Protein 8QJG (pdb70)

Sequence (389 aa):
ADGNGSALYGNNCQACHGSITNSDIQTRTVSAIQSAISGNRGGMGFLSTLTSAEIQAIATSLASAVADGNGSALYGNNCQACHGSITNSDIQTRTVSAIQSAISGNRGGMGFLSTLTSAEIQAIATSLASAVDGNGSALYGNNCQACHGSITNSDIQTRTVSAIQSAISGNRGGMGFLSTLTSAEIQAIATSLASAADGNGSALYGNNCQACHGSITNSDIQTRTVSAIQSAISGNRGGMGFLSTLTSAEIQAIATSLASAADGNGSALYGNNCQACHGSITNSDIQTRTVSAIQQSSAISGNRGGMGFLSTLTSAEIQAIATSLASAGNGSALYGNNCQACHGSITNSDIQTRTVSAIQQSAISGNRGGMGFLSTLTSAEIQAIATSLASA

Organism: Geobacter sulfurreducens (strain ATCC 51573 / DSM 12127 / PCA) (NCBI:txid243231)

Structure (mmCIF, N/CA/C/O backbone):
data_8QJG
#
_entry.id   8QJG
#
_cell.length_a   95.104
_cell.length_b   74.101
_cell.length_c   56.019
_cell.angle_alpha   90.00
_cell.angle_beta   103.92
_cell.angle_gamma   90.00
#
_symmetry.space_group_name_H-M   'C 1 2 1'
#
loop_
_entity.id
_entity.type
_entity.pdbx_description
1 polymer 'Lipoprotein cytochrome c'
2 non-polymer 'SULFATE ION'
3 non-polymer 'HEME C'
4 non-polymer 1,2-ETHANEDIOL
5 water water
#
loop_
_atom_site.group_PDB
_atom_site.id
_atom_site.type_symbol
_atom_site.label_atom_id
_atom_site.label_alt_id
_atom_site.label_comp_id
_atom_site.label_asym_id
_atom_site.label_entity_id
_atom_site.label_seq_id
_atom_site.pdbx_PDB_ins_code
_atom_site.Cartn_x
_atom_site.Cartn_y
_atom_site.Cartn_z
_atom_site.occupancy
_atom_site.B_iso_or_equiv
_atom_site.auth_seq_id
_atom_site.auth_comp_id
_atom_site.auth_asym_id
_atom_site.auth_atom_id
_atom_site.pdbx_PDB_model_num
ATOM 1 N N . ALA A 1 22 ? 40.956 -0.837 17.650 1.00 23.17 1 ALA A N 1
ATOM 2 C CA . ALA A 1 22 ? 42.370 -0.870 17.148 1.00 19.81 1 ALA A CA 1
ATOM 3 C C . ALA A 1 22 ? 42.654 0.373 16.287 1.00 21.03 1 ALA A C 1
ATOM 4 O O . ALA A 1 22 ? 41.969 0.640 15.288 1.00 17.01 1 ALA A O 1
ATOM 6 N N . ASP A 1 23 ? 43.661 1.146 16.691 1.00 15.46 2 ASP A N 1
ATOM 7 C CA . ASP A 1 23 ? 44.070 2.299 15.894 1.00 18.61 2 ASP A CA 1
ATOM 8 C C . ASP A 1 23 ? 44.485 1.839 14.500 1.00 11.56 2 ASP A C 1
ATOM 9 O O . ASP A 1 23 ? 45.219 0.859 14.354 1.00 10.45 2 ASP A O 1
ATOM 14 N N . GLY A 1 24 ? 43.982 2.524 13.475 1.00 10.99 3 GLY A N 1
ATOM 15 C CA . GLY A 1 24 ? 44.392 2.278 12.112 1.00 16.78 3 GLY A CA 1
ATOM 16 C C . GLY A 1 24 ? 43.646 1.170 11.398 1.00 7.48 3 GLY A C 1
ATOM 17 O O . GLY A 1 24 ? 44.027 0.824 10.277 1.00 6.13 3 GLY A O 1
ATOM 18 N N . ASN A 1 25 ? 42.595 0.622 12.017 1.00 5.97 4 ASN A N 1
ATOM 19 C CA . ASN A 1 25 ? 41.912 -0.553 11.508 1.00 9.99 4 ASN A CA 1
ATOM 20 C C . ASN A 1 25 ? 41.230 -0.252 10.183 1.00 10.18 4 ASN A C 1
ATOM 21 O O . ASN A 1 25 ? 41.436 -0.967 9.194 1.00 7.68 4 ASN A O 1
ATOM 26 N N . GLY A 1 26 ? 40.456 0.837 10.150 1.00 6.89 5 GLY A N 1
ATOM 27 C CA . GLY A 1 26 ? 39.725 1.192 8.942 1.00 13.23 5 GLY A CA 1
ATOM 28 C C . GLY A 1 26 ? 40.646 1.452 7.770 1.00 11.76 5 GLY A C 1
ATOM 29 O O . GLY A 1 26 ? 40.429 0.943 6.676 1.00 5.65 5 GLY A O 1
ATOM 30 N N . SER A 1 27 ? 41.700 2.246 7.991 1.00 9.50 6 SER A N 1
ATOM 31 C CA . SER A 1 27 ? 42.636 2.539 6.912 1.00 13.74 6 SER A CA 1
ATOM 32 C C . SER A 1 27 ? 43.366 1.290 6.432 1.00 12.85 6 SER A C 1
ATOM 33 O O . SER A 1 27 ? 43.624 1.151 5.232 1.00 12.31 6 SER A O 1
ATOM 36 N N . ALA A 1 28 ? 43.755 0.391 7.354 1.00 10.10 7 ALA A N 1
ATOM 37 C CA . ALA A 1 28 ? 44.439 -0.840 6.950 1.00 10.23 7 ALA A CA 1
ATOM 38 C C . ALA A 1 28 ? 43.519 -1.749 6.136 1.00 10.20 7 ALA A C 1
ATOM 39 O O . ALA A 1 28 ? 43.935 -2.337 5.122 1.00 8.34 7 ALA A O 1
ATOM 41 N N . LEU A 1 29 ? 42.268 -1.885 6.587 1.00 5.83 8 LEU A N 1
ATOM 42 C CA . LEU A 1 29 ? 41.274 -2.657 5.876 1.00 8.12 8 LEU A CA 1
ATOM 43 C C . LEU A 1 29 ? 41.070 -2.105 4.474 1.00 9.67 8 LEU A C 1
ATOM 44 O O . LEU A 1 29 ? 41.056 -2.855 3.488 1.00 10.29 8 LEU A O 1
ATOM 49 N N . TYR A 1 30 ? 40.949 -0.780 4.372 1.00 10.60 9 TYR A N 1
ATOM 50 C CA . TYR A 1 30 ? 40.773 -0.151 3.075 1.00 10.12 9 TYR A CA 1
ATOM 51 C C . TYR A 1 30 ? 41.987 -0.393 2.187 1.00 7.31 9 TYR A C 1
ATOM 52 O O . TYR A 1 30 ? 41.847 -0.686 0.994 1.00 7.37 9 TYR A O 1
ATOM 61 N N . GLY A 1 31 ? 43.184 -0.259 2.744 1.00 5.98 10 GLY A N 1
ATOM 62 C CA . GLY A 1 31 ? 44.384 -0.498 1.956 1.00 9.40 10 GLY A CA 1
ATOM 63 C C . GLY A 1 31 ? 44.496 -1.924 1.450 1.00 11.78 10 GLY A C 1
ATOM 64 O O . GLY A 1 31 ? 44.966 -2.153 0.331 1.00 17.42 10 GLY A O 1
ATOM 65 N N . ASN A 1 32 ? 44.022 -2.895 2.231 1.00 8.19 11 ASN A N 1
ATOM 66 C CA . ASN A 1 32 ? 44.122 -4.284 1.813 1.00 11.79 11 ASN A CA 1
ATOM 67 C C . ASN A 1 32 ? 42.999 -4.713 0.865 1.00 12.85 11 ASN A C 1
ATOM 68 O O . ASN A 1 32 ? 43.179 -5.674 0.108 1.00 16.31 11 ASN A O 1
ATOM 73 N N . ASN A 1 33 ? 41.829 -4.058 0.920 1.00 11.83 12 ASN A N 1
ATOM 74 C CA . ASN A 1 33 ? 40.635 -4.539 0.229 1.00 8.31 12 ASN A CA 1
ATOM 75 C C . ASN A 1 33 ? 40.058 -3.586 -0.817 1.00 7.98 12 ASN A C 1
ATOM 76 O O . ASN A 1 33 ? 39.275 -4.046 -1.656 1.00 10.61 12 ASN A O 1
ATOM 81 N N . CYS A 1 34 ? 40.443 -2.307 -0.820 1.00 14.00 13 CYS A N 1
ATOM 82 C CA . CYS A 1 34 ? 39.760 -1.338 -1.673 1.00 14.31 13 CYS A CA 1
ATOM 83 C C . CYS A 1 34 ? 40.693 -0.547 -2.591 1.00 10.27 13 CYS A C 1
ATOM 84 O O . CYS A 1 34 ? 40.325 -0.159 -3.710 1.00 8.99 13 CYS A O 1
ATOM 87 N N . GLN A 1 35 ? 41.890 -0.274 -2.091 1.00 8.74 14 GLN A N 1
ATOM 88 C CA . GLN A 1 35 ? 42.739 0.772 -2.657 1.00 11.57 14 GLN A CA 1
ATOM 89 C C . GLN A 1 35 ? 43.197 0.432 -4.065 1.00 12.39 14 GLN A C 1
ATOM 90 O O . GLN A 1 35 ? 43.369 1.344 -4.885 1.00 10.91 14 GLN A O 1
ATOM 96 N N . ALA A 1 36 ? 43.370 -0.858 -4.354 1.00 16.49 15 ALA A N 1
ATOM 97 C CA . ALA A 1 36 ? 43.851 -1.279 -5.665 1.00 12.03 15 ALA A CA 1
ATOM 98 C C . ALA A 1 36 ? 42.968 -0.744 -6.781 1.00 11.24 15 ALA A C 1
ATOM 99 O O . ALA A 1 36 ? 43.482 -0.404 -7.849 1.00 8.34 15 ALA A O 1
ATOM 101 N N . CYS A 1 37 ? 41.652 -0.606 -6.528 1.00 8.11 16 CYS A N 1
ATOM 102 C CA . CYS A 1 37 ? 40.693 -0.145 -7.526 1.00 9.00 16 CYS A CA 1
ATOM 103 C C . CYS A 1 37 ? 40.171 1.270 -7.322 1.00 14.00 16 CYS A C 1
ATOM 104 O O . CYS A 1 37 ? 39.676 1.854 -8.290 1.00 10.08 16 CYS A O 1
ATOM 107 N N . HIS A 1 38 ? 40.217 1.809 -6.099 1.00 7.12 17 HIS A N 1
ATOM 108 C CA . HIS A 1 38 ? 39.599 3.092 -5.762 1.00 5.71 17 HIS A CA 1
ATOM 109 C C . HIS A 1 38 ? 40.597 4.184 -5.415 1.00 15.95 17 HIS A C 1
ATOM 110 O O . HIS A 1 38 ? 40.180 5.330 -5.203 1.00 11.02 17 HIS A O 1
ATOM 117 N N . GLY A 1 39 ? 41.897 3.876 -5.357 1.00 13.47 18 GLY A N 1
ATOM 118 C CA . GLY A 1 39 ? 42.892 4.820 -4.876 1.00 13.02 18 GLY A CA 1
ATOM 119 C C . GLY A 1 39 ? 43.153 4.739 -3.371 1.00 11.74 18 GLY A C 1
ATOM 120 O O . GLY A 1 39 ? 42.401 4.142 -2.598 1.00 9.27 18 GLY A O 1
ATOM 121 N N . SER A 1 40 ? 44.251 5.374 -2.947 1.00 15.50 19 SER A N 1
ATOM 122 C CA . SER A 1 40 ? 44.550 5.488 -1.516 1.00 14.50 19 SER A CA 1
ATOM 123 C C . SER A 1 40 ? 43.393 6.189 -0.811 1.00 18.21 19 SER A C 1
ATOM 124 O O . SER A 1 40 ? 42.590 6.907 -1.427 1.00 13.02 19 SER A O 1
ATOM 127 N N . ILE A 1 41 ? 43.305 5.977 0.503 1.00 16.58 20 ILE A N 1
ATOM 128 C CA . ILE A 1 41 ? 42.112 6.423 1.202 1.00 13.20 20 ILE A CA 1
ATOM 129 C C . ILE A 1 41 ? 42.017 7.944 1.205 1.00 11.32 20 ILE A C 1
ATOM 130 O O . ILE A 1 41 ? 40.912 8.490 1.244 1.00 15.01 20 ILE A O 1
ATOM 135 N N . THR A 1 42 ? 43.148 8.655 1.175 1.00 13.63 21 THR A N 1
ATOM 136 C CA . THR A 1 42 ? 43.061 10.115 1.204 1.00 16.44 21 THR A CA 1
ATOM 137 C C . THR A 1 42 ? 42.752 10.680 -0.177 1.00 17.02 21 THR A C 1
ATOM 138 O O . THR A 1 42 ? 42.345 11.840 -0.285 1.00 19.93 21 THR A O 1
ATOM 142 N N . ASN A 1 43 ? 42.922 9.867 -1.222 1.00 13.75 22 ASN A N 1
ATOM 143 C CA . ASN A 1 43 ? 42.615 10.214 -2.598 1.00 10.33 22 ASN A CA 1
ATOM 144 C C . ASN A 1 43 ? 41.644 9.195 -3.208 1.00 7.14 22 ASN A C 1
ATOM 145 O O . ASN A 1 43 ? 41.799 8.772 -4.358 1.00 15.76 22 ASN A O 1
ATOM 150 N N . SER A 1 44 ? 40.622 8.794 -2.448 1.00 14.18 23 SER A N 1
ATOM 151 C CA . SER A 1 44 ? 39.696 7.767 -2.914 1.00 13.15 23 SER A CA 1
ATOM 152 C C . SER A 1 44 ? 38.636 8.360 -3.838 1.00 10.93 23 SER A C 1
ATOM 153 O O . SER A 1 44 ? 38.175 9.491 -3.649 1.00 13.06 23 SER A O 1
ATOM 156 N N . ASP A 1 45 ? 38.220 7.569 -4.828 1.00 8.60 24 ASP A N 1
ATOM 157 C CA . ASP A 1 45 ? 37.185 8.025 -5.741 1.00 7.94 24 ASP A CA 1
ATOM 158 C C . ASP A 1 45 ? 35.783 7.588 -5.321 1.00 10.50 24 ASP A C 1
ATOM 159 O O . ASP A 1 45 ? 34.831 7.806 -6.073 1.00 8.81 24 ASP A O 1
ATOM 164 N N . ILE A 1 46 ? 35.634 7.020 -4.129 1.00 8.28 25 ILE A N 1
ATOM 165 C CA . ILE A 1 46 ? 34.325 6.567 -3.663 1.00 7.94 25 ILE A CA 1
ATOM 166 C C . ILE A 1 46 ? 33.455 7.758 -3.291 1.00 9.37 25 ILE A C 1
ATOM 167 O O . ILE A 1 46 ? 33.888 8.671 -2.570 1.00 11.22 25 ILE A O 1
ATOM 172 N N . GLN A 1 47 ? 32.197 7.718 -3.735 1.00 8.96 26 GLN A N 1
ATOM 173 C CA . GLN A 1 47 ? 31.268 8.797 -3.434 1.00 12.70 26 GLN A CA 1
ATOM 174 C C . GLN A 1 47 ? 30.546 8.590 -2.105 1.00 12.52 26 GLN A C 1
ATOM 175 O O . GLN A 1 47 ? 30.544 9.473 -1.242 1.00 11.20 26 GLN A O 1
ATOM 181 N N . THR A 1 48 ? 29.848 7.489 -1.962 1.00 6.53 27 THR A N 1
ATOM 182 C CA . THR A 1 48 ? 28.926 7.326 -0.840 1.00 4.90 27 THR A CA 1
ATOM 183 C C . THR A 1 48 ? 29.624 6.433 0.178 1.00 8.77 27 THR A C 1
ATOM 184 O O . THR A 1 48 ? 29.705 5.206 0.021 1.00 9.92 27 THR A O 1
ATOM 188 N N . ARG A 1 49 ? 30.108 7.077 1.230 1.00 10.32 28 ARG A N 1
ATOM 189 C CA . ARG A 1 49 ? 31.012 6.464 2.194 1.00 11.80 28 ARG A CA 1
ATOM 190 C C . ARG A 1 49 ? 30.234 5.987 3.418 1.00 10.71 28 ARG A C 1
ATOM 191 O O . ARG A 1 49 ? 30.420 6.453 4.554 1.00 7.65 28 ARG A O 1
ATOM 199 N N . THR A 1 50 ? 29.334 5.045 3.159 1.00 10.31 29 THR A N 1
ATOM 200 C CA . THR A 1 50 ? 28.466 4.487 4.184 1.00 11.74 29 THR A CA 1
ATOM 201 C C . THR A 1 50 ? 28.480 2.967 4.080 1.00 8.20 29 THR A C 1
ATOM 202 O O . THR A 1 50 ? 28.789 2.404 3.024 1.00 12.09 29 THR A O 1
ATOM 206 N N . VAL A 1 51 ? 28.131 2.314 5.193 1.00 11.46 30 VAL A N 1
ATOM 207 C CA . VAL A 1 51 ? 28.028 0.849 5.208 1.00 7.31 30 VAL A CA 1
ATOM 208 C C . VAL A 1 51 ? 27.020 0.367 4.169 1.00 11.87 30 VAL A C 1
ATOM 209 O O . VAL A 1 51 ? 27.237 -0.639 3.477 1.00 10.04 30 VAL A O 1
ATOM 213 N N . SER A 1 52 ? 25.846 1.011 4.113 1.00 12.73 31 SER A N 1
ATOM 214 C CA . SER A 1 52 ? 24.818 0.517 3.193 1.00 15.30 31 SER A CA 1
ATOM 215 C C . SER A 1 52 ? 25.276 0.639 1.750 1.00 13.61 31 SER A C 1
ATOM 216 O O . SER A 1 52 ? 24.988 -0.236 0.912 1.00 10.09 31 SER A O 1
ATOM 219 N N . ALA A 1 53 ? 25.977 1.730 1.434 1.00 11.82 32 ALA A N 1
ATOM 220 C CA . ALA A 1 53 ? 26.486 1.928 0.078 1.00 18.60 32 ALA A CA 1
ATOM 221 C C . ALA A 1 53 ? 27.521 0.868 -0.275 1.00 7.61 32 ALA A C 1
ATOM 222 O O . ALA A 1 53 ? 27.500 0.298 -1.378 1.00 7.52 32 ALA A O 1
ATOM 224 N N . ILE A 1 54 ? 28.419 0.567 0.653 1.00 5.89 33 ILE A N 1
ATOM 225 C CA . ILE A 1 54 ? 29.435 -0.443 0.391 1.00 9.61 33 ILE A CA 1
ATOM 226 C C . ILE A 1 54 ? 28.782 -1.809 0.257 1.00 6.22 33 ILE A C 1
ATOM 227 O O . ILE A 1 54 ? 29.111 -2.598 -0.634 1.00 8.64 33 ILE A O 1
ATOM 232 N N . GLN A 1 55 ? 27.828 -2.111 1.131 1.00 8.83 34 GLN A N 1
ATOM 233 C CA . GLN A 1 55 ? 27.203 -3.427 1.058 1.00 11.81 34 GLN A CA 1
ATOM 234 C C . GLN A 1 55 ? 26.410 -3.565 -0.237 1.00 11.68 34 GLN A C 1
ATOM 235 O O . GLN A 1 55 ? 26.437 -4.617 -0.889 1.00 12.28 34 GLN A O 1
ATOM 241 N N . SER A 1 56 ? 25.754 -2.492 -0.653 1.00 9.23 35 SER A N 1
ATOM 242 C CA . SER A 1 56 ? 25.010 -2.520 -1.912 1.00 8.60 35 SER A CA 1
ATOM 243 C C . SER A 1 56 ? 25.933 -2.763 -3.101 1.00 7.54 35 SER A C 1
ATOM 244 O O . SER A 1 56 ? 25.628 -3.582 -3.977 1.00 13.35 35 SER A O 1
ATOM 247 N N . ALA A 1 57 ? 27.082 -2.084 -3.139 1.00 7.51 36 ALA A N 1
ATOM 248 C CA . ALA A 1 57 ? 28.035 -2.336 -4.214 1.00 11.41 36 ALA A CA 1
ATOM 249 C C . ALA A 1 57 ? 28.554 -3.773 -4.201 1.00 12.37 36 ALA A C 1
ATOM 250 O O . ALA A 1 57 ? 28.738 -4.380 -5.265 1.00 9.67 36 ALA A O 1
ATOM 252 N N . ILE A 1 58 ? 28.844 -4.329 -3.021 1.00 6.70 37 ILE A N 1
ATOM 253 C CA . ILE A 1 58 ? 29.245 -5.731 -2.965 1.00 10.31 37 ILE A CA 1
ATOM 254 C C . ILE A 1 58 ? 28.134 -6.612 -3.527 1.00 7.81 37 ILE A C 1
ATOM 255 O O . ILE A 1 58 ? 28.376 -7.469 -4.385 1.00 8.31 37 ILE A O 1
ATOM 260 N N . SER A 1 59 ? 26.899 -6.431 -3.032 1.00 6.87 38 SER A N 1
ATOM 261 C CA . SER A 1 59 ? 25.807 -7.305 -3.417 1.00 11.42 38 SER A CA 1
ATOM 262 C C . SER A 1 59 ? 25.500 -7.223 -4.909 1.00 12.06 38 SER A C 1
ATOM 263 O O . SER A 1 59 ? 25.100 -8.235 -5.500 1.00 11.82 38 SER A O 1
ATOM 266 N N . GLY A 1 60 ? 25.687 -6.050 -5.530 1.00 5.23 39 GLY A N 1
ATOM 267 C CA . GLY A 1 60 ? 25.494 -5.826 -6.949 1.00 7.00 39 GLY A CA 1
ATOM 268 C C . GLY A 1 60 ? 26.726 -6.139 -7.790 1.00 9.88 39 GLY A C 1
ATOM 269 O O . GLY A 1 60 ? 26.690 -6.032 -9.021 1.00 9.94 39 GLY A O 1
ATOM 270 N N . ASN A 1 61 ? 27.819 -6.566 -7.149 1.00 7.29 40 ASN A N 1
ATOM 271 C CA . ASN A 1 61 ? 29.046 -6.955 -7.848 1.00 6.17 40 ASN A CA 1
ATOM 272 C C . ASN A 1 61 ? 29.546 -5.811 -8.699 1.00 6.23 40 ASN A C 1
ATOM 273 O O . ASN A 1 61 ? 30.099 -6.008 -9.779 1.00 6.60 40 ASN A O 1
ATOM 278 N N . ARG A 1 62 ? 29.355 -4.569 -8.235 1.00 8.91 41 ARG A N 1
ATOM 279 C CA . ARG A 1 62 ? 29.863 -3.458 -9.003 1.00 5.44 41 ARG A CA 1
ATOM 280 C C . ARG A 1 62 ? 31.368 -3.597 -9.034 1.00 7.12 41 ARG A C 1
ATOM 281 O O . ARG A 1 62 ? 32.019 -3.763 -7.977 1.00 6.08 41 ARG A O 1
ATOM 289 N N . GLY A 1 63 ? 31.913 -3.579 -10.238 1.00 2.98 42 GLY A N 1
ATOM 290 C CA . GLY A 1 63 ? 33.350 -3.653 -10.399 1.00 5.93 42 GLY A CA 1
ATOM 291 C C . GLY A 1 63 ? 33.955 -4.981 -9.994 1.00 10.14 42 GLY A C 1
ATOM 292 O O . GLY A 1 63 ? 35.177 -5.077 -9.845 1.00 9.16 42 GLY A O 1
ATOM 293 N N . GLY A 1 64 ? 33.138 -6.027 -9.886 1.00 7.35 43 GLY A N 1
ATOM 294 C CA . GLY A 1 64 ? 33.601 -7.298 -9.377 1.00 8.22 43 GLY A CA 1
ATOM 295 C C . GLY A 1 64 ? 33.735 -7.402 -7.866 1.00 7.31 43 GLY A C 1
ATOM 296 O O . GLY A 1 64 ? 34.319 -8.406 -7.391 1.00 6.59 43 GLY A O 1
ATOM 297 N N . MET A 1 65 ? 33.147 -6.468 -7.091 1.00 10.35 44 MET A N 1
ATOM 298 C CA . MET A 1 65 ? 33.326 -6.401 -5.621 1.00 5.74 44 MET A CA 1
ATOM 299 C C . MET A 1 65 ? 32.626 -7.546 -4.875 1.00 7.83 44 MET A C 1
ATOM 300 O O . MET A 1 65 ? 32.807 -7.672 -3.648 1.00 6.57 44 MET A O 1
ATOM 305 N N . GLY A 1 66 ? 31.845 -8.393 -5.582 1.00 8.52 45 GLY A N 1
ATOM 306 C CA . GLY A 1 66 ? 31.154 -9.478 -4.892 1.00 12.14 45 GLY A CA 1
ATOM 307 C C . GLY A 1 66 ? 32.066 -10.369 -4.066 1.00 13.81 45 GLY A C 1
ATOM 308 O O . GLY A 1 66 ? 31.615 -11.020 -3.124 1.00 9.95 45 GLY A O 1
ATOM 309 N N . PHE A 1 67 ? 33.353 -10.431 -4.413 1.00 9.50 46 PHE A N 1
ATOM 310 C CA . PHE A 1 67 ? 34.296 -11.236 -3.640 1.00 14.73 46 PHE A CA 1
ATOM 311 C C . PHE A 1 67 ? 34.472 -10.711 -2.212 1.00 14.86 46 PHE A C 1
ATOM 312 O O . PHE A 1 67 ? 34.903 -11.472 -1.335 1.00 9.74 46 PHE A O 1
ATOM 320 N N . LEU A 1 68 ? 34.096 -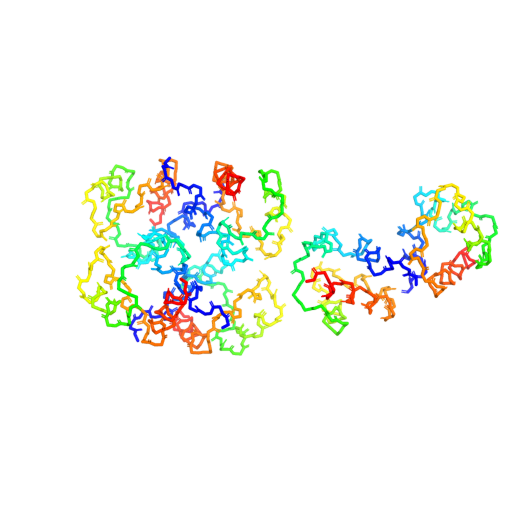9.470 -1.951 1.00 9.86 47 LEU A N 1
ATOM 321 C CA . LEU A 1 68 ? 34.247 -8.837 -0.641 1.00 9.01 47 LEU A CA 1
ATOM 322 C C . LEU A 1 68 ? 33.143 -9.228 0.333 1.00 14.41 47 LEU A C 1
ATOM 323 O O . LEU A 1 68 ? 33.053 -8.649 1.430 1.00 9.11 47 LEU A O 1
ATOM 328 N N . SER A 1 69 ? 32.323 -10.217 -0.032 1.00 17.17 48 SER A N 1
ATOM 329 C CA . SER A 1 69 ? 31.383 -10.798 0.921 1.00 14.65 48 SER A CA 1
ATOM 330 C C . SER A 1 69 ? 32.066 -11.322 2.183 1.00 13.18 48 SER A C 1
ATOM 331 O O . SER A 1 69 ? 31.385 -11.557 3.180 1.00 12.39 48 SER A O 1
ATOM 334 N N . THR A 1 70 ? 33.387 -11.490 2.157 1.00 8.63 49 THR A N 1
ATOM 335 C CA . THR A 1 70 ? 34.162 -11.967 3.312 1.00 9.74 49 THR A CA 1
ATOM 336 C C . THR A 1 70 ? 34.327 -10.932 4.420 1.00 14.15 49 THR A C 1
ATOM 337 O O . THR A 1 70 ? 34.744 -11.294 5.537 1.00 14.63 49 THR A O 1
ATOM 341 N N . LEU A 1 71 ? 34.043 -9.660 4.139 1.00 9.68 50 LEU A N 1
ATOM 342 C CA . LEU A 1 71 ? 34.142 -8.632 5.151 1.00 4.61 50 LEU A CA 1
ATOM 343 C C . LEU A 1 71 ? 32.986 -8.727 6.144 1.00 11.40 50 LEU A C 1
ATOM 344 O O . LEU A 1 71 ? 31.832 -8.908 5.756 1.00 12.23 50 LEU A O 1
ATOM 349 N N . THR A 1 72 ? 33.299 -8.623 7.438 1.00 10.34 51 THR A N 1
ATOM 350 C CA . THR A 1 72 ? 32.248 -8.501 8.446 1.00 7.67 51 THR A CA 1
ATOM 351 C C . THR A 1 72 ? 31.634 -7.095 8.435 1.00 6.74 51 THR A C 1
ATOM 352 O O . THR A 1 72 ? 32.185 -6.140 7.879 1.00 6.80 51 THR A O 1
ATOM 356 N N . SER A 1 73 ? 30.470 -6.977 9.083 1.00 6.45 52 SER A N 1
ATOM 357 C CA . SER A 1 73 ? 29.826 -5.680 9.218 1.00 4.57 52 SER A CA 1
ATOM 358 C C . SER A 1 73 ? 30.663 -4.716 10.032 1.00 8.63 52 SER A C 1
ATOM 359 O O . SER A 1 73 ? 30.670 -3.506 9.757 1.00 7.80 52 SER A O 1
ATOM 362 N N . ALA A 1 74 ? 31.386 -5.223 11.031 1.00 3.88 53 ALA A N 1
ATOM 363 C CA . ALA A 1 74 ? 32.276 -4.363 11.782 1.00 6.96 53 ALA A CA 1
ATOM 364 C C . ALA A 1 74 ? 33.386 -3.826 10.892 1.00 7.99 53 ALA A C 1
ATOM 365 O O . ALA A 1 74 ? 33.775 -2.659 11.014 1.00 7.08 53 ALA A O 1
ATOM 367 N N . GLU A 1 75 ? 33.902 -4.658 9.988 1.00 8.41 54 GLU A N 1
ATOM 368 C CA . GLU A 1 75 ? 34.979 -4.197 9.114 1.00 8.12 54 GLU A CA 1
ATOM 369 C C . GLU A 1 75 ? 34.460 -3.167 8.103 1.00 7.67 54 GLU A C 1
ATOM 370 O O . GLU A 1 75 ? 35.133 -2.167 7.829 1.00 7.39 54 GLU A O 1
ATOM 376 N N . ILE A 1 76 ? 33.265 -3.376 7.551 1.00 7.62 55 ILE A N 1
ATOM 377 C CA . ILE A 1 76 ? 32.725 -2.370 6.627 1.00 7.16 55 ILE A CA 1
ATOM 378 C C . ILE A 1 76 ? 32.478 -1.044 7.365 1.00 9.12 55 ILE A C 1
ATOM 379 O O . ILE A 1 76 ? 32.755 0.048 6.838 1.00 6.15 55 ILE A O 1
ATOM 384 N N . GLN A 1 77 ? 31.969 -1.120 8.599 1.00 10.52 56 GLN A N 1
ATOM 385 C CA . GLN A 1 77 ? 31.839 0.074 9.421 1.00 11.96 56 GLN A CA 1
ATOM 386 C C . GLN A 1 77 ? 33.175 0.799 9.545 1.00 12.82 56 GLN A C 1
ATOM 387 O O . GLN A 1 77 ? 33.256 2.029 9.389 1.00 9.27 56 GLN A O 1
ATOM 393 N N . ALA A 1 78 ? 34.227 0.051 9.883 1.00 11.61 57 ALA A N 1
ATOM 394 C CA . ALA A 1 78 ? 35.536 0.678 10.086 1.00 12.37 57 ALA A CA 1
ATOM 395 C C . ALA A 1 78 ? 36.036 1.339 8.798 1.00 11.41 57 ALA A C 1
ATOM 396 O O . ALA A 1 78 ? 36.575 2.452 8.832 1.00 8.07 57 ALA A O 1
ATOM 398 N N . ILE A 1 79 ? 35.796 0.706 7.641 1.00 9.38 58 ILE A N 1
ATOM 399 C CA . ILE A 1 79 ? 36.195 1.285 6.359 1.00 10.59 58 ILE A CA 1
ATOM 400 C C . ILE A 1 79 ? 35.403 2.558 6.064 1.00 11.72 58 ILE A C 1
ATOM 401 O O . ILE A 1 79 ? 35.969 3.594 5.665 1.00 9.70 58 ILE A O 1
ATOM 406 N N . ALA A 1 80 ? 34.078 2.493 6.235 1.00 9.22 59 ALA A N 1
ATOM 407 C CA . ALA A 1 80 ? 33.233 3.644 5.957 1.00 9.32 59 ALA A CA 1
ATOM 408 C C . ALA A 1 80 ? 33.584 4.821 6.863 1.00 10.07 59 ALA A C 1
ATOM 409 O O . ALA A 1 80 ? 33.577 5.979 6.424 1.00 7.46 59 ALA A O 1
ATOM 411 N N . THR A 1 81 ? 33.838 4.547 8.147 1.00 11.29 60 THR A N 1
ATOM 412 C CA . THR A 1 81 ? 34.198 5.621 9.076 1.00 7.35 60 THR A CA 1
ATOM 413 C C . THR A 1 81 ? 35.501 6.277 8.647 1.00 9.36 60 THR A C 1
ATOM 414 O O . THR A 1 81 ? 35.609 7.519 8.591 1.00 10.72 60 THR A O 1
ATOM 418 N N . SER A 1 82 ? 36.490 5.455 8.303 1.00 8.95 61 SER A N 1
ATOM 419 C CA . SER A 1 82 ? 37.776 5.980 7.865 1.00 12.75 61 SER A CA 1
ATOM 420 C C . SER A 1 82 ? 37.617 6.807 6.596 1.00 10.48 61 SER A C 1
ATOM 421 O O . SER A 1 82 ? 38.136 7.931 6.511 1.00 10.33 61 SER A O 1
ATOM 424 N N . LEU A 1 83 ? 36.871 6.283 5.607 1.00 8.26 62 LEU A N 1
ATOM 425 C CA . LEU A 1 83 ? 36.629 7.034 4.372 1.00 11.03 62 LEU A CA 1
ATOM 426 C C . LEU A 1 83 ? 35.954 8.376 4.647 1.00 13.62 62 LEU A C 1
ATOM 427 O O . LEU A 1 83 ? 36.324 9.412 4.074 1.00 11.66 62 LEU A O 1
ATOM 432 N N . ALA A 1 84 ? 34.924 8.369 5.490 1.00 10.51 63 ALA A N 1
ATOM 433 C CA . ALA A 1 84 ? 34.174 9.584 5.751 1.00 11.40 63 ALA A CA 1
ATOM 434 C C . ALA A 1 84 ? 35.052 10.619 6.436 1.00 18.22 63 ALA A C 1
ATOM 435 O O . ALA A 1 84 ? 34.913 11.814 6.165 1.00 20.98 63 ALA A O 1
ATOM 437 N N . SER A 1 85 ? 35.991 10.171 7.267 1.00 13.39 64 SER A N 1
ATOM 438 C CA . SER A 1 85 ? 36.905 11.064 7.963 1.00 18.67 64 SER A CA 1
ATOM 439 C C . SER A 1 85 ? 37.982 11.616 7.044 1.00 23.99 64 SER A C 1
ATOM 440 O O . SER A 1 85 ? 38.603 12.627 7.377 1.00 23.49 64 SER A O 1
ATOM 443 N N . ALA A 1 86 ? 38.227 10.978 5.904 1.00 18.38 65 ALA A N 1
ATOM 444 C CA . ALA A 1 86 ? 39.315 11.418 5.041 1.00 22.66 65 ALA A CA 1
ATOM 445 C C . ALA A 1 86 ? 38.847 12.552 4.132 1.00 26.34 65 ALA A C 1
ATOM 446 O O . ALA A 1 86 ? 39.656 13.171 3.442 1.00 25.23 65 ALA A O 1
ATOM 448 N N . VAL A 1 87 ? 37.547 12.836 4.148 1.00 22.01 66 VAL A N 1
ATOM 449 C CA . VAL A 1 87 ? 37.005 13.942 3.363 1.00 32.63 66 VAL A CA 1
ATOM 450 N N . ALA B 1 22 ? 14.936 28.518 -23.446 1.00 15.94 1 ALA B N 1
ATOM 451 C CA . ALA B 1 22 ? 16.074 28.874 -24.346 1.00 17.54 1 ALA B CA 1
ATOM 452 C C . ALA B 1 22 ? 16.328 27.782 -25.401 1.00 15.49 1 ALA B C 1
ATOM 453 O O . ALA B 1 22 ? 16.550 26.620 -25.044 1.00 11.12 1 ALA B O 1
ATOM 455 N N . ASP B 1 23 ? 16.282 28.154 -26.683 1.00 13.54 2 ASP B N 1
ATOM 456 C CA . ASP B 1 23 ? 16.470 27.176 -27.755 1.00 11.54 2 ASP B CA 1
ATOM 457 C C . ASP B 1 23 ? 17.851 26.533 -27.632 1.00 11.48 2 ASP B C 1
ATOM 458 O O . ASP B 1 23 ? 18.851 27.216 -27.375 1.00 12.25 2 ASP B O 1
ATOM 463 N N . GLY B 1 24 ? 17.893 25.205 -27.783 1.00 9.16 3 GLY B N 1
ATOM 464 C CA . GLY B 1 24 ? 19.131 24.469 -27.770 1.00 14.88 3 GLY B CA 1
ATOM 465 C C . GLY B 1 24 ? 19.734 24.228 -26.403 1.00 8.71 3 GLY B C 1
ATOM 466 O O . GLY B 1 24 ? 20.895 23.828 -26.334 1.00 7.01 3 GLY B O 1
ATOM 467 N N . ASN B 1 25 ? 18.972 24.468 -25.326 1.00 8.76 4 ASN B N 1
ATOM 468 C CA . ASN B 1 25 ? 19.484 24.417 -23.964 1.00 10.71 4 ASN B CA 1
ATOM 469 C C . ASN B 1 25 ? 19.811 22.989 -23.579 1.00 6.35 4 ASN B C 1
ATOM 470 O O . ASN B 1 25 ? 20.914 22.705 -23.135 1.00 5.95 4 ASN B O 1
ATOM 475 N N . GLY B 1 26 ? 18.877 22.066 -23.821 1.00 5.85 5 GLY B N 1
ATOM 476 C CA . GLY B 1 26 ? 19.126 20.672 -23.496 1.00 8.04 5 GLY B CA 1
ATOM 477 C C . GLY B 1 26 ? 20.320 20.086 -24.228 1.00 8.82 5 GLY B C 1
ATOM 478 O O . GLY B 1 26 ? 21.159 19.407 -23.628 1.00 8.06 5 GLY B O 1
ATOM 479 N N . SER B 1 27 ? 20.403 20.329 -25.536 1.00 8.18 6 SER B N 1
ATOM 480 C CA . SER B 1 27 ? 21.527 19.816 -26.318 1.00 8.10 6 SER B CA 1
ATOM 481 C C . SER B 1 27 ? 22.856 20.396 -25.863 1.00 10.76 6 SER B C 1
ATOM 482 O O . SER B 1 27 ? 23.864 19.680 -25.832 1.00 10.24 6 SER B O 1
ATOM 485 N N . ALA B 1 28 ? 22.902 21.707 -25.556 1.00 8.27 7 ALA B N 1
ATOM 486 C CA . ALA B 1 28 ? 24.164 22.308 -25.136 1.00 10.60 7 ALA B CA 1
ATOM 487 C C . ALA B 1 28 ? 24.580 21.776 -23.763 1.00 8.03 7 ALA B C 1
ATOM 488 O O . ALA B 1 28 ? 25.755 21.482 -23.533 1.00 9.53 7 ALA B O 1
ATOM 490 N N . LEU B 1 29 ? 23.614 21.642 -22.848 1.00 7.67 8 LEU B N 1
ATOM 491 C CA . LEU B 1 29 ? 23.861 21.041 -21.543 1.00 8.42 8 LEU B CA 1
ATOM 492 C C . LEU B 1 29 ? 24.435 19.626 -21.682 1.00 7.53 8 LEU B C 1
ATOM 493 O O . LEU B 1 29 ? 25.425 19.274 -21.016 1.00 10.36 8 LEU B O 1
ATOM 498 N N . TYR B 1 30 ? 23.852 18.820 -22.573 1.00 5.36 9 TYR B N 1
ATOM 499 C CA . TYR B 1 30 ? 24.346 17.466 -22.795 1.00 8.59 9 TYR B CA 1
ATOM 500 C C . TYR B 1 30 ? 25.756 17.497 -23.378 1.00 7.98 9 TYR B C 1
ATOM 501 O O . TYR B 1 30 ? 26.639 16.724 -22.961 1.00 9.31 9 TYR B O 1
ATOM 510 N N . GLY B 1 31 ? 26.002 18.393 -24.318 1.00 8.43 10 GLY B N 1
ATOM 511 C CA . GLY B 1 31 ? 27.333 18.462 -24.895 1.00 10.55 10 GLY B CA 1
ATOM 512 C C . GLY B 1 31 ? 28.379 18.844 -23.876 1.00 8.05 10 GLY B C 1
ATOM 513 O O . GLY B 1 31 ? 29.507 18.353 -23.923 1.00 15.08 10 GLY B O 1
ATOM 514 N N . ASN B 1 32 ? 28.011 19.685 -22.928 1.00 9.27 11 ASN B N 1
ATOM 515 C CA . ASN B 1 32 ? 28.971 20.171 -21.966 1.00 10.82 11 ASN B CA 1
ATOM 516 C C . ASN B 1 32 ? 29.169 19.237 -20.786 1.00 11.79 11 ASN B C 1
ATOM 517 O O . ASN B 1 32 ? 30.197 19.345 -20.116 1.00 15.76 11 ASN B O 1
ATOM 522 N N . ASN B 1 33 ? 28.187 18.374 -20.486 1.00 9.92 12 ASN B N 1
ATOM 523 C CA . ASN B 1 33 ? 28.188 17.583 -19.269 1.00 8.66 12 ASN B CA 1
ATOM 524 C C . ASN B 1 33 ? 28.136 16.082 -19.494 1.00 5.63 12 ASN B C 1
ATOM 525 O O . ASN B 1 33 ? 28.399 15.347 -18.546 1.00 6.40 12 ASN B O 1
ATOM 530 N N . CYS B 1 34 ? 27.811 15.615 -20.703 1.00 7.68 13 CYS B N 1
ATOM 531 C CA . CYS B 1 34 ? 27.554 14.194 -20.886 1.00 9.60 13 CYS B CA 1
ATOM 532 C C . CYS B 1 34 ? 28.353 13.548 -22.015 1.00 9.54 13 CYS B C 1
ATOM 533 O O . CYS B 1 34 ? 28.713 12.360 -21.964 1.00 9.75 13 CYS B O 1
ATOM 536 N N . GLN B 1 35 ? 28.572 14.328 -23.066 1.00 13.16 14 GLN B N 1
ATOM 537 C CA . GLN B 1 35 ? 28.963 13.762 -24.348 1.00 7.12 14 GLN B CA 1
ATOM 538 C C . GLN B 1 35 ? 30.342 13.145 -24.301 1.00 12.03 14 GLN B C 1
ATOM 539 O O . GLN B 1 35 ? 30.600 12.171 -25.025 1.00 8.40 14 GLN B O 1
ATOM 545 N N . ALA B 1 36 ? 31.215 13.658 -23.427 1.00 12.58 15 ALA B N 1
ATOM 546 C CA . ALA B 1 36 ? 32.567 13.125 -23.349 1.00 11.98 15 ALA B CA 1
ATOM 547 C C . ALA B 1 36 ? 32.576 11.643 -23.004 1.00 8.89 15 ALA B C 1
ATOM 548 O O . ALA B 1 36 ? 33.489 10.919 -23.421 1.00 10.58 15 ALA B O 1
ATOM 550 N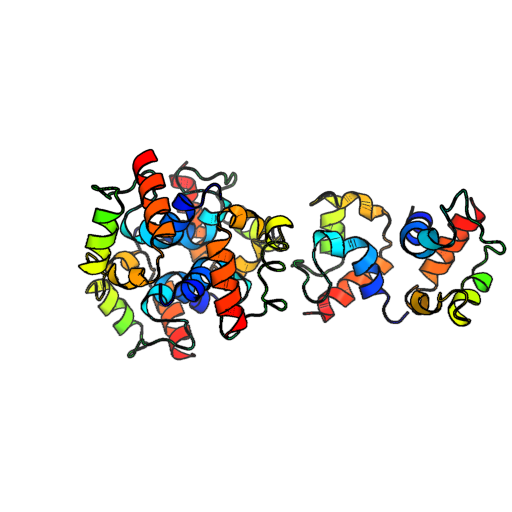 N . CYS B 1 37 ? 31.579 11.174 -22.260 1.00 8.91 16 CYS B N 1
ATOM 551 C CA . CYS B 1 37 ? 31.518 9.784 -21.856 1.00 9.03 16 CYS B CA 1
ATOM 552 C C . CYS B 1 37 ? 30.458 8.956 -22.566 1.00 11.77 16 CYS B C 1
ATOM 553 O O . CYS B 1 37 ? 30.537 7.728 -22.514 1.00 10.44 16 CYS B O 1
ATOM 556 N N . HIS B 1 38 ? 29.441 9.578 -23.160 1.00 9.82 17 HIS B N 1
ATOM 557 C CA . HIS B 1 38 ? 28.308 8.851 -23.718 1.00 10.38 17 HIS B CA 1
ATOM 558 C C . HIS B 1 38 ? 28.158 9.029 -25.227 1.00 13.14 17 HIS B C 1
ATOM 559 O O . HIS B 1 38 ? 27.281 8.391 -25.830 1.00 10.35 17 HIS B O 1
ATOM 566 N N . GLY B 1 39 ? 29.000 9.846 -25.864 1.00 10.22 18 GLY B N 1
ATOM 567 C CA . GLY B 1 39 ? 28.846 10.160 -27.272 1.00 14.87 18 GLY B CA 1
ATOM 568 C C . GLY B 1 39 ? 27.980 11.392 -27.508 1.00 13.77 18 GLY B C 1
ATOM 569 O O . GLY B 1 39 ? 27.294 11.885 -26.621 1.00 9.78 18 GLY B O 1
ATOM 570 N N . SER B 1 40 ? 27.999 11.891 -28.750 1.00 12.30 19 SER B N 1
ATOM 571 C CA . SER B 1 40 ? 27.168 13.048 -29.087 1.00 13.26 19 SER B CA 1
ATOM 572 C C . SER B 1 40 ? 25.694 12.662 -28.955 1.00 15.23 19 SER B C 1
ATOM 573 O O . SER B 1 40 ? 25.340 11.490 -28.893 1.00 15.22 19 SER B O 1
ATOM 576 N N . ILE B 1 41 ? 24.819 13.670 -28.896 1.00 10.72 20 ILE B N 1
ATOM 577 C CA . ILE B 1 41 ? 23.466 13.372 -28.450 1.00 6.84 20 ILE B CA 1
ATOM 578 C C . ILE B 1 41 ? 22.715 12.541 -29.489 1.00 13.01 20 ILE B C 1
ATOM 579 O O . ILE B 1 41 ? 21.843 11.735 -29.140 1.00 14.63 20 ILE B O 1
ATOM 584 N N . THR B 1 42 ? 23.030 12.708 -30.767 1.00 17.82 21 THR B N 1
ATOM 585 C CA . THR B 1 42 ? 22.350 11.906 -31.785 1.00 18.65 21 THR B CA 1
ATOM 586 C C . THR B 1 42 ? 22.936 10.502 -31.909 1.00 19.51 21 THR B C 1
ATOM 587 O O . THR B 1 42 ? 22.307 9.631 -32.522 1.00 18.35 21 THR B O 1
ATOM 591 N N . ASN B 1 43 ? 24.107 10.256 -31.332 1.00 16.32 22 ASN B N 1
ATOM 592 C CA . ASN B 1 43 ? 24.738 8.943 -31.279 1.00 8.01 22 ASN B CA 1
ATOM 593 C C . ASN B 1 43 ? 25.056 8.534 -29.825 1.00 11.90 22 ASN B C 1
ATOM 594 O O . ASN B 1 43 ? 26.140 8.016 -29.518 1.00 12.44 22 ASN B O 1
ATOM 599 N N . SER B 1 44 ? 24.107 8.762 -28.913 1.00 12.15 23 SER B N 1
ATOM 600 C CA . SER B 1 44 ? 24.327 8.541 -27.489 1.00 12.68 23 SER B CA 1
ATOM 601 C C . SER B 1 44 ? 24.082 7.082 -27.134 1.00 9.26 23 SER B C 1
ATOM 602 O O . SER B 1 44 ? 23.150 6.465 -27.648 1.00 11.38 23 SER B O 1
ATOM 605 N N . ASP B 1 45 ? 24.906 6.546 -26.231 1.00 7.22 24 ASP B N 1
ATOM 606 C CA . ASP B 1 45 ? 24.720 5.181 -25.773 1.00 11.63 24 ASP B CA 1
ATOM 607 C C . ASP B 1 45 ? 23.822 5.102 -24.550 1.00 11.96 24 ASP B C 1
ATOM 608 O O . ASP B 1 45 ? 23.645 4.017 -24.007 1.00 9.44 24 ASP B O 1
ATOM 613 N N . ILE B 1 46 ? 23.206 6.214 -24.134 1.00 5.50 25 ILE B N 1
ATOM 614 C CA . ILE B 1 46 ? 22.353 6.191 -22.947 1.00 10.08 25 ILE B CA 1
ATOM 615 C C . ILE B 1 46 ? 21.069 5.443 -23.270 1.00 10.71 25 ILE B C 1
ATOM 616 O O . ILE B 1 46 ? 20.458 5.658 -24.329 1.00 11.56 25 ILE B O 1
ATOM 621 N N . GLN B 1 47 ? 20.660 4.549 -22.367 1.00 5.38 26 GLN B N 1
ATOM 622 C CA . GLN B 1 47 ? 19.446 3.770 -22.585 1.00 9.45 26 GLN B CA 1
ATOM 623 C C . GLN B 1 47 ? 18.200 4.487 -22.056 1.00 11.08 26 GLN B C 1
ATOM 624 O O . GLN B 1 47 ? 17.256 4.739 -22.812 1.00 13.58 26 GLN B O 1
ATOM 630 N N . THR B 1 48 ? 18.174 4.808 -20.773 1.00 8.33 27 THR B N 1
ATOM 631 C CA . THR B 1 48 ? 16.951 5.265 -20.122 1.00 6.19 27 THR B CA 1
ATOM 632 C C . THR B 1 48 ? 17.022 6.784 -20.017 1.00 7.40 27 THR B C 1
ATOM 633 O O . THR B 1 48 ? 17.698 7.333 -19.140 1.00 7.45 27 THR B O 1
ATOM 637 N N . ARG B 1 49 ? 16.290 7.447 -20.901 1.00 10.86 28 ARG B N 1
ATOM 638 C CA . ARG B 1 49 ? 16.425 8.884 -21.122 1.00 12.64 28 ARG B CA 1
ATOM 639 C C . ARG B 1 49 ? 15.323 9.606 -20.347 1.00 12.47 28 ARG B C 1
ATOM 640 O O . ARG B 1 49 ? 14.392 10.197 -20.897 1.00 11.77 28 ARG B O 1
ATOM 648 N N . THR B 1 50 ? 15.443 9.517 -19.031 1.00 8.39 29 THR B N 1
ATOM 649 C CA . THR B 1 50 ? 14.445 10.069 -18.127 1.00 11.90 29 THR B CA 1
ATOM 650 C C . THR B 1 50 ? 15.146 10.813 -16.994 1.00 9.12 29 THR B C 1
ATOM 651 O O . THR B 1 50 ? 16.293 10.514 -16.654 1.00 13.64 29 THR B O 1
ATOM 655 N N . VAL B 1 51 ? 14.418 11.749 -16.373 1.00 8.65 30 VAL B N 1
ATOM 656 C CA . VAL B 1 51 ? 14.967 12.464 -15.215 1.00 9.51 30 VAL B CA 1
ATOM 657 C C . VAL B 1 51 ? 15.330 11.481 -14.106 1.00 9.25 30 VAL B C 1
ATOM 658 O O . VAL B 1 51 ? 16.381 11.592 -13.473 1.00 7.97 30 VAL B O 1
ATOM 662 N N . SER B 1 52 ? 14.451 10.520 -13.844 1.00 15.64 31 SER B N 1
ATOM 663 C CA . SER B 1 52 ? 14.687 9.586 -12.749 1.00 19.18 31 SER B CA 1
ATOM 664 C C . SER B 1 52 ? 15.952 8.769 -12.968 1.00 14.03 31 SER B C 1
ATOM 665 O O . SER B 1 52 ? 16.723 8.543 -12.031 1.00 10.18 31 SER B O 1
ATOM 668 N N . ALA B 1 53 ? 16.174 8.302 -14.185 1.00 11.60 32 ALA B N 1
ATOM 669 C CA . ALA B 1 53 ? 17.363 7.498 -14.446 1.00 16.02 32 ALA B CA 1
ATOM 670 C C . ALA B 1 53 ? 18.623 8.348 -14.347 1.00 12.93 32 ALA B C 1
ATOM 671 O O . ALA B 1 53 ? 19.612 7.928 -13.744 1.00 7.24 32 ALA B O 1
ATOM 673 N N . ILE B 1 54 ? 18.593 9.573 -14.873 1.00 9.91 33 ILE B N 1
ATOM 674 C CA . ILE B 1 54 ? 19.774 10.424 -14.770 1.00 8.28 33 ILE B CA 1
ATOM 675 C C . ILE B 1 54 ? 20.091 10.730 -13.307 1.00 6.93 33 ILE B C 1
ATOM 676 O O . ILE B 1 54 ? 21.241 10.632 -12.869 1.00 8.77 33 ILE B O 1
ATOM 681 N N . GLN B 1 55 ? 19.069 11.075 -12.519 1.00 7.28 34 GLN B N 1
ATOM 682 C CA . GLN B 1 55 ? 19.283 11.320 -11.097 1.00 10.31 34 GLN B CA 1
ATOM 683 C C . GLN B 1 55 ? 19.837 10.086 -10.396 1.00 13.28 34 GLN B C 1
ATOM 684 O O . GLN B 1 55 ? 20.752 10.183 -9.570 1.00 10.23 34 GLN B O 1
ATOM 690 N N . SER B 1 56 ? 19.273 8.920 -10.699 1.00 8.63 35 SER B N 1
ATOM 691 C CA . SER B 1 56 ? 19.736 7.690 -10.065 1.00 11.30 35 SER B CA 1
ATOM 692 C C . SER B 1 56 ? 21.178 7.380 -10.436 1.00 9.05 35 SER B C 1
ATOM 693 O O . SER B 1 56 ? 21.956 6.926 -9.587 1.00 10.54 35 SER B O 1
ATOM 696 N N . ALA B 1 57 ? 21.566 7.651 -11.684 1.00 11.21 36 ALA B N 1
ATOM 697 C CA . ALA B 1 57 ? 22.947 7.374 -12.065 1.00 13.34 36 ALA B CA 1
ATOM 698 C C . ALA B 1 57 ? 23.920 8.309 -11.357 1.00 12.60 36 ALA B C 1
ATOM 699 O O . ALA B 1 57 ? 25.018 7.883 -10.966 1.00 9.39 36 ALA B O 1
ATOM 701 N N . ILE B 1 58 ? 23.557 9.596 -11.216 1.00 4.63 37 ILE B N 1
ATOM 702 C CA . ILE B 1 58 ? 24.398 10.519 -10.462 1.00 7.91 37 ILE B CA 1
ATOM 703 C C . ILE B 1 58 ? 24.518 10.049 -9.015 1.00 7.13 37 ILE B C 1
ATOM 704 O O . ILE B 1 58 ? 25.614 9.990 -8.442 1.00 8.33 37 ILE B O 1
ATOM 709 N N . SER B 1 59 ? 23.379 9.745 -8.388 1.00 7.92 38 SER B N 1
ATOM 710 C CA . SER B 1 59 ? 23.379 9.396 -6.971 1.00 11.44 38 SER B CA 1
ATOM 711 C C . SER B 1 59 ? 24.168 8.119 -6.698 1.00 11.58 38 SER B C 1
ATOM 712 O O . SER B 1 59 ? 24.809 7.999 -5.639 1.00 10.00 38 SER B O 1
ATOM 715 N N . GLY B 1 60 ? 24.209 7.198 -7.653 1.00 8.04 39 GLY B N 1
ATOM 716 C CA . GLY B 1 60 ? 24.991 5.994 -7.516 1.00 13.30 39 GLY B CA 1
ATOM 717 C C . GLY B 1 60 ? 26.404 6.119 -8.039 1.00 11.36 39 GLY B C 1
ATOM 718 O O . GLY B 1 60 ? 27.174 5.154 -8.017 1.00 10.07 39 GLY B O 1
ATOM 719 N N . ASN B 1 61 ? 26.770 7.292 -8.528 1.00 7.45 40 ASN B N 1
ATOM 720 C CA . ASN B 1 61 ? 28.110 7.529 -9.044 1.00 5.93 40 ASN B CA 1
ATOM 721 C C . ASN B 1 61 ? 28.456 6.536 -10.142 1.00 7.76 40 ASN B C 1
ATOM 722 O O . ASN B 1 61 ? 29.608 6.122 -10.293 1.00 8.04 40 ASN B O 1
ATOM 727 N N . ARG B 1 62 ? 27.459 6.167 -10.954 1.00 12.35 41 ARG B N 1
ATOM 728 C CA . ARG B 1 62 ? 27.766 5.281 -12.069 1.00 9.29 41 ARG B CA 1
ATOM 729 C C . ARG B 1 62 ? 28.764 6.005 -12.952 1.00 4.67 41 ARG B C 1
ATOM 730 O O . ARG B 1 62 ? 28.540 7.170 -13.330 1.00 8.65 41 ARG B O 1
ATOM 738 N N . GLY B 1 63 ? 29.883 5.347 -13.234 1.00 3.19 42 GLY B N 1
ATOM 739 C CA . GLY B 1 63 ? 30.913 5.916 -14.085 1.00 5.13 42 GLY B CA 1
ATOM 740 C C . GLY B 1 63 ? 31.532 7.201 -13.574 1.00 11.98 42 GLY B C 1
ATOM 741 O O . GLY B 1 63 ? 32.189 7.915 -14.347 1.00 11.40 42 GLY B O 1
ATOM 742 N N . GLY B 1 64 ? 31.403 7.486 -12.279 1.00 11.07 43 GLY B N 1
ATOM 743 C CA . GLY B 1 64 ? 31.954 8.718 -11.730 1.00 7.98 43 GLY B CA 1
ATOM 744 C C . GLY B 1 64 ? 31.064 9.938 -11.856 1.00 8.50 43 GLY B C 1
ATOM 745 O O . GLY B 1 64 ? 31.530 11.067 -11.588 1.00 5.99 43 GLY B O 1
ATOM 746 N N . MET B 1 65 ? 29.792 9.742 -12.238 1.00 12.40 44 MET B N 1
ATOM 747 C CA . MET B 1 65 ? 28.827 10.820 -12.498 1.00 5.71 44 MET B CA 1
ATOM 748 C C . MET B 1 65 ? 28.446 11.613 -11.251 1.00 12.08 44 MET B C 1
ATOM 749 O O . MET B 1 65 ? 27.706 12.608 -11.361 1.00 9.16 44 MET B O 1
ATOM 754 N N . GLY B 1 66 ? 28.941 11.222 -10.069 1.00 8.68 45 GLY B N 1
ATOM 755 C CA . GLY B 1 66 ? 28.509 11.895 -8.863 1.00 9.94 45 GLY B CA 1
ATOM 756 C C . GLY B 1 66 ? 28.832 13.376 -8.898 1.00 9.39 45 GLY B C 1
ATOM 757 O O . GLY B 1 66 ? 28.146 14.179 -8.257 1.00 9.64 45 GLY B O 1
ATOM 758 N N . PHE B 1 67 ? 29.89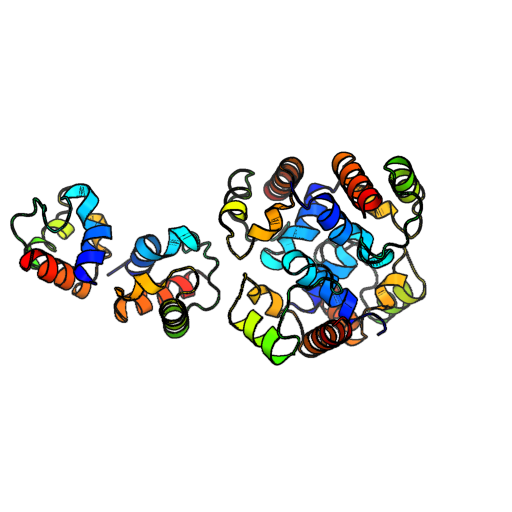0 13.753 -9.639 1.00 7.09 46 PHE B N 1
ATOM 759 C CA . PHE B 1 67 ? 30.285 15.161 -9.766 1.00 7.20 46 PHE B CA 1
ATOM 760 C C . PHE B 1 67 ? 29.171 16.023 -10.357 1.00 15.53 46 PHE B C 1
ATOM 761 O O . PHE B 1 67 ? 29.211 17.251 -10.226 1.00 9.86 46 PHE B O 1
ATOM 769 N N . LEU B 1 68 ? 28.172 15.417 -10.974 1.00 9.49 47 LEU B N 1
ATOM 770 C CA . LEU B 1 68 ? 27.094 16.134 -11.649 1.00 9.46 47 LEU B CA 1
ATOM 771 C C . LEU B 1 68 ? 25.974 16.541 -10.694 1.00 12.09 47 LEU B C 1
ATOM 772 O O . LEU B 1 68 ? 24.889 16.906 -11.139 1.00 6.42 47 LEU B O 1
ATOM 777 N N . SER B 1 69 ? 26.216 16.473 -9.389 1.00 12.59 48 SER B N 1
ATOM 778 C CA . SER B 1 69 ? 25.286 17.057 -8.437 1.00 15.05 48 SER B CA 1
ATOM 779 C C . SER B 1 69 ? 25.111 18.554 -8.659 1.00 9.57 48 SER B C 1
ATOM 780 O O . SER B 1 69 ? 24.164 19.139 -8.117 1.00 13.17 48 SER B O 1
ATOM 783 N N . THR B 1 70 ? 25.980 19.162 -9.469 1.00 8.30 49 THR B N 1
ATOM 784 C CA . THR B 1 70 ? 25.874 20.585 -9.794 1.00 11.01 49 THR B CA 1
ATOM 785 C C . THR B 1 70 ? 24.722 20.919 -10.729 1.00 10.64 49 THR B C 1
ATOM 786 O O . THR B 1 70 ? 24.379 22.109 -10.868 1.00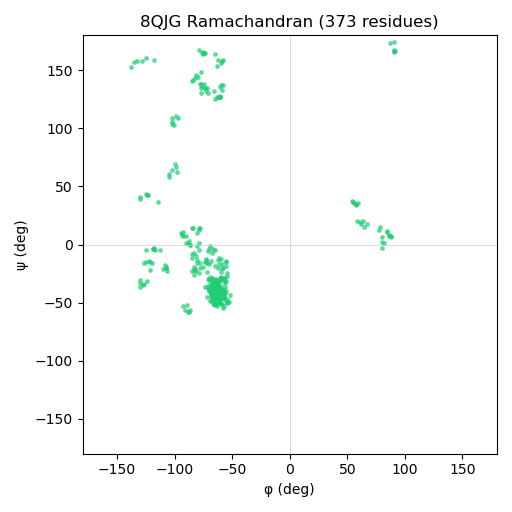 11.85 49 THR B O 1
ATOM 790 N N . LEU B 1 71 ? 24.133 19.932 -11.398 1.00 9.12 50 LEU B N 1
ATOM 791 C CA . LEU B 1 71 ? 23.019 20.216 -12.275 1.00 10.25 50 LEU B CA 1
ATOM 792 C C . LEU B 1 71 ? 21.747 20.412 -11.453 1.00 12.50 50 LEU B C 1
ATOM 793 O O . LEU B 1 71 ? 21.508 19.689 -10.474 1.00 7.83 50 LEU B O 1
ATOM 798 N N . THR B 1 72 ? 20.953 21.413 -11.839 1.00 10.86 51 THR B N 1
ATOM 799 C CA . THR B 1 72 ? 19.605 21.585 -11.294 1.00 8.92 51 THR B CA 1
ATOM 800 C C . THR B 1 72 ? 18.649 20.538 -11.863 1.00 8.30 51 THR B C 1
ATOM 801 O O . THR B 1 72 ? 18.924 19.888 -12.874 1.00 8.87 51 THR B O 1
ATOM 805 N N . SER B 1 73 ? 17.485 20.393 -11.215 1.00 9.75 52 SER B N 1
ATOM 806 C CA . SER B 1 73 ? 16.498 19.488 -11.777 1.00 8.99 52 SER B CA 1
ATOM 807 C C . SER B 1 73 ? 15.983 20.015 -13.100 1.00 10.63 52 SER B C 1
ATOM 808 O O . SER B 1 73 ? 15.711 19.223 -14.010 1.00 7.16 52 SER B O 1
ATOM 811 N N . ALA B 1 74 ? 15.878 21.346 -13.233 1.00 6.94 53 ALA B N 1
ATOM 812 C CA . ALA B 1 74 ? 15.501 21.922 -14.506 1.00 8.77 53 ALA B CA 1
ATOM 813 C C . ALA B 1 74 ? 16.472 21.506 -15.598 1.00 10.27 53 ALA B C 1
ATOM 814 O O . ALA B 1 74 ? 16.056 21.211 -16.723 1.00 9.24 53 ALA B O 1
ATOM 816 N N . GLU B 1 75 ? 17.766 21.464 -15.282 1.00 4.90 54 GLU B N 1
ATOM 817 C CA . GLU B 1 75 ? 18.753 21.135 -16.303 1.00 6.44 54 GLU B CA 1
ATOM 818 C C . GLU B 1 75 ? 18.698 19.645 -16.639 1.00 7.29 54 GLU B C 1
ATOM 819 O O . GLU B 1 75 ? 18.824 19.267 -17.808 1.00 8.02 54 GLU B O 1
ATOM 825 N N . ILE B 1 76 ? 18.457 18.790 -15.640 1.00 10.24 55 ILE B N 1
ATOM 826 C CA . ILE B 1 76 ? 18.316 17.362 -15.925 1.00 9.44 55 ILE B CA 1
ATOM 827 C C . ILE B 1 76 ? 17.099 17.111 -16.821 1.00 9.02 55 ILE B C 1
ATOM 828 O O . ILE B 1 76 ? 17.165 16.321 -17.762 1.00 6.05 55 ILE B O 1
ATOM 833 N N . GLN B 1 77 ? 15.992 17.822 -16.583 1.00 9.01 56 GLN B N 1
ATOM 834 C CA . GLN B 1 77 ? 14.822 17.646 -17.427 1.00 12.86 56 GLN B CA 1
ATOM 835 C C . GLN B 1 77 ? 15.104 18.087 -18.856 1.00 10.55 56 GLN B C 1
ATOM 836 O O . GLN B 1 77 ? 14.666 17.430 -19.821 1.00 10.17 56 GLN B O 1
ATOM 842 N N . ALA B 1 78 ? 15.795 19.218 -19.006 1.00 10.99 57 ALA B N 1
ATOM 843 C CA . ALA B 1 78 ? 16.144 19.695 -20.341 1.00 13.59 57 ALA B CA 1
ATOM 844 C C . ALA B 1 78 ? 17.007 18.671 -21.065 1.00 10.33 57 ALA B C 1
ATOM 845 O O . ALA B 1 78 ? 16.789 18.398 -22.253 1.00 9.15 57 ALA B O 1
ATOM 847 N N . ILE B 1 79 ? 17.959 18.055 -20.355 1.00 8.48 58 ILE B N 1
ATOM 848 C CA . ILE B 1 79 ? 18.803 17.029 -20.982 1.00 11.08 58 ILE B CA 1
ATOM 849 C C . ILE B 1 79 ? 17.983 15.796 -21.349 1.00 10.70 58 ILE B C 1
ATOM 850 O O . ILE B 1 79 ? 18.047 15.293 -22.484 1.00 8.96 58 ILE B O 1
ATOM 855 N N . ALA B 1 80 ? 17.168 15.312 -20.415 1.00 5.25 59 ALA B N 1
ATOM 856 C CA . ALA B 1 80 ? 16.329 14.148 -20.697 1.00 9.28 59 ALA B CA 1
ATOM 857 C C . ALA B 1 80 ? 15.409 14.369 -21.898 1.00 13.15 59 ALA B C 1
ATOM 858 O O . ALA B 1 80 ? 15.217 13.459 -22.719 1.00 11.09 59 ALA B O 1
ATOM 860 N N . THR B 1 81 ? 14.809 15.561 -22.010 1.00 11.41 60 THR B N 1
ATOM 861 C CA . THR B 1 81 ? 13.893 15.838 -23.120 1.00 12.35 60 THR B CA 1
ATOM 862 C C . THR B 1 81 ? 14.638 15.828 -24.447 1.00 13.46 60 THR B C 1
ATOM 863 O O . THR B 1 81 ? 14.176 15.232 -25.430 1.00 11.02 60 THR B O 1
ATOM 867 N N . SER B 1 82 ? 15.803 16.468 -24.479 1.00 7.19 61 SER B N 1
ATOM 868 C CA . SER B 1 82 ? 16.626 16.467 -25.674 1.00 10.48 61 SER B CA 1
ATOM 869 C C . SER B 1 82 ? 17.081 15.065 -26.030 1.00 12.78 61 SER B C 1
ATOM 870 O O . SER B 1 82 ? 17.074 14.696 -27.212 1.00 9.48 61 SER B O 1
ATOM 873 N N . LEU B 1 83 ? 17.491 14.265 -25.026 1.00 8.42 62 LEU B N 1
ATOM 874 C CA . LEU B 1 83 ? 17.881 12.892 -25.329 1.00 9.35 62 LEU B CA 1
ATOM 875 C C . LEU B 1 83 ? 16.719 12.099 -25.904 1.00 7.84 62 LEU B C 1
ATOM 876 O O . LEU B 1 83 ? 16.886 11.318 -26.848 1.00 11.65 62 LEU B O 1
ATOM 881 N N . ALA B 1 84 ? 15.531 12.264 -25.322 1.00 10.90 63 ALA B N 1
ATOM 882 C CA . ALA B 1 84 ? 14.376 11.501 -25.771 1.00 14.05 63 ALA B CA 1
ATOM 883 C C . ALA B 1 84 ? 14.033 11.855 -27.202 1.00 21.11 63 ALA B C 1
ATOM 884 O O . ALA B 1 84 ? 13.657 10.986 -27.998 1.00 23.35 63 ALA B O 1
ATOM 886 N N . SER B 1 85 ? 14.176 13.129 -27.549 1.00 15.17 64 SER B N 1
ATOM 887 C CA . SER B 1 85 ? 13.832 13.593 -28.880 1.00 20.47 64 SER B CA 1
ATOM 888 C C . SER B 1 85 ? 14.822 13.110 -29.921 1.00 16.32 64 SER B C 1
ATOM 889 O O . SER B 1 85 ? 14.472 13.041 -31.101 1.00 24.24 64 SER B O 1
ATOM 892 N N . ALA B 1 86 ? 16.048 12.784 -29.527 1.00 13.32 65 ALA B N 1
ATOM 893 C CA . ALA B 1 86 ? 17.035 12.398 -30.523 1.00 18.90 65 ALA B CA 1
ATOM 894 C C . ALA B 1 86 ? 16.869 10.913 -30.875 1.00 24.46 65 ALA B C 1
ATOM 895 O O . ALA B 1 86 ? 17.479 10.428 -31.823 1.00 24.31 65 ALA B O 1
ATOM 897 N N . VAL B 1 87 ? 16.008 10.217 -30.137 1.00 25.19 66 VAL B N 1
ATOM 898 C CA . VAL B 1 87 ? 15.819 8.776 -30.317 1.00 28.18 66 VAL B CA 1
ATOM 899 N N . ASP C 1 23 ? 24.944 24.931 -5.045 1.00 27.39 2 ASP C N 1
ATOM 900 C CA . ASP C 1 23 ? 25.437 23.554 -5.081 1.00 26.41 2 ASP C CA 1
ATOM 901 C C . ASP C 1 23 ? 26.544 23.388 -6.131 1.00 20.23 2 ASP C C 1
ATOM 902 O O . ASP C 1 23 ? 26.725 22.318 -6.693 1.00 19.25 2 ASP C O 1
ATOM 904 N N . GLY C 1 24 ? 27.306 24.454 -6.370 1.00 12.92 3 GLY C N 1
ATOM 905 C CA . GLY C 1 24 ? 28.268 24.462 -7.450 1.00 14.03 3 GLY C CA 1
ATOM 906 C C . GLY C 1 24 ? 27.669 24.768 -8.811 1.00 8.60 3 GLY C C 1
ATOM 907 O O . GLY C 1 24 ? 28.408 24.802 -9.808 1.00 8.94 3 GLY C O 1
ATOM 908 N N . ASN C 1 25 ? 26.366 25.012 -8.875 1.00 6.65 4 ASN C N 1
ATOM 909 C CA . ASN C 1 25 ? 25.707 25.143 -10.177 1.00 9.66 4 ASN C CA 1
ATOM 910 C C . ASN C 1 25 ? 26.298 26.286 -10.977 1.00 11.24 4 ASN C C 1
ATOM 911 O O . ASN C 1 25 ? 26.659 26.112 -12.146 1.00 13.87 4 ASN C O 1
ATOM 916 N N . GLY C 1 26 ? 26.406 27.476 -10.367 1.00 8.43 5 GLY C N 1
ATOM 917 C CA . GLY C 1 26 ? 26.832 28.629 -11.137 1.00 10.19 5 GLY C CA 1
ATOM 918 C C . GLY C 1 26 ? 28.293 28.524 -11.542 1.00 9.91 5 GLY C C 1
ATOM 919 O O . GLY C 1 26 ? 28.688 28.942 -12.632 1.00 12.52 5 GLY C O 1
ATOM 920 N N . SER C 1 27 ? 29.128 27.969 -10.667 1.00 11.10 6 SER C N 1
ATOM 921 C CA . SER C 1 27 ? 30.544 27.865 -11.019 1.00 8.97 6 SER C CA 1
ATOM 922 C C . SER C 1 27 ? 30.745 26.857 -12.128 1.00 10.53 6 SER C C 1
ATOM 923 O O . SER C 1 27 ? 31.603 27.045 -12.995 1.00 12.24 6 SER C O 1
ATOM 926 N N . ALA C 1 28 ? 30.003 25.756 -12.084 1.00 11.14 7 ALA C N 1
ATOM 927 C CA . ALA C 1 28 ? 30.097 24.767 -13.152 1.00 16.02 7 ALA C CA 1
ATOM 928 C C . ALA C 1 28 ? 29.642 25.379 -14.472 1.00 13.21 7 ALA C C 1
ATOM 929 O O . ALA C 1 28 ? 30.310 25.224 -15.502 1.00 14.26 7 ALA C O 1
ATOM 931 N N . LEU C 1 29 ? 28.511 26.098 -14.452 1.00 12.15 8 LEU C N 1
ATOM 932 C CA . LEU C 1 29 ? 28.050 26.765 -15.674 1.00 10.24 8 LEU C CA 1
ATOM 933 C C . LEU C 1 29 ? 29.106 27.727 -16.207 1.00 9.37 8 LEU C C 1
ATOM 934 O O . LEU C 1 29 ? 29.350 27.781 -17.424 1.00 13.59 8 LEU C O 1
ATOM 939 N N . TYR C 1 30 ? 29.733 28.508 -15.313 1.00 8.12 9 TYR C N 1
ATOM 940 C CA . TYR C 1 30 ? 30.750 29.448 -15.774 1.00 7.60 9 TYR C CA 1
ATOM 941 C C . TYR C 1 30 ? 31.944 28.697 -16.354 1.00 9.33 9 TYR C C 1
ATOM 942 O O . TYR C 1 30 ? 32.514 29.109 -17.366 1.00 10.81 9 TYR C O 1
ATOM 951 N N . GLY C 1 31 ? 32.371 27.607 -15.708 1.00 11.07 10 GLY C N 1
ATOM 952 C CA . GLY C 1 31 ? 33.494 26.854 -16.259 1.00 10.62 10 GLY C CA 1
ATOM 953 C C . GLY C 1 31 ? 33.186 26.279 -17.630 1.00 12.78 10 GLY C C 1
ATOM 954 O O . GLY C 1 31 ? 34.049 26.237 -18.515 1.00 13.87 10 GLY C O 1
ATOM 955 N N . ASN C 1 32 ? 31.960 25.826 -17.828 1.00 11.99 11 ASN C N 1
ATOM 956 C CA . ASN C 1 32 ? 31.613 25.196 -19.095 1.00 11.26 11 ASN C CA 1
ATOM 957 C C . ASN C 1 32 ? 31.347 26.210 -20.201 1.00 15.92 11 ASN C C 1
ATOM 958 O O . ASN C 1 32 ? 31.486 25.867 -21.375 1.00 11.98 11 ASN C O 1
ATOM 963 N N . ASN C 1 33 ? 30.957 27.442 -19.852 1.00 14.60 12 ASN C N 1
ATOM 964 C CA . ASN C 1 33 ? 30.396 28.363 -20.831 1.00 12.58 12 ASN C CA 1
ATOM 965 C C . ASN C 1 33 ? 31.152 29.673 -20.986 1.00 7.25 12 ASN C C 1
ATOM 966 O O . ASN C 1 33 ? 30.904 30.383 -21.964 1.00 14.15 12 ASN C O 1
ATOM 971 N N . CYS C 1 34 ? 32.045 30.016 -20.058 1.00 12.06 13 CYS C N 1
ATOM 972 C CA . CYS C 1 34 ? 32.617 31.356 -20.071 1.00 13.46 13 CYS C CA 1
ATOM 973 C C . CYS C 1 34 ? 34.132 31.304 -19.974 1.00 12.97 13 CYS C C 1
ATOM 974 O O . CYS C 1 34 ? 34.814 32.184 -20.501 1.00 11.86 13 CYS C O 1
ATOM 977 N N . GLN C 1 35 ? 34.656 30.264 -19.293 1.00 13.95 14 GLN C N 1
ATOM 978 C CA . GLN C 1 35 ? 36.037 30.295 -18.812 1.00 11.39 14 GLN C CA 1
ATOM 979 C C . GLN C 1 35 ? 37.062 30.352 -19.940 1.00 10.39 14 GLN C C 1
ATOM 980 O O . GLN C 1 35 ? 38.141 30.941 -19.777 1.00 12.21 14 GLN C O 1
ATOM 986 N N . ALA C 1 36 ? 36.784 29.685 -21.060 1.00 14.90 15 ALA C N 1
ATOM 987 C CA . ALA C 1 36 ? 37.762 29.652 -22.143 1.00 21.46 15 ALA C CA 1
ATOM 988 C C . ALA C 1 36 ? 38.144 31.055 -22.609 1.00 13.79 15 ALA C C 1
ATOM 989 O O . ALA C 1 36 ? 39.271 31.281 -23.079 1.00 17.18 15 ALA C O 1
ATOM 991 N N . CYS C 1 37 ? 37.238 32.008 -22.469 1.00 12.52 16 CYS C N 1
ATOM 992 C CA . CYS C 1 37 ? 37.458 33.338 -23.013 1.00 15.77 16 CYS C CA 1
ATOM 993 C C . CYS C 1 37 ? 37.725 34.397 -21.957 1.00 20.66 16 CYS C C 1
ATOM 994 O O . CYS C 1 37 ? 38.241 35.468 -22.298 1.00 19.87 16 CYS C O 1
ATOM 997 N N . HIS C 1 38 ? 37.390 34.129 -20.694 1.00 12.16 17 HIS C N 1
ATOM 998 C CA . HIS C 1 38 ? 37.398 35.140 -19.658 1.00 9.24 17 HIS C CA 1
ATOM 999 C C . HIS C 1 38 ? 38.261 34.764 -18.462 1.00 17.03 17 HIS C C 1
ATOM 1000 O O . HIS C 1 38 ? 38.452 35.604 -17.566 1.00 16.21 17 HIS C O 1
ATOM 1007 N N . GLY C 1 39 ? 38.813 33.552 -18.447 1.00 9.83 18 GLY C N 1
ATOM 1008 C CA . GLY C 1 39 ? 39.607 33.063 -17.333 1.00 16.54 18 GLY C CA 1
ATOM 1009 C C . GLY C 1 39 ? 38.774 32.325 -16.300 1.00 22.60 18 GLY C C 1
ATOM 1010 O O . GLY C 1 39 ? 37.540 32.372 -16.291 1.00 16.47 18 GLY C O 1
ATOM 1011 N N . SER C 1 40 ? 39.469 31.615 -15.398 1.00 22.39 19 SER C N 1
ATOM 1012 C CA . SER C 1 40 ? 38.746 30.913 -14.344 1.00 20.47 19 SER C CA 1
ATOM 1013 C C . SER C 1 40 ? 37.955 31.920 -13.512 1.00 18.73 19 SER C C 1
ATOM 1014 O O . SER C 1 40 ? 38.288 33.099 -13.441 1.00 20.49 19 SER C O 1
ATOM 1017 N N . ILE C 1 41 ? 36.896 31.434 -12.862 1.00 25.42 20 ILE C N 1
ATOM 1018 C CA . ILE C 1 41 ? 35.946 32.341 -12.222 1.00 14.96 20 ILE C CA 1
ATOM 1019 C C . ILE C 1 41 ? 36.599 33.201 -11.137 1.00 22.91 20 ILE C C 1
ATOM 1020 O O . ILE C 1 41 ? 36.146 34.322 -10.880 1.00 22.85 20 ILE C O 1
ATOM 1025 N N . THR C 1 42 ? 37.626 32.689 -10.447 1.00 29.54 21 THR C N 1
ATOM 1026 C CA . THR C 1 42 ? 38.274 33.503 -9.419 1.00 33.91 21 THR C CA 1
ATOM 1027 C C . THR C 1 42 ? 39.278 34.485 -10.003 1.00 32.08 21 THR C C 1
ATOM 1028 O O . THR C 1 42 ? 39.753 35.371 -9.283 1.00 32.33 21 THR C O 1
ATOM 1032 N N . ASN C 1 43 ? 39.603 34.358 -11.287 1.00 21.13 22 ASN C N 1
ATOM 1033 C CA . ASN C 1 43 ? 40.576 35.220 -11.950 1.00 37.27 22 ASN C CA 1
ATOM 1034 C C . ASN C 1 43 ? 39.996 35.780 -13.254 1.00 27.64 22 ASN C C 1
ATOM 1035 O O . ASN C 1 43 ? 40.705 35.932 -14.252 1.00 21.94 22 ASN C O 1
ATOM 1040 N N . SER C 1 44 ? 38.709 36.139 -13.237 1.00 24.04 23 SER C N 1
ATOM 1041 C CA . SER C 1 44 ? 37.972 36.492 -14.453 1.00 21.99 23 SER C CA 1
ATOM 1042 C C . SER C 1 44 ? 38.177 37.960 -14.818 1.00 18.45 23 SER C C 1
ATOM 1043 O O . SER C 1 44 ? 38.202 38.842 -13.945 1.00 19.03 23 SER C O 1
ATOM 1046 N N . ASP C 1 45 ? 38.304 38.227 -16.124 1.00 16.50 24 ASP C N 1
ATOM 1047 C CA . ASP C 1 45 ? 38.466 39.596 -16.589 1.00 15.59 24 ASP C CA 1
ATOM 1048 C C . ASP C 1 45 ? 37.140 40.302 -16.822 1.00 20.46 24 ASP C C 1
ATOM 1049 O O . ASP C 1 45 ? 37.144 41.445 -17.283 1.00 15.98 24 ASP C O 1
ATOM 1054 N N . ILE C 1 46 ? 36.018 39.649 -16.528 1.00 16.08 25 ILE C N 1
ATOM 1055 C CA . ILE C 1 46 ? 34.708 40.251 -16.742 1.00 14.56 25 ILE C CA 1
ATOM 1056 C C . ILE C 1 46 ? 34.557 41.438 -15.801 1.00 17.91 25 ILE C C 1
ATOM 1057 O O . ILE C 1 46 ? 34.797 41.325 -14.592 1.00 18.49 25 ILE C O 1
ATOM 1062 N N . GLN C 1 47 ? 34.120 42.568 -16.343 1.00 14.13 26 GLN C N 1
ATOM 1063 C CA . GLN C 1 47 ? 34.054 43.815 -15.586 1.00 12.42 26 GLN C CA 1
ATOM 1064 C C . GLN C 1 47 ? 32.705 44.005 -14.893 1.00 11.76 26 GLN C C 1
ATOM 1065 O O . GLN C 1 47 ? 32.649 44.217 -13.681 1.00 18.70 26 GLN C O 1
ATOM 1071 N N . THR C 1 48 ? 31.608 43.984 -15.654 1.00 15.77 27 THR C N 1
ATOM 1072 C CA . THR C 1 48 ? 30.275 44.180 -15.087 1.00 14.09 27 THR C CA 1
ATOM 1073 C C . THR C 1 48 ? 29.661 42.799 -14.865 1.00 17.29 27 THR C C 1
ATOM 1074 O O . THR C 1 48 ? 29.306 42.107 -15.824 1.00 11.30 27 THR C O 1
ATOM 1078 N N . ARG C 1 49 ? 29.543 42.404 -13.603 1.00 15.53 28 ARG C N 1
ATOM 1079 C CA . ARG C 1 49 ? 29.126 41.045 -13.250 1.00 13.86 28 ARG C CA 1
ATOM 1080 C C . ARG C 1 49 ? 27.657 41.036 -12.828 1.00 15.06 28 ARG C C 1
ATOM 1081 O O . ARG C 1 49 ? 27.307 40.759 -11.677 1.00 16.61 28 ARG C O 1
ATOM 1089 N N . THR C 1 50 ? 26.808 41.373 -13.798 1.00 11.69 29 THR C N 1
ATOM 1090 C CA . THR C 1 50 ? 25.366 41.475 -13.616 1.00 12.45 29 THR C CA 1
ATOM 1091 C C . THR C 1 50 ? 24.640 40.659 -14.685 1.00 13.78 29 THR C C 1
ATOM 1092 O O . THR C 1 50 ? 25.160 40.412 -15.774 1.00 11.15 29 THR C O 1
ATOM 1096 N N . VAL C 1 51 ? 23.397 40.286 -14.386 1.00 10.64 30 VAL C N 1
ATOM 1097 C CA . VAL C 1 51 ? 22.587 39.615 -15.389 1.00 11.55 30 VAL C CA 1
ATOM 1098 C C . VAL C 1 51 ? 22.409 40.502 -16.622 1.00 15.57 30 VAL C C 1
ATOM 1099 O O . VAL C 1 51 ? 22.556 40.041 -17.752 1.00 11.13 30 VAL C O 1
ATOM 1103 N N . SER C 1 52 ? 22.102 41.786 -16.424 1.00 12.95 31 SER C N 1
ATOM 1104 C CA . SER C 1 52 ? 21.862 42.658 -17.566 1.00 11.19 31 SER C CA 1
ATOM 1105 C C . SER C 1 52 ? 23.079 42.700 -18.488 1.00 11.44 31 SER C C 1
ATOM 1106 O O . SER C 1 52 ? 22.939 42.695 -19.719 1.00 13.53 31 SER C O 1
ATOM 1109 N N . ALA C 1 53 ? 24.270 42.763 -17.913 1.00 9.31 32 ALA C N 1
ATOM 1110 C CA . ALA C 1 53 ? 25.474 42.864 -18.727 1.00 8.97 32 ALA C CA 1
ATOM 1111 C C . ALA C 1 53 ? 25.706 41.574 -19.501 1.00 10.70 32 ALA C C 1
ATOM 1112 O O . ALA C 1 53 ? 26.140 41.593 -20.662 1.00 8.46 32 ALA C O 1
ATOM 1114 N N . ILE C 1 54 ? 25.449 40.443 -18.847 1.00 9.87 33 ILE C N 1
ATOM 1115 C CA . ILE C 1 54 ? 25.665 39.154 -19.482 1.00 12.30 33 ILE C CA 1
ATOM 1116 C C . ILE C 1 54 ? 24.688 38.984 -20.626 1.00 8.87 33 ILE C C 1
ATOM 1117 O O . ILE C 1 54 ? 25.088 38.648 -21.745 1.00 8.98 33 ILE C O 1
ATOM 1122 N N . GLN C 1 55 ? 23.391 39.211 -20.355 1.00 11.07 34 GLN C N 1
ATOM 1123 C CA . GLN C 1 55 ? 22.384 39.113 -21.407 1.00 15.15 34 GLN C CA 1
ATOM 1124 C C . GLN C 1 55 ? 22.673 40.073 -22.551 1.00 9.84 34 GLN C C 1
ATOM 1125 O O . GLN C 1 55 ? 22.454 39.738 -23.717 1.00 6.99 34 GLN C O 1
ATOM 1131 N N . SER C 1 56 ? 23.129 41.291 -22.245 1.00 13.52 35 SER C N 1
ATOM 1132 C CA . SER C 1 56 ? 23.365 42.250 -23.321 1.00 14.06 35 SER C CA 1
ATOM 1133 C C . SER C 1 56 ? 24.571 41.845 -24.164 1.00 11.31 35 SER C C 1
ATOM 1134 O O . SER C 1 56 ? 24.573 42.031 -25.391 1.00 10.95 35 SER C O 1
ATOM 1137 N N . ALA C 1 57 ? 25.587 41.261 -23.530 1.00 8.12 36 ALA C N 1
ATOM 1138 C CA . ALA C 1 57 ? 26.740 40.775 -24.284 1.00 8.14 36 ALA C CA 1
ATOM 1139 C C . ALA C 1 57 ? 26.358 39.606 -25.192 1.00 6.63 36 ALA C C 1
ATOM 1140 O O . ALA C 1 57 ? 26.866 39.495 -26.315 1.00 8.32 36 ALA C O 1
ATOM 1142 N N . ILE C 1 58 ? 25.525 38.690 -24.696 1.00 10.98 37 ILE C N 1
ATOM 1143 C CA . ILE C 1 58 ? 25.082 37.566 -25.528 1.00 7.65 37 ILE C CA 1
ATOM 1144 C C . ILE C 1 58 ? 24.239 38.082 -26.691 1.00 9.45 37 ILE C C 1
ATOM 1145 O O . ILE C 1 58 ? 24.511 37.782 -27.861 1.00 10.30 37 ILE C O 1
ATOM 1150 N N . SER C 1 59 ? 23.212 38.894 -26.385 1.00 13.10 38 SER C N 1
ATOM 1151 C CA . SER C 1 59 ? 22.335 39.452 -27.418 1.00 7.92 38 SER C CA 1
ATOM 1152 C C . SER C 1 59 ? 23.095 40.234 -28.487 1.00 8.40 38 SER C C 1
ATOM 1153 O O . SER C 1 59 ? 22.731 40.203 -29.680 1.00 12.81 38 SER C O 1
ATOM 1156 N N . GLY C 1 60 ? 24.127 40.945 -28.089 1.00 9.44 39 GLY C N 1
ATOM 1157 C CA . GLY C 1 60 ? 24.970 41.696 -28.979 1.00 8.45 39 GLY C CA 1
ATOM 1158 C C . GLY C 1 60 ? 26.093 40.929 -29.589 1.00 9.81 39 GLY C C 1
ATOM 1159 O O . GLY C 1 60 ? 26.853 41.485 -30.386 1.00 8.43 39 GLY C O 1
ATOM 1160 N N . ASN C 1 61 ? 26.212 39.647 -29.243 1.00 13.94 40 ASN C N 1
ATOM 1161 C CA . ASN C 1 61 ? 27.202 38.760 -29.845 1.00 12.66 40 ASN C CA 1
ATOM 1162 C C . ASN C 1 61 ? 28.613 39.289 -29.627 1.00 7.06 40 ASN C C 1
ATOM 1163 O O . ASN C 1 61 ? 29.483 39.115 -30.484 1.00 5.87 40 ASN C O 1
ATOM 1168 N N . ARG C 1 62 ? 28.849 39.902 -28.444 1.00 11.51 41 ARG C N 1
ATOM 1169 C CA . ARG C 1 62 ? 30.175 40.401 -28.089 1.00 14.37 41 ARG C CA 1
ATOM 1170 C C . ARG C 1 62 ? 31.144 39.236 -28.064 1.00 10.14 41 ARG C C 1
ATOM 1171 O O . ARG C 1 62 ? 30.884 38.224 -27.413 1.00 7.99 41 ARG C O 1
ATOM 1179 N N . GLY C 1 63 ? 32.248 39.362 -28.794 1.00 5.37 42 GLY C N 1
ATOM 1180 C CA . GLY C 1 63 ? 33.231 38.307 -28.801 1.00 7.50 42 GLY C CA 1
ATOM 1181 C C . GLY C 1 63 ? 32.734 36.981 -29.333 1.00 8.80 42 GLY C C 1
ATOM 1182 O O . GLY C 1 63 ? 33.366 35.957 -29.100 1.00 10.31 42 GLY C O 1
ATOM 1183 N N . GLY C 1 64 ? 31.625 36.971 -30.051 1.00 8.33 43 GLY C N 1
ATOM 1184 C CA . GLY C 1 64 ? 31.062 35.728 -30.508 1.00 9.36 43 GLY C CA 1
ATOM 1185 C C . GLY C 1 64 ? 30.115 35.066 -29.540 1.00 7.48 43 GLY C C 1
ATOM 1186 O O . GLY C 1 64 ? 29.695 33.934 -29.796 1.00 8.09 43 GLY C O 1
ATOM 1187 N N . MET C 1 65 ? 29.760 35.728 -28.441 1.00 9.36 44 MET C N 1
ATOM 1188 C CA . MET C 1 65 ? 28.945 35.109 -27.373 1.00 10.03 44 MET C CA 1
ATOM 1189 C C . MET C 1 65 ? 27.491 34.823 -27.775 1.00 6.57 44 MET C C 1
ATOM 1190 O O . MET C 1 65 ? 26.740 34.287 -26.947 1.00 8.84 44 MET C O 1
ATOM 1195 N N . GLY C 1 66 ? 27.071 35.148 -28.988 1.00 5.35 45 GLY C N 1
ATOM 1196 C CA . GLY C 1 66 ? 25.683 34.907 -29.364 1.00 12.70 45 GLY C CA 1
ATOM 1197 C C . GLY C 1 66 ? 25.280 33.445 -29.299 1.00 13.20 45 GLY C C 1
ATOM 1198 O O . GLY C 1 66 ? 24.107 33.125 -29.066 1.00 5.35 45 GLY C O 1
ATOM 1199 N N . PHE C 1 67 ? 26.235 32.548 -29.501 1.00 9.93 46 PHE C N 1
ATOM 1200 C CA . PHE C 1 67 ? 25.946 31.118 -29.381 1.00 11.19 46 PHE C CA 1
ATOM 1201 C C . PHE C 1 67 ? 25.408 30.745 -28.001 1.00 11.71 46 PHE C C 1
ATOM 1202 O O . PHE C 1 67 ? 24.796 29.678 -27.873 1.00 12.21 46 PHE C O 1
ATOM 1210 N N . LEU C 1 68 ? 25.646 31.593 -26.965 1.00 9.75 47 LEU C N 1
ATOM 1211 C CA . LEU C 1 68 ? 25.152 31.373 -25.608 1.00 3.84 47 LEU C CA 1
ATOM 1212 C C . LEU C 1 68 ? 23.680 31.718 -25.425 1.00 6.56 47 LEU C C 1
ATOM 1213 O O . LEU C 1 68 ? 23.195 31.742 -24.285 1.00 9.43 47 LEU C O 1
ATOM 1218 N N . SER C 1 69 ? 22.929 31.894 -26.524 1.00 7.46 48 SER C N 1
ATOM 1219 C CA . SER C 1 69 ? 21.480 31.949 -26.423 1.00 6.02 48 SER C CA 1
ATOM 1220 C C . SER C 1 69 ? 20.887 30.656 -25.888 1.00 6.66 48 SER C C 1
ATOM 1221 O O . SER C 1 69 ? 19.707 30.635 -25.525 1.00 12.41 48 SER C O 1
ATOM 1224 N N . THR C 1 70 ? 21.666 29.579 -25.842 1.00 5.51 49 THR C N 1
ATOM 1225 C CA . THR C 1 70 ? 21.241 28.327 -25.229 1.00 9.45 49 THR C CA 1
ATOM 1226 C C . THR C 1 70 ? 21.093 28.399 -23.707 1.00 11.07 49 THR C C 1
ATOM 1227 O O . THR C 1 70 ? 20.490 27.493 -23.123 1.00 8.48 49 THR C O 1
ATOM 1231 N N . LEU C 1 71 ? 21.612 29.441 -23.049 1.00 11.12 50 LEU C N 1
ATOM 1232 C CA . LEU C 1 71 ? 21.437 29.581 -21.615 1.00 6.02 50 LEU C CA 1
ATOM 1233 C C . LEU C 1 71 ? 20.028 30.081 -21.288 1.00 9.75 50 LEU C C 1
ATOM 1234 O O . LEU C 1 71 ? 19.502 31.013 -21.935 1.00 8.11 50 LEU C O 1
ATOM 1239 N N . THR C 1 72 ? 19.416 29.438 -20.302 1.00 5.76 51 THR C N 1
ATOM 1240 C CA . THR C 1 72 ? 18.170 29.884 -19.707 1.00 5.50 51 THR C CA 1
ATOM 1241 C C . THR C 1 72 ? 18.442 31.074 -18.782 1.00 6.05 51 THR C C 1
ATOM 1242 O O . THR C 1 72 ? 19.578 31.353 -18.386 1.00 8.85 51 THR C O 1
ATOM 1246 N N . SER C 1 73 ? 17.373 31.765 -18.395 1.00 8.72 52 SER C N 1
ATOM 1247 C CA . SER C 1 73 ? 17.571 32.913 -17.518 1.00 12.28 52 SER C CA 1
ATOM 1248 C C . SER C 1 73 ? 17.989 32.451 -16.125 1.00 8.09 52 SER C C 1
ATOM 1249 O O . SER C 1 73 ? 18.789 33.120 -15.465 1.00 8.89 52 SER C O 1
ATOM 1252 N N . ALA C 1 74 ? 17.546 31.264 -15.694 1.00 7.17 53 ALA C N 1
ATOM 1253 C CA . ALA C 1 74 ? 18.038 30.701 -14.435 1.00 7.81 53 ALA C CA 1
ATOM 1254 C C . ALA C 1 74 ? 19.550 30.518 -14.464 1.00 8.23 53 ALA C C 1
ATOM 1255 O O . ALA C 1 74 ? 20.241 30.789 -13.479 1.00 10.51 53 ALA C O 1
ATOM 1257 N N . GLU C 1 75 ? 20.070 30.026 -15.583 1.00 12.27 54 GLU C N 1
ATOM 1258 C CA . GLU C 1 75 ? 21.497 29.786 -15.700 1.00 10.78 54 GLU C CA 1
ATOM 1259 C C . GLU C 1 75 ? 22.283 31.095 -15.716 1.00 5.45 54 GLU C C 1
ATOM 1260 O O . GLU C 1 75 ? 23.325 31.209 -15.044 1.00 6.13 54 GLU C O 1
ATOM 1266 N N . ILE C 1 76 ? 21.791 32.102 -16.455 1.00 9.02 55 ILE C N 1
ATOM 1267 C CA . ILE C 1 76 ? 22.460 33.398 -16.456 1.00 10.08 55 ILE C CA 1
ATOM 1268 C C . ILE C 1 76 ? 22.519 33.967 -15.044 1.00 10.72 55 ILE C C 1
ATOM 1269 O O . ILE C 1 76 ? 23.563 34.464 -14.607 1.00 7.71 55 ILE C O 1
ATOM 1274 N N . GLN C 1 77 ? 21.411 33.899 -14.300 1.00 7.28 56 GLN C N 1
ATOM 1275 C CA . GLN C 1 77 ? 21.439 34.372 -12.921 1.00 5.60 56 GLN C CA 1
ATOM 1276 C C . GLN C 1 77 ? 22.426 33.588 -12.067 1.00 10.31 56 GLN C C 1
ATOM 1277 O O . GLN C 1 77 ? 23.160 34.169 -11.247 1.00 8.97 56 GLN C O 1
ATOM 1283 N N . ALA C 1 78 ? 22.459 32.260 -12.222 1.00 7.28 57 ALA C N 1
ATOM 1284 C CA . ALA C 1 78 ? 23.404 31.480 -11.447 1.00 9.82 57 ALA C CA 1
ATOM 1285 C C . ALA C 1 78 ? 24.841 31.896 -11.744 1.00 9.23 57 ALA C C 1
ATOM 1286 O O . ALA C 1 78 ? 25.656 32.032 -10.828 1.00 9.42 57 ALA C O 1
ATOM 1288 N N . ILE C 1 79 ? 25.161 32.136 -13.013 1.00 8.67 58 ILE C N 1
ATOM 1289 C CA . ILE C 1 79 ? 26.520 32.553 -13.357 1.00 10.47 58 ILE C CA 1
ATOM 1290 C C . ILE C 1 79 ? 26.822 33.922 -12.736 1.00 9.90 58 ILE C C 1
ATOM 1291 O O . ILE C 1 79 ? 27.868 34.135 -12.105 1.00 11.17 58 ILE C O 1
ATOM 1296 N N . ALA C 1 80 ? 25.888 34.852 -12.874 1.00 11.66 59 ALA C N 1
ATOM 1297 C CA . ALA C 1 80 ? 26.096 36.193 -12.334 1.00 12.50 59 ALA C CA 1
ATOM 1298 C C . ALA C 1 80 ? 26.347 36.160 -10.828 1.00 13.32 59 ALA C C 1
ATOM 1299 O O . ALA C 1 80 ? 27.221 36.866 -10.322 1.00 13.99 59 ALA C O 1
ATOM 1301 N N . THR C 1 81 ? 25.599 35.332 -10.095 1.00 11.16 60 THR C N 1
ATOM 1302 C CA . THR C 1 81 ? 25.778 35.278 -8.648 1.00 18.01 60 THR C CA 1
ATOM 1303 C C . THR C 1 81 ? 27.146 34.710 -8.271 1.00 14.11 60 THR C C 1
ATOM 1304 O O . THR C 1 81 ? 27.823 35.239 -7.372 1.00 14.59 60 THR C O 1
ATOM 1308 N N . SER C 1 82 ? 27.576 33.652 -8.952 1.00 14.60 61 SER C N 1
ATOM 1309 C CA . SER C 1 82 ? 28.884 33.063 -8.683 1.00 16.18 61 SER C CA 1
ATOM 1310 C C . SER C 1 82 ? 29.999 34.024 -9.077 1.00 20.42 61 SER C C 1
ATOM 1311 O O . SER C 1 82 ? 30.989 34.170 -8.350 1.00 19.03 61 SER C O 1
ATOM 1314 N N . LEU C 1 83 ? 29.847 34.706 -10.209 1.00 13.02 62 LEU C N 1
ATOM 1315 C CA . LEU C 1 83 ? 30.838 35.704 -10.607 1.00 18.63 62 LEU C CA 1
ATOM 1316 C C . LEU C 1 83 ? 30.922 36.824 -9.591 1.00 20.33 62 LEU C C 1
ATOM 1317 O O . LEU C 1 83 ? 32.017 37.284 -9.242 1.00 30.03 62 LEU C O 1
ATOM 1322 N N . ALA C 1 84 ? 29.771 37.289 -9.113 1.00 21.89 63 ALA C N 1
ATOM 1323 C CA . ALA C 1 84 ? 29.783 38.418 -8.198 1.00 18.82 63 ALA C CA 1
ATOM 1324 C C . ALA C 1 84 ? 30.424 38.017 -6.884 1.00 22.53 63 ALA C C 1
ATOM 1325 O O . ALA C 1 84 ? 31.180 38.796 -6.295 1.00 26.09 63 ALA C O 1
ATOM 1327 N N . SER C 1 85 ? 30.168 36.783 -6.440 1.00 24.52 64 SER C N 1
ATOM 1328 C CA . SER C 1 85 ? 30.747 36.290 -5.198 1.00 25.31 64 SER C CA 1
ATOM 1329 C C . SER C 1 85 ? 32.253 36.125 -5.298 1.00 30.82 64 SER C C 1
ATOM 1330 O O . SER C 1 85 ? 32.953 36.244 -4.287 1.00 26.42 64 SER C O 1
ATOM 1333 N N . ALA C 1 86 ? 32.757 35.782 -6.478 1.00 26.37 65 ALA C N 1
ATOM 1334 C CA . ALA C 1 86 ? 34.189 35.594 -6.690 1.00 31.79 65 ALA C CA 1
ATOM 1335 C C . ALA C 1 86 ? 34.874 36.935 -6.913 1.00 27.93 65 ALA C C 1
ATOM 1336 O O . ALA C 1 86 ? 35.179 37.653 -5.960 1.00 39.55 65 ALA C O 1
ATOM 1338 N N . ALA D 1 22 ? 46.419 8.914 -29.610 1.00 22.44 1 ALA D N 1
ATOM 1339 C CA . ALA D 1 22 ? 45.242 8.628 -28.738 1.00 17.95 1 ALA D CA 1
ATOM 1340 C C . ALA D 1 22 ? 43.983 8.510 -29.591 1.00 15.38 1 ALA D C 1
ATOM 1341 O O . ALA D 1 22 ? 43.612 9.432 -30.338 1.00 12.29 1 ALA D O 1
ATOM 1343 N N . ASP D 1 23 ? 43.345 7.337 -29.514 1.00 13.44 2 ASP D N 1
ATOM 1344 C CA . ASP D 1 23 ? 42.064 7.158 -30.176 1.00 13.43 2 ASP D CA 1
ATOM 1345 C C . ASP D 1 23 ? 41.068 8.186 -29.658 1.00 11.63 2 ASP D C 1
ATOM 1346 O O . ASP D 1 23 ? 40.987 8.426 -28.451 1.00 11.30 2 ASP D O 1
ATOM 1351 N N . GLY D 1 24 ? 40.291 8.773 -30.579 1.00 8.41 3 GLY D N 1
ATOM 1352 C CA . GLY D 1 24 ? 39.256 9.716 -30.198 1.00 12.45 3 GLY D CA 1
ATOM 1353 C C . GLY D 1 24 ? 39.736 11.120 -29.902 1.00 10.91 3 GLY D C 1
ATOM 1354 O O . GLY D 1 24 ? 38.935 11.940 -29.428 1.00 9.93 3 GLY D O 1
ATOM 1355 N N . ASN D 1 25 ? 41.016 11.407 -30.147 1.00 9.30 4 ASN D N 1
ATOM 1356 C CA . ASN D 1 25 ? 41.622 12.681 -29.764 1.00 8.38 4 ASN D CA 1
ATOM 1357 C C . ASN D 1 25 ? 41.003 13.839 -30.533 1.00 7.62 4 ASN D C 1
ATOM 1358 O O . ASN D 1 25 ? 40.573 14.832 -29.940 1.00 7.84 4 ASN D O 1
ATOM 1363 N N . GLY D 1 26 ? 40.938 13.722 -31.863 1.00 10.93 5 GLY D N 1
ATOM 1364 C CA . GLY D 1 26 ? 40.413 14.819 -32.669 1.00 14.31 5 GLY D CA 1
ATOM 1365 C C . GLY D 1 26 ? 38.958 15.131 -32.373 1.00 13.37 5 GLY D C 1
ATOM 1366 O O . GLY D 1 26 ? 38.566 16.304 -32.280 1.00 7.31 5 GLY D O 1
ATOM 1367 N N . SER D 1 27 ? 38.138 14.088 -32.200 1.00 10.39 6 SER D N 1
ATOM 1368 C CA . SER D 1 27 ? 36.720 14.323 -31.933 1.00 11.09 6 SER D CA 1
ATOM 1369 C C . SER D 1 27 ? 36.499 14.903 -30.544 1.00 11.10 6 SER D C 1
ATOM 1370 O O . SER D 1 27 ? 35.610 15.743 -30.352 1.00 12.51 6 SER D O 1
ATOM 1373 N N . ALA D 1 28 ? 37.271 14.444 -29.543 1.00 9.83 7 ALA D N 1
ATOM 1374 C CA . ALA D 1 28 ? 37.138 15.034 -28.217 1.00 9.79 7 ALA D CA 1
ATOM 1375 C C . ALA D 1 28 ? 37.586 16.492 -28.219 1.00 12.28 7 ALA D C 1
ATOM 1376 O O . ALA D 1 28 ? 36.950 17.351 -27.597 1.00 7.84 7 ALA D O 1
ATOM 1378 N N . LEU D 1 29 ? 38.688 16.787 -28.911 1.00 6.26 8 LEU D N 1
ATOM 1379 C CA . LEU D 1 29 ? 39.145 18.155 -29.049 1.00 7.86 8 LEU D CA 1
ATOM 1380 C C . LEU D 1 29 ? 38.101 19.048 -29.734 1.00 7.44 8 LEU D C 1
ATOM 1381 O O . LEU D 1 29 ? 37.873 20.196 -29.313 1.00 7.72 8 LEU D O 1
ATOM 1386 N N . TYR D 1 30 ? 37.477 18.531 -30.797 1.00 6.80 9 TYR D N 1
ATOM 1387 C CA . TYR D 1 30 ? 36.395 19.230 -31.479 1.00 6.98 9 TYR D CA 1
ATOM 1388 C C . TYR D 1 30 ? 35.203 19.434 -30.543 1.00 10.36 9 TYR D C 1
ATOM 1389 O O . TYR D 1 30 ? 34.607 20.522 -30.492 1.00 6.85 9 TYR D O 1
ATOM 1398 N N . GLY D 1 31 ? 34.849 18.404 -29.785 1.00 8.19 10 GLY D N 1
ATOM 1399 C CA . GLY D 1 31 ? 33.743 18.541 -28.843 1.00 10.78 10 GLY D CA 1
ATOM 1400 C C . GLY D 1 31 ? 33.977 19.642 -27.822 1.00 14.52 10 GLY D C 1
ATOM 1401 O O . GLY D 1 31 ? 33.056 20.397 -27.473 1.00 15.92 10 GLY D O 1
ATOM 1402 N N . ASN D 1 32 ? 35.213 19.762 -27.344 1.00 7.85 11 ASN D N 1
ATOM 1403 C CA . ASN D 1 32 ? 35.524 20.722 -26.295 1.00 11.33 11 ASN D CA 1
ATOM 1404 C C . ASN D 1 32 ? 35.779 22.132 -26.812 1.00 14.97 11 ASN D C 1
ATOM 1405 O O . ASN D 1 32 ? 35.732 23.080 -26.018 1.00 16.14 11 ASN D O 1
ATOM 1410 N N . ASN D 1 33 ? 36.087 22.291 -28.099 1.00 15.10 12 ASN D N 1
ATOM 1411 C CA . ASN D 1 33 ? 36.597 23.556 -28.607 1.00 11.80 12 ASN D CA 1
ATOM 1412 C C . ASN D 1 33 ? 35.806 24.143 -29.765 1.00 9.87 12 ASN D C 1
ATOM 1413 O O . ASN D 1 33 ? 35.944 25.355 -30.024 1.00 9.20 12 ASN D O 1
ATOM 1418 N N . CYS D 1 34 ? 34.955 23.365 -30.410 1.00 11.74 13 CYS D N 1
ATOM 1419 C CA . CYS D 1 34 ? 34.334 23.785 -31.656 1.00 5.53 13 CYS D CA 1
ATOM 1420 C C . CYS D 1 34 ? 32.825 23.612 -31.686 1.00 10.53 13 CYS D C 1
ATOM 1421 O O . CYS D 1 34 ? 32.120 24.430 -32.310 1.00 10.69 13 CYS D O 1
ATOM 1424 N N . GLN D 1 35 ? 32.323 22.543 -31.079 1.00 12.34 14 GLN D N 1
ATOM 1425 C CA . GLN D 1 35 ? 30.974 22.067 -31.320 1.00 9.43 14 GLN D CA 1
ATOM 1426 C C . GLN D 1 35 ? 29.919 23.064 -30.894 1.00 9.90 14 GLN D C 1
ATOM 1427 O O . GLN D 1 35 ? 28.853 23.144 -31.534 1.00 6.52 14 GLN D O 1
ATOM 1433 N N . ALA D 1 36 ? 30.205 23.825 -29.832 1.00 11.76 15 ALA D N 1
ATOM 1434 C CA . ALA D 1 36 ? 29.245 24.799 -29.323 1.00 12.35 15 ALA D CA 1
ATOM 1435 C C . ALA D 1 36 ? 28.783 25.785 -30.390 1.00 8.86 15 ALA D C 1
ATOM 1436 O O . ALA D 1 36 ? 27.643 26.261 -30.332 1.00 8.80 15 ALA D O 1
ATOM 1438 N N . CYS D 1 37 ? 29.653 26.109 -31.349 1.00 5.68 16 CYS D N 1
ATOM 1439 C CA . CYS D 1 37 ? 29.328 27.050 -32.409 1.00 10.58 16 CYS D CA 1
ATOM 1440 C C . CYS D 1 37 ? 29.109 26.447 -33.785 1.00 17.37 16 CYS D C 1
ATOM 1441 O O . CYS D 1 37 ? 28.558 27.144 -34.644 1.00 11.92 16 CYS D O 1
ATOM 1444 N N . HIS D 1 38 ? 29.582 25.221 -34.040 1.00 7.38 17 HIS D N 1
ATOM 1445 C CA . HIS D 1 38 ? 29.590 24.645 -35.376 1.00 6.26 17 HIS D CA 1
ATOM 1446 C C . HIS D 1 38 ? 28.761 23.370 -35.463 1.00 12.64 17 HIS D C 1
ATOM 1447 O O . HIS D 1 38 ? 28.640 22.793 -36.551 1.00 6.48 17 HIS D O 1
ATOM 1454 N N . GLY D 1 39 ? 28.214 22.889 -34.352 1.00 16.99 18 GLY D N 1
ATOM 1455 C CA . GLY D 1 39 ? 27.490 21.633 -34.347 1.00 19.88 18 GLY D CA 1
ATOM 1456 C C . GLY D 1 39 ? 28.400 20.461 -34.042 1.00 12.80 18 GLY D C 1
ATOM 1457 O O . GLY D 1 39 ? 29.625 20.562 -34.063 1.00 7.84 18 GLY D O 1
ATOM 1458 N N . SER D 1 40 ? 27.775 19.320 -33.749 1.00 13.94 19 SER D N 1
ATOM 1459 C CA . SER D 1 40 ? 28.519 18.085 -33.518 1.00 13.99 19 SER D CA 1
ATOM 1460 C C . SER D 1 40 ? 29.356 17.739 -34.744 1.00 11.36 19 SER D C 1
ATOM 1461 O O . SER D 1 40 ? 29.078 18.177 -35.866 1.00 14.28 19 SER D O 1
ATOM 1464 N N . ILE D 1 41 ? 30.405 16.940 -34.527 1.00 12.60 20 ILE D N 1
ATOM 1465 C CA . ILE D 1 41 ? 31.362 16.734 -35.608 1.00 11.51 20 ILE D CA 1
ATOM 1466 C C . ILE D 1 41 ? 30.722 16.007 -36.797 1.00 16.35 20 ILE D C 1
ATOM 1467 O O . ILE D 1 41 ? 31.125 16.217 -37.948 1.00 13.74 20 ILE D O 1
ATOM 1472 N N . THR D 1 42 ? 29.755 15.118 -36.548 1.00 17.00 21 THR D N 1
ATOM 1473 C CA . THR D 1 42 ? 29.084 14.443 -37.660 1.00 15.84 21 THR D CA 1
ATOM 1474 C C . THR D 1 42 ? 28.039 15.330 -38.332 1.00 17.23 21 THR D C 1
ATOM 1475 O O . THR D 1 42 ? 27.634 15.048 -39.461 1.00 16.38 21 THR D O 1
ATOM 1479 N N . ASN D 1 43 ? 27.627 16.411 -37.690 1.00 14.50 22 ASN D N 1
ATOM 1480 C CA . ASN D 1 43 ? 26.702 17.379 -38.258 1.00 12.49 22 ASN D CA 1
ATOM 1481 C C . ASN D 1 43 ? 27.329 18.782 -38.261 1.00 12.53 22 ASN D C 1
ATOM 1482 O O . ASN D 1 43 ? 26.685 19.779 -37.911 1.00 10.92 22 ASN D O 1
ATOM 1487 N N . SER D 1 44 ? 28.605 18.874 -38.628 1.00 11.29 23 SER D N 1
ATOM 1488 C CA . SER D 1 44 ? 29.322 20.143 -38.541 1.00 10.83 23 SER D CA 1
ATOM 1489 C C . SER D 1 44 ? 29.037 21.032 -39.747 1.00 13.93 23 SER D C 1
ATOM 1490 O O . SER D 1 44 ? 28.981 20.555 -40.878 1.00 7.45 23 SER D O 1
ATOM 1493 N N . ASP D 1 45 ? 28.951 22.351 -39.516 1.00 7.16 24 ASP D N 1
ATOM 1494 C CA . ASP D 1 45 ? 28.728 23.258 -40.628 1.00 8.97 24 ASP D CA 1
ATOM 1495 C C . ASP D 1 45 ? 30.029 23.807 -41.216 1.00 11.86 24 ASP D C 1
ATOM 1496 O O . ASP D 1 45 ? 29.976 24.700 -42.077 1.00 6.40 24 ASP D O 1
ATOM 1501 N N . ILE D 1 46 ? 31.176 23.250 -40.825 1.00 8.98 25 ILE D N 1
ATOM 1502 C CA . ILE D 1 46 ? 32.481 23.730 -41.287 1.00 9.01 25 ILE D CA 1
ATOM 1503 C C . ILE D 1 46 ? 32.734 23.249 -42.705 1.00 15.65 25 ILE D C 1
ATOM 1504 O O . ILE D 1 46 ? 32.608 22.050 -43.001 1.00 12.91 25 ILE D O 1
ATOM 1509 N N . GLN D 1 47 ? 33.131 24.182 -43.578 1.00 10.79 26 GLN D N 1
ATOM 1510 C CA . GLN D 1 47 ? 33.329 23.864 -44.984 1.00 12.77 26 GLN D CA 1
ATOM 1511 C C . GLN D 1 47 ? 34.733 23.340 -45.262 1.00 13.82 26 GLN D C 1
ATOM 1512 O O . GLN D 1 47 ? 34.889 22.269 -45.843 1.00 12.72 26 GLN D O 1
ATOM 1518 N N . THR D 1 48 ? 35.760 24.098 -44.910 1.00 8.46 27 THR D N 1
ATOM 1519 C CA . THR D 1 48 ? 37.118 23.764 -45.307 1.00 5.85 27 THR D CA 1
ATOM 1520 C C . THR D 1 48 ? 37.797 23.156 -44.100 1.00 8.80 27 THR D C 1
ATOM 1521 O O . THR D 1 48 ? 38.163 23.865 -43.169 1.00 8.16 27 THR D O 1
ATOM 1525 N N . ARG D 1 49 ? 37.967 21.844 -44.143 1.00 10.04 28 ARG D N 1
ATOM 1526 C CA . ARG D 1 49 ? 38.392 21.057 -42.996 1.00 8.80 28 ARG D CA 1
ATOM 1527 C C . ARG D 1 49 ? 39.884 20.773 -43.130 1.00 10.99 28 ARG D C 1
ATOM 1528 O O . ARG D 1 49 ? 40.314 19.651 -43.373 1.00 13.16 28 ARG D O 1
ATOM 1536 N N . THR D 1 50 ? 40.667 21.840 -42.988 1.00 8.74 29 THR D N 1
ATOM 1537 C CA . THR D 1 50 ? 42.115 21.771 -43.143 1.00 10.81 29 THR D CA 1
ATOM 1538 C C . THR D 1 50 ? 42.775 22.603 -42.047 1.00 10.11 29 THR D C 1
ATOM 1539 O O . THR D 1 50 ? 42.203 23.594 -41.574 1.00 12.14 29 THR D O 1
ATOM 1543 N N . VAL D 1 51 ? 44.008 22.215 -41.680 1.00 10.68 30 VAL D N 1
ATOM 1544 C CA . VAL D 1 51 ? 44.793 23.005 -40.720 1.00 10.33 30 VAL D CA 1
ATOM 1545 C C . VAL D 1 51 ? 44.846 24.453 -41.161 1.00 12.23 30 VAL D C 1
ATOM 1546 O O . VAL D 1 51 ? 44.712 25.377 -40.351 1.00 11.87 30 VAL D O 1
ATOM 1550 N N . SER D 1 52 ? 45.073 24.666 -42.462 1.00 15.83 31 SER D N 1
ATOM 1551 C CA . SER D 1 52 ? 45.278 26.019 -42.975 1.00 13.79 31 SER D CA 1
ATOM 1552 C C . SER D 1 52 ? 44.039 26.872 -42.760 1.00 12.78 31 SER D C 1
ATOM 1553 O O . SER D 1 52 ? 44.130 28.021 -42.312 1.00 10.59 31 SER D O 1
ATOM 1556 N N . ALA D 1 53 ? 42.872 26.317 -43.072 1.00 12.72 32 ALA D N 1
ATOM 1557 C CA . ALA D 1 53 ? 41.614 27.039 -42.915 1.00 11.65 32 ALA D CA 1
ATOM 1558 C C . ALA D 1 53 ? 41.325 27.333 -41.449 1.00 12.33 32 ALA D C 1
ATOM 1559 O O . ALA D 1 53 ? 40.928 28.447 -41.101 1.00 6.83 32 ALA D O 1
ATOM 1561 N N . ILE D 1 54 ? 41.553 26.362 -40.572 1.00 6.18 33 ILE D N 1
ATOM 1562 C CA . ILE D 1 54 ? 41.331 26.563 -39.140 1.00 9.46 33 ILE D CA 1
ATOM 1563 C C . ILE D 1 54 ? 42.264 27.647 -38.615 1.00 10.52 33 ILE D C 1
ATOM 1564 O O . ILE D 1 54 ? 41.842 28.576 -37.914 1.00 7.21 33 ILE D O 1
ATOM 1569 N N . GLN D 1 55 ? 43.546 27.562 -38.965 1.00 11.79 34 GLN D N 1
ATOM 1570 C CA . GLN D 1 55 ? 44.477 28.565 -38.474 1.00 12.93 34 GLN D CA 1
ATOM 1571 C C . GLN D 1 55 ? 44.091 29.941 -38.989 1.00 8.30 34 GLN D C 1
ATOM 1572 O O . GLN D 1 55 ? 44.192 30.933 -38.249 1.00 10.15 34 GLN D O 1
ATOM 1578 N N . SER D 1 56 ? 43.621 30.017 -40.244 1.00 8.69 35 SER D N 1
ATOM 1579 C CA . SER D 1 56 ? 43.252 31.325 -40.793 1.00 8.05 35 SER D CA 1
ATOM 1580 C C . SER D 1 56 ? 42.041 31.910 -40.085 1.00 10.04 35 SER D C 1
ATOM 1581 O O . SER D 1 56 ? 41.982 33.124 -39.865 1.00 11.43 35 SER D O 1
ATOM 1584 N N . ALA D 1 57 ? 41.068 31.070 -39.719 1.00 9.69 36 ALA D N 1
ATOM 1585 C CA . ALA D 1 57 ? 39.890 31.579 -39.022 1.00 12.72 36 ALA D CA 1
ATOM 1586 C C . ALA D 1 57 ? 40.227 32.032 -37.603 1.00 13.52 36 ALA D C 1
ATOM 1587 O O . ALA D 1 57 ? 39.677 33.036 -37.122 1.00 7.59 36 ALA D O 1
ATOM 1589 N N . ILE D 1 58 ? 41.092 31.284 -36.903 1.00 7.00 37 ILE D N 1
ATOM 1590 C CA . ILE D 1 58 ? 41.582 31.732 -35.599 1.00 10.98 37 ILE D CA 1
ATOM 1591 C C . ILE D 1 58 ? 42.260 33.092 -35.746 1.00 9.07 37 ILE D C 1
ATOM 1592 O O . ILE D 1 58 ? 41.918 34.054 -35.054 1.00 10.21 37 ILE D O 1
ATOM 1597 N N . SER D 1 59 ? 43.238 33.187 -36.655 1.00 11.55 38 SER D N 1
ATOM 1598 C CA . SER D 1 59 ? 44.026 34.413 -36.801 1.00 10.98 38 SER D CA 1
ATOM 1599 C C . SER D 1 59 ? 43.182 35.617 -37.224 1.00 12.22 38 SER D C 1
ATOM 1600 O O . SER D 1 59 ? 43.485 36.750 -36.829 1.00 12.69 38 SER D O 1
ATOM 1603 N N . GLY D 1 60 ? 42.124 35.405 -38.008 1.00 7.77 39 GLY D N 1
ATOM 1604 C CA . GLY D 1 60 ? 41.176 36.426 -38.400 1.00 15.30 39 GLY D CA 1
ATOM 1605 C C . GLY D 1 60 ? 40.022 36.613 -37.441 1.00 11.18 39 GLY D C 1
ATOM 1606 O O . GLY D 1 60 ? 39.160 37.472 -37.644 1.00 8.31 39 GLY D O 1
ATOM 1607 N N . ASN D 1 61 ? 40.022 35.853 -36.354 1.00 9.34 40 ASN D N 1
ATOM 1608 C CA . ASN D 1 61 ? 39.031 35.974 -35.290 1.00 8.21 40 ASN D CA 1
ATOM 1609 C C . ASN D 1 61 ? 37.619 35.857 -35.834 1.00 4.35 40 ASN D C 1
ATOM 1610 O O . ASN D 1 61 ? 36.673 36.489 -35.332 1.00 8.51 40 ASN D O 1
ATOM 1615 N N . ARG D 1 62 ? 37.446 34.988 -36.837 1.00 10.36 41 ARG D N 1
ATOM 1616 C CA . ARG D 1 62 ? 36.113 34.720 -37.337 1.00 8.77 41 ARG D CA 1
ATOM 1617 C C . ARG D 1 62 ? 35.271 34.117 -36.215 1.00 7.65 41 ARG D C 1
ATOM 1618 O O . ARG D 1 62 ? 35.678 33.143 -35.551 1.00 8.44 41 ARG D O 1
ATOM 1626 N N . GLY D 1 63 ? 34.118 34.740 -35.976 1.00 7.40 42 GLY D N 1
ATOM 1627 C CA . GLY D 1 63 ? 33.196 34.297 -34.964 1.00 8.08 42 GLY D CA 1
ATOM 1628 C C . GLY D 1 63 ? 33.733 34.383 -33.558 1.00 8.86 42 GLY D C 1
ATOM 1629 O O . GLY D 1 63 ? 33.137 33.816 -32.642 1.00 11.01 42 GLY D O 1
ATOM 1630 N N . GLY D 1 64 ? 34.820 35.114 -33.356 1.00 8.50 43 GLY D N 1
ATOM 1631 C CA . GLY D 1 64 ? 35.476 35.152 -32.066 1.00 7.22 43 GLY D CA 1
ATOM 1632 C C . GLY D 1 64 ? 36.463 34.040 -31.802 1.00 6.30 43 GLY D C 1
ATOM 1633 O O . GLY D 1 64 ? 36.929 33.910 -30.646 1.00 4.72 43 GLY D O 1
ATOM 1634 N N . MET D 1 65 ? 36.837 33.267 -32.827 1.00 8.34 44 MET D N 1
ATOM 1635 C CA . MET D 1 65 ? 37.727 32.129 -32.648 1.00 7.99 44 MET D CA 1
ATOM 1636 C C . MET D 1 65 ? 39.159 32.449 -32.182 1.00 12.09 44 MET D C 1
ATOM 1637 O O . MET D 1 65 ? 39.973 31.551 -31.907 1.00 9.90 44 MET D O 1
ATOM 1642 N N . GLY D 1 66 ? 39.489 33.741 -32.085 1.00 7.23 45 GLY D N 1
ATOM 1643 C CA . GLY D 1 66 ? 40.847 34.081 -31.719 1.00 12.26 45 GLY D CA 1
ATOM 1644 C C . GLY D 1 66 ? 41.255 33.522 -30.366 1.00 12.88 45 GLY D C 1
ATOM 1645 O O . GLY D 1 66 ? 42.450 33.355 -30.111 1.00 8.76 45 GLY D O 1
ATOM 1646 N N . PHE D 1 67 ? 40.281 33.240 -29.490 1.00 7.63 46 PHE D N 1
ATOM 1647 C CA . PHE D 1 67 ? 40.595 32.641 -28.194 1.00 8.84 46 PHE D CA 1
ATOM 1648 C C . PHE D 1 67 ? 41.268 31.269 -28.349 1.00 15.90 46 PHE D C 1
ATOM 1649 O O . PHE D 1 67 ? 41.948 30.806 -27.419 1.00 12.56 46 PHE D O 1
ATOM 1657 N N . LEU D 1 68 ? 41.173 30.657 -29.524 1.00 7.01 47 LEU D N 1
ATOM 1658 C CA . LEU D 1 68 ? 41.717 29.324 -29.767 1.00 10.74 47 LEU D CA 1
ATOM 1659 C C . LEU D 1 68 ? 43.208 29.354 -30.114 1.00 10.37 47 LEU D C 1
ATOM 1660 O O . LEU D 1 68 ? 43.749 28.341 -30.567 1.00 8.34 47 LEU D O 1
ATOM 1665 N N . SER D 1 69 ? 43.880 30.480 -29.871 1.00 14.58 48 SER D N 1
ATOM 1666 C CA . SER D 1 69 ? 45.340 30.502 -29.859 1.00 13.21 48 SER D CA 1
ATOM 1667 C C . SER D 1 69 ? 45.928 29.485 -28.887 1.00 10.87 48 SER D C 1
ATOM 1668 O O . SER D 1 69 ? 47.104 29.122 -29.025 1.00 10.99 48 SER D O 1
ATOM 1671 N N . THR D 1 70 ? 45.125 28.995 -27.937 1.00 12.15 49 THR D N 1
ATOM 1672 C CA . THR D 1 70 ? 45.564 27.969 -26.990 1.00 10.41 49 THR D CA 1
ATOM 1673 C C . THR D 1 70 ? 45.770 26.592 -27.620 1.00 18.28 49 THR D C 1
ATOM 1674 O O . THR D 1 70 ? 46.403 25.724 -26.999 1.00 17.70 49 THR D O 1
ATOM 1678 N N . LEU D 1 71 ? 45.232 26.341 -28.814 1.00 12.60 50 LEU D N 1
ATOM 1679 C CA . LEU D 1 71 ? 45.460 25.058 -29.451 1.00 7.38 50 LEU D CA 1
ATOM 1680 C C . LEU D 1 71 ? 46.876 24.974 -30.008 1.00 13.38 50 LEU D C 1
ATOM 1681 O O . LEU D 1 71 ? 47.392 25.936 -30.598 1.00 13.10 50 LEU D O 1
ATOM 1686 N N . THR D 1 72 ? 47.498 23.810 -29.820 1.00 11.09 51 THR D N 1
ATOM 1687 C CA . THR D 1 72 ? 48.737 23.477 -30.515 1.00 13.97 51 THR D CA 1
ATOM 1688 C C . THR D 1 72 ? 48.429 23.112 -31.966 1.00 11.24 51 THR D C 1
ATOM 1689 O O . THR D 1 72 ? 47.277 22.867 -32.341 1.00 10.36 51 THR D O 1
ATOM 1693 N N . SER D 1 73 ? 49.483 23.106 -32.795 1.00 10.35 52 SER D N 1
ATOM 1694 C CA . SER D 1 73 ? 49.311 22.680 -34.168 1.00 9.05 52 SER D CA 1
ATOM 1695 C C . SER D 1 73 ? 49.015 21.191 -34.241 1.00 11.21 52 SER D C 1
ATOM 1696 O O . SER D 1 73 ? 48.225 20.768 -35.085 1.00 9.67 52 SER D O 1
ATOM 1699 N N . ALA D 1 74 ? 49.618 20.38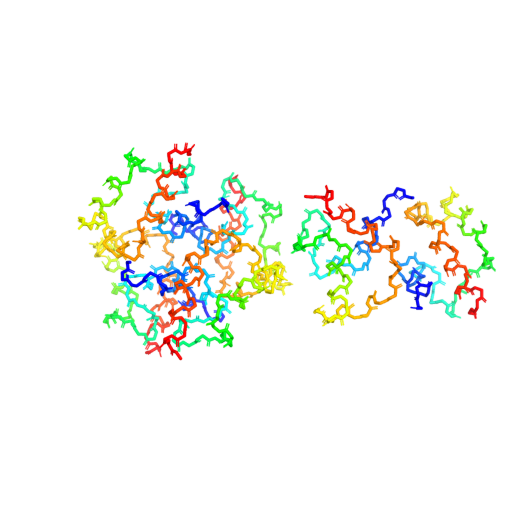8 -33.354 1.00 10.98 53 ALA D N 1
ATOM 1700 C CA . ALA D 1 74 ? 49.263 18.976 -33.296 1.00 11.47 53 ALA D CA 1
ATOM 1701 C C . ALA D 1 74 ? 47.766 18.812 -33.079 1.00 9.47 53 ALA D C 1
ATOM 1702 O O . ALA D 1 74 ? 47.134 17.950 -33.696 1.00 10.11 53 ALA D O 1
ATOM 1704 N N . GLU D 1 75 ? 47.182 19.652 -32.227 1.00 9.40 54 GLU D N 1
ATOM 1705 C CA . GLU D 1 75 ? 45.755 19.549 -31.923 1.00 9.09 54 GLU D CA 1
ATOM 1706 C C . GLU D 1 75 ? 44.906 20.003 -33.114 1.00 10.38 54 GLU D C 1
ATOM 1707 O O . GLU D 1 75 ? 43.910 19.352 -33.457 1.00 9.06 54 GLU D O 1
ATOM 1713 N N . ILE D 1 76 ? 45.261 21.139 -33.735 1.00 9.68 55 ILE D N 1
ATOM 1714 C CA . ILE D 1 76 ? 44.552 21.575 -34.944 1.00 10.09 55 ILE D CA 1
ATOM 1715 C C . ILE D 1 76 ? 44.602 20.493 -36.033 1.00 9.33 55 ILE D C 1
ATOM 1716 O O . ILE D 1 76 ? 43.602 20.210 -36.702 1.00 11.07 55 ILE D O 1
ATOM 1721 N N . GLN D 1 77 ? 45.756 19.864 -36.221 1.00 12.39 56 GLN D N 1
ATOM 1722 C CA . GLN D 1 77 ? 45.844 18.780 -37.193 1.00 13.50 56 GLN D CA 1
ATOM 1723 C C . GLN D 1 77 ? 44.893 17.634 -36.858 1.00 14.11 56 GLN D C 1
ATOM 1724 O O . GLN D 1 77 ? 44.225 17.085 -37.751 1.00 15.27 56 GLN D O 1
ATOM 1730 N N . ALA D 1 78 ? 44.828 17.246 -35.583 1.00 13.65 57 ALA D N 1
ATOM 1731 C CA . ALA D 1 78 ? 43.932 16.155 -35.191 1.00 9.97 57 ALA D CA 1
ATOM 1732 C C . ALA D 1 78 ? 42.471 16.536 -35.416 1.00 11.69 57 ALA D C 1
ATOM 1733 O O . ALA D 1 78 ? 41.664 15.716 -35.867 1.00 9.72 57 ALA D O 1
ATOM 1735 N N . ILE D 1 79 ? 42.115 17.790 -35.144 1.00 9.66 58 ILE D N 1
ATOM 1736 C CA . ILE D 1 79 ? 40.736 18.220 -35.371 1.00 12.79 58 ILE D CA 1
ATOM 1737 C C . ILE D 1 79 ? 40.402 18.174 -36.863 1.00 8.12 58 ILE D C 1
ATOM 1738 O O . ILE D 1 79 ? 39.348 17.673 -37.270 1.00 10.98 58 ILE D O 1
ATOM 1743 N N . ALA D 1 80 ? 41.315 18.675 -37.698 1.00 10.51 59 ALA D N 1
ATOM 1744 C CA . ALA D 1 80 ? 41.081 18.719 -39.132 1.00 10.80 59 ALA D CA 1
ATOM 1745 C C . ALA D 1 80 ? 40.960 17.323 -39.712 1.00 15.25 59 ALA D C 1
ATOM 1746 O O . ALA D 1 80 ? 40.094 17.067 -40.553 1.00 11.80 59 ALA D O 1
ATOM 1748 N N . THR D 1 81 ? 41.839 16.417 -39.291 1.00 13.99 60 THR D N 1
ATOM 1749 C CA . THR D 1 81 ? 41.756 15.021 -39.725 1.00 14.39 60 THR D CA 1
ATOM 1750 C C . THR D 1 81 ? 40.402 14.421 -39.369 1.00 13.55 60 THR D C 1
ATOM 1751 O O . THR D 1 81 ? 39.706 13.888 -40.240 1.00 9.60 60 THR D O 1
ATOM 1755 N N . SER D 1 82 ? 40.005 14.531 -38.098 1.00 11.42 61 SER D N 1
ATOM 1756 C CA . SER D 1 82 ? 38.706 14.033 -37.663 1.00 13.49 61 SER D CA 1
ATOM 1757 C C . SER D 1 82 ? 37.568 14.650 -38.471 1.00 12.11 61 SER D C 1
ATOM 1758 O O . SER D 1 82 ? 36.629 13.949 -38.868 1.00 9.83 61 SER D O 1
ATOM 1761 N N . LEU D 1 83 ? 37.584 15.977 -38.647 1.00 8.29 62 LEU D N 1
ATOM 1762 C CA . LEU D 1 83 ? 36.513 16.621 -39.416 1.00 11.64 62 LEU D CA 1
ATOM 1763 C C . LEU D 1 83 ? 36.430 16.081 -40.837 1.00 7.23 62 LEU D C 1
ATOM 1764 O O . LEU D 1 83 ? 35.333 15.857 -41.369 1.00 11.72 62 LEU D O 1
ATOM 1769 N N . ALA D 1 84 ? 37.572 15.925 -41.498 1.00 10.87 63 ALA D N 1
ATOM 1770 C CA . ALA D 1 84 ? 37.541 15.537 -42.896 1.00 13.29 63 ALA D CA 1
ATOM 1771 C C . ALA D 1 84 ? 37.092 14.093 -43.052 1.00 20.95 63 ALA D C 1
ATOM 1772 O O . ALA D 1 84 ? 36.470 13.748 -44.063 1.00 23.83 63 ALA D O 1
ATOM 1774 N N . SER D 1 85 ? 37.380 13.243 -42.062 1.00 15.02 64 SER D N 1
ATOM 1775 C CA . SER D 1 85 ? 36.950 11.852 -42.103 1.00 17.26 64 SER D CA 1
ATOM 1776 C C . SER D 1 85 ? 35.474 11.694 -41.749 1.00 15.93 64 SER D C 1
ATOM 1777 O O . SER D 1 85 ? 34.869 10.679 -42.110 1.00 20.26 64 SER D O 1
ATOM 1780 N N . ALA D 1 86 ? 34.873 12.680 -41.078 1.00 15.45 65 ALA D N 1
ATOM 1781 C CA . ALA D 1 86 ? 33.453 12.602 -40.739 1.00 22.44 65 ALA D CA 1
ATOM 1782 C C . ALA D 1 86 ? 32.594 12.957 -41.962 1.00 28.04 65 ALA D C 1
ATOM 1783 O O . ALA D 1 86 ? 31.366 12.874 -41.909 1.00 29.09 65 ALA D O 1
ATOM 1785 N N . VAL D 1 87 ? 33.250 13.349 -43.054 1.00 22.06 66 VAL D N 1
ATOM 1786 O O . VAL D 1 87 ? 32.638 12.361 -44.920 1.00 39.43 66 VAL D O 1
ATOM 1787 N N . ALA E 1 22 ? 51.789 26.487 -27.579 1.00 36.15 1 ALA E N 1
ATOM 1788 C CA . ALA E 1 22 ? 50.742 27.544 -27.460 1.00 34.20 1 ALA E CA 1
ATOM 1789 C C . ALA E 1 22 ? 50.584 28.049 -26.024 1.00 34.86 1 ALA E C 1
ATOM 1790 O O . ALA E 1 22 ? 50.457 27.261 -25.062 1.00 19.78 1 ALA E O 1
ATOM 1792 N N . ASP E 1 23 ? 50.609 29.374 -25.877 1.00 25.97 2 ASP E N 1
ATOM 1793 C CA . ASP E 1 23 ? 50.320 29.960 -24.578 1.00 29.40 2 ASP E CA 1
ATOM 1794 C C . ASP E 1 23 ? 48.917 29.562 -24.142 1.00 19.92 2 ASP E C 1
ATOM 1795 O O . ASP E 1 23 ? 47.969 29.609 -24.930 1.00 19.61 2 ASP E O 1
ATOM 1800 N N . GLY E 1 24 ? 48.779 29.216 -22.871 1.00 12.68 3 GLY E N 1
ATOM 1801 C CA . GLY E 1 24 ? 47.488 28.870 -22.326 1.00 20.75 3 GLY E CA 1
ATOM 1802 C C . GLY E 1 24 ? 47.044 27.456 -22.626 1.00 13.28 3 GLY E C 1
ATOM 1803 O O . GLY E 1 24 ? 45.933 27.079 -22.222 1.00 11.16 3 GLY E O 1
ATOM 1804 N N . ASN E 1 25 ? 47.879 26.673 -23.313 1.00 12.53 4 ASN E N 1
ATOM 1805 C CA . ASN E 1 25 ? 47.484 25.331 -23.757 1.00 9.64 4 ASN E CA 1
ATOM 1806 C C . ASN E 1 25 ? 47.196 24.403 -22.585 1.00 11.84 4 ASN E C 1
ATOM 1807 O O . ASN E 1 25 ? 46.145 23.754 -22.532 1.00 9.28 4 ASN E O 1
ATOM 1812 N N . GLY E 1 26 ? 48.140 24.296 -21.643 1.00 13.99 5 GLY E N 1
ATOM 1813 C CA . GLY E 1 26 ? 47.935 23.402 -20.512 1.00 11.31 5 GLY E CA 1
ATOM 1814 C C . GLY E 1 26 ? 46.778 23.833 -19.639 1.00 10.28 5 GLY E C 1
ATOM 1815 O O . GLY E 1 26 ? 46.012 23.001 -19.156 1.00 11.33 5 GLY E O 1
ATOM 1816 N N . SER E 1 27 ? 46.636 25.143 -19.410 1.00 13.86 6 SER E N 1
ATOM 1817 C CA . SER E 1 27 ? 45.516 25.607 -18.594 1.00 11.40 6 SER E CA 1
ATOM 1818 C C . SER E 1 27 ? 44.178 25.380 -19.296 1.00 14.50 6 SER E C 1
ATOM 1819 O O . SER E 1 27 ? 43.184 25.038 -18.646 1.00 12.43 6 SER E O 1
ATOM 1822 N N . ALA E 1 28 ? 44.121 25.576 -20.616 1.00 15.00 7 ALA E N 1
ATOM 1823 C CA . ALA E 1 28 ? 42.873 25.308 -21.326 1.00 14.85 7 ALA E CA 1
ATOM 1824 C C . ALA E 1 28 ? 42.535 23.823 -21.285 1.00 12.38 7 ALA E C 1
ATOM 1825 O O . ALA E 1 28 ? 41.378 23.446 -21.043 1.00 14.81 7 ALA E O 1
ATOM 1827 N N . LEU E 1 29 ? 43.529 22.968 -21.529 1.00 14.11 8 LEU E N 1
ATOM 1828 C CA . LEU E 1 29 ? 43.306 21.523 -21.429 1.00 13.45 8 LEU E CA 1
ATOM 1829 C C . LEU E 1 29 ? 42.746 21.140 -20.065 1.00 9.56 8 LEU E C 1
ATOM 1830 O O . LEU E 1 29 ? 41.749 20.408 -19.971 1.00 12.33 8 LEU E O 1
ATOM 1835 N N . TYR E 1 30 ? 43.385 21.616 -18.988 1.00 10.56 9 TYR E N 1
ATOM 1836 C CA . TYR E 1 30 ? 42.882 21.348 -17.646 1.00 10.16 9 TYR E CA 1
ATOM 1837 C C . TYR E 1 30 ? 41.450 21.861 -17.482 1.00 18.22 9 TYR E C 1
ATOM 1838 O O . TYR E 1 30 ? 40.603 21.192 -16.879 1.00 13.48 9 TYR E O 1
ATOM 1847 N N . GLY E 1 31 ? 41.167 23.067 -17.979 1.00 17.80 10 GLY E N 1
ATOM 1848 C CA . GLY E 1 31 ? 39.816 23.602 -17.845 1.00 18.23 10 GLY E CA 1
ATOM 1849 C C . GLY E 1 31 ? 38.779 22.743 -18.546 1.00 13.00 10 GLY E C 1
ATOM 1850 O O . GLY E 1 31 ? 37.664 22.549 -18.045 1.00 17.33 10 GLY E O 1
ATOM 1851 N N . ASN E 1 32 ? 39.142 22.188 -19.695 1.00 7.96 11 ASN E N 1
ATOM 1852 C CA . ASN E 1 32 ? 38.198 21.440 -20.521 1.00 11.40 11 ASN E CA 1
ATOM 1853 C C . ASN E 1 32 ? 38.044 19.993 -20.075 1.00 16.54 11 ASN E C 1
ATOM 1854 O O . ASN E 1 32 ? 37.012 19.379 -20.353 1.00 15.00 11 ASN E O 1
ATOM 1859 N N . ASN E 1 33 ? 39.021 19.459 -19.355 1.00 13.38 12 ASN E N 1
ATOM 1860 C CA . ASN E 1 33 ? 39.120 18.021 -19.149 1.00 9.15 12 ASN E CA 1
ATOM 1861 C C . ASN E 1 33 ? 39.213 17.604 -17.684 1.00 6.84 12 ASN E C 1
ATOM 1862 O O . ASN E 1 33 ? 38.975 16.424 -17.395 1.00 13.46 12 ASN E O 1
ATOM 1867 N N . CYS E 1 34 ? 39.514 18.513 -16.754 1.00 8.37 13 CYS E N 1
ATOM 1868 C CA . CYS E 1 34 ? 39.804 18.106 -15.379 1.00 7.76 13 CYS E CA 1
ATOM 1869 C C . CYS E 1 34 ? 39.003 18.922 -14.372 1.00 19.10 13 CYS E C 1
ATOM 1870 O O . CYS E 1 34 ? 38.589 18.405 -13.331 1.00 9.82 13 CYS E O 1
ATOM 1873 N N . GLN E 1 35 ? 38.759 20.197 -14.700 1.00 13.77 14 GLN E N 1
ATOM 1874 C CA . GLN E 1 35 ? 38.286 21.145 -13.695 1.00 14.91 14 GLN E CA 1
ATOM 1875 C C . GLN E 1 35 ? 36.962 20.736 -13.063 1.00 9.21 14 GLN E C 1
ATOM 1876 O O . GLN E 1 35 ? 36.741 20.981 -11.873 1.00 13.01 14 GLN E O 1
ATOM 1882 N N . ALA E 1 36 ? 36.066 20.123 -13.838 1.00 12.49 15 ALA E N 1
ATOM 1883 C CA . ALA E 1 36 ? 34.753 19.777 -13.294 1.00 13.02 15 ALA E CA 1
ATOM 1884 C C . ALA E 1 36 ? 34.875 18.881 -12.055 1.00 11.72 15 ALA E C 1
ATOM 1885 O O . ALA E 1 36 ? 34.048 18.955 -11.142 1.00 19.01 15 ALA E O 1
ATOM 1887 N N . CYS E 1 37 ? 35.913 18.072 -11.979 1.00 11.23 16 CYS E N 1
ATOM 1888 C CA . CYS E 1 37 ? 36.014 17.120 -10.879 1.00 13.18 16 CYS E CA 1
ATOM 1889 C C . CYS E 1 37 ? 37.066 17.477 -9.843 1.00 17.04 16 CYS E C 1
ATOM 1890 O O . CYS E 1 37 ? 37.004 16.960 -8.715 1.00 14.57 16 CYS E O 1
ATOM 1893 N N . HIS E 1 38 ? 38.040 18.313 -10.204 1.00 9.20 17 HIS E N 1
ATOM 1894 C CA . HIS E 1 38 ? 39.175 18.614 -9.344 1.00 11.93 17 HIS E CA 1
ATOM 1895 C C . HIS E 1 38 ? 39.287 20.087 -8.965 1.00 14.49 17 HIS E C 1
ATOM 1896 O O . HIS E 1 38 ? 40.158 20.435 -8.149 1.00 13.19 17 HIS E O 1
ATOM 1903 N N . GLY E 1 39 ? 38.423 20.947 -9.503 1.00 14.53 18 GLY E N 1
ATOM 1904 C CA . GLY E 1 39 ? 38.426 22.369 -9.202 1.00 15.48 18 GLY E CA 1
ATOM 1905 C C . GLY E 1 39 ? 39.307 23.157 -10.150 1.00 23.93 18 GLY E C 1
ATOM 1906 O O . GLY E 1 39 ? 40.006 22.610 -10.993 1.00 11.95 18 GLY E O 1
ATOM 1907 N N . SER E 1 40 ? 39.269 24.486 -10.016 1.00 23.20 19 SER E N 1
ATOM 1908 C CA . SER E 1 40 ? 40.080 25.302 -10.910 1.00 22.95 19 SER E CA 1
ATOM 1909 C C . SER E 1 40 ? 41.559 24.985 -10.698 1.00 16.89 19 SER E C 1
ATOM 1910 O O . SER E 1 40 ? 41.967 24.459 -9.669 1.00 24.27 19 SER E O 1
ATOM 1913 N N . ILE E 1 41 ? 42.372 25.312 -11.705 1.00 22.45 20 ILE E N 1
ATOM 1914 C CA . ILE E 1 41 ? 43.768 24.887 -11.697 1.00 16.41 20 ILE E CA 1
ATOM 1915 C C . ILE E 1 41 ? 44.558 25.506 -10.547 1.00 28.07 20 ILE E C 1
ATOM 1916 O O . ILE E 1 41 ? 45.523 24.905 -10.053 1.00 28.80 20 ILE E O 1
ATOM 1921 N N . THR E 1 42 ? 44.182 26.704 -10.104 1.00 30.21 21 THR E N 1
ATOM 1922 C CA . THR E 1 42 ? 44.920 27.350 -9.023 1.00 32.08 21 THR E CA 1
ATOM 1923 C C . THR E 1 42 ? 44.460 26.905 -7.644 1.00 26.42 21 THR E C 1
ATOM 1924 O O . THR E 1 42 ? 45.137 27.207 -6.656 1.00 30.15 21 THR E O 1
ATOM 1928 N N . ASN E 1 43 ? 43.331 26.202 -7.553 1.00 28.65 22 ASN E N 1
ATOM 1929 C CA . ASN E 1 43 ? 42.835 25.633 -6.306 1.00 31.48 22 ASN E CA 1
ATOM 1930 C C . ASN E 1 43 ? 42.495 24.155 -6.512 1.00 26.61 22 ASN E C 1
ATOM 1931 O O . ASN E 1 43 ? 41.488 23.651 -6.016 1.00 21.99 22 ASN E O 1
ATOM 1936 N N . SER E 1 44 ? 43.335 23.438 -7.251 1.00 26.49 23 SER E N 1
ATOM 1937 C CA . SER E 1 44 ? 43.050 22.047 -7.590 1.00 20.64 23 SER E CA 1
ATOM 1938 C C . SER E 1 44 ? 43.330 21.150 -6.388 1.00 17.03 23 SER E C 1
ATOM 1939 O O . SER E 1 44 ? 44.217 21.420 -5.567 1.00 16.30 23 SER E O 1
ATOM 1942 N N . ASP E 1 45 ? 42.558 20.062 -6.281 1.00 17.07 24 ASP E N 1
ATOM 1943 C CA . ASP E 1 45 ? 42.768 19.091 -5.215 1.00 16.81 24 ASP E CA 1
ATOM 1944 C C . ASP E 1 45 ? 43.646 17.935 -5.651 1.00 15.56 24 ASP E C 1
ATOM 1945 O O . ASP E 1 45 ? 43.790 16.963 -4.899 1.00 18.67 24 ASP E O 1
ATOM 1950 N N . ILE E 1 46 ? 44.261 18.031 -6.831 1.00 14.99 25 ILE E N 1
ATOM 1951 C CA . ILE E 1 46 ? 45.138 16.972 -7.323 1.00 21.65 25 ILE E CA 1
ATOM 1952 C C . ILE E 1 46 ? 46.428 16.994 -6.522 1.00 16.85 25 ILE E C 1
ATOM 1953 O O . ILE E 1 46 ? 47.046 18.049 -6.344 1.00 17.52 25 ILE E O 1
ATOM 1958 N N . GLN E 1 47 ? 46.851 15.827 -6.050 1.00 13.59 26 GLN E N 1
ATOM 1959 C CA . GLN E 1 47 ? 47.989 15.772 -5.142 1.00 16.28 26 GLN E CA 1
ATOM 1960 C C . GLN E 1 47 ? 49.306 15.558 -5.876 1.00 17.30 26 GLN E C 1
ATOM 1961 O O . GLN E 1 47 ? 50.251 16.327 -5.688 1.00 17.97 26 GLN E O 1
ATOM 1967 N N . THR E 1 48 ? 49.393 14.530 -6.708 1.00 12.83 27 THR E N 1
ATOM 1968 C CA . THR E 1 48 ? 50.607 14.226 -7.457 1.00 16.28 27 THR E CA 1
ATOM 1969 C C . THR E 1 48 ? 50.446 14.772 -8.863 1.00 20.46 27 THR E C 1
ATOM 1970 O O . THR E 1 48 ? 49.671 14.236 -9.664 1.00 14.76 27 THR E O 1
ATOM 1974 N N . ARG E 1 49 ? 51.209 15.810 -9.158 1.00 19.23 28 ARG E N 1
ATOM 1975 C CA . ARG E 1 49 ? 51.070 16.597 -10.382 1.00 13.31 28 ARG E CA 1
ATOM 1976 C C . ARG E 1 49 ? 52.195 16.258 -11.363 1.00 18.79 28 ARG E C 1
ATOM 1977 O O . ARG E 1 49 ? 52.990 17.102 -11.762 1.00 21.92 28 ARG E O 1
ATOM 1985 N N . THR E 1 50 ? 52.222 14.972 -11.743 1.00 15.58 29 THR E N 1
ATOM 1986 C CA . THR E 1 50 ? 53.209 14.419 -12.659 1.00 19.51 29 THR E CA 1
ATOM 1987 C C . THR E 1 50 ? 52.504 13.741 -13.836 1.00 15.89 29 THR E C 1
ATOM 1988 O O . THR E 1 50 ? 51.329 13.375 -13.754 1.00 10.13 29 THR E O 1
ATOM 1992 N N . VAL E 1 51 ? 53.247 13.546 -14.924 1.00 17.40 30 VAL E N 1
ATOM 1993 C CA . VAL E 1 51 ? 52.717 12.791 -16.054 1.00 13.05 30 VAL E CA 1
ATOM 1994 C C . VAL E 1 51 ? 52.384 11.360 -15.634 1.00 13.19 30 VAL E C 1
ATOM 1995 O O . VAL E 1 51 ? 51.335 10.815 -15.996 1.00 19.15 30 VAL E O 1
ATOM 1999 N N . SER E 1 52 ? 53.287 10.718 -14.881 1.00 12.41 31 SER E N 1
ATOM 2000 C CA . SER E 1 52 ? 53.040 9.350 -14.458 1.00 17.84 31 SER E CA 1
ATOM 2001 C C . SER E 1 52 ? 51.763 9.250 -13.642 1.00 12.49 31 SER E C 1
ATOM 2002 O O . SER E 1 52 ? 50.984 8.307 -13.816 1.00 13.17 31 SER E O 1
ATOM 2005 N N . ALA E 1 53 ? 51.539 10.194 -12.724 1.00 12.31 32 ALA E N 1
ATOM 2006 C CA . ALA E 1 53 ? 50.343 10.102 -11.888 1.00 14.37 32 ALA E CA 1
ATOM 2007 C C . ALA E 1 53 ? 49.072 10.244 -12.718 1.00 16.42 32 ALA E C 1
ATOM 2008 O O . ALA E 1 53 ? 48.106 9.492 -12.520 1.00 11.25 32 ALA E O 1
ATOM 2010 N N . ILE E 1 54 ? 49.068 11.200 -13.653 1.00 10.68 33 ILE E N 1
ATOM 2011 C CA . ILE E 1 54 ? 47.906 11.417 -14.512 1.00 12.22 33 ILE E CA 1
ATOM 2012 C C . ILE E 1 54 ? 47.668 10.202 -15.396 1.00 14.25 33 ILE E C 1
ATOM 2013 O O . ILE E 1 54 ? 46.547 9.692 -15.481 1.00 10.70 33 ILE E O 1
ATOM 2018 N N A GLN E 1 55 ? 48.724 9.712 -16.050 0.46 11.01 34 GLN E N 1
ATOM 2019 N N B GLN E 1 55 ? 48.710 9.738 -16.091 0.54 10.96 34 GLN E N 1
ATOM 2020 C CA A GLN E 1 55 ? 48.585 8.554 -16.921 0.46 12.00 34 GLN E CA 1
ATOM 2021 C CA B GLN E 1 55 ? 48.584 8.531 -16.901 0.54 11.96 34 GLN E CA 1
ATOM 2022 C C A GLN E 1 55 ? 48.135 7.315 -16.154 0.46 13.30 34 GLN E C 1
ATOM 2023 C C B GLN E 1 55 ? 48.012 7.378 -16.091 0.54 13.27 34 GLN E C 1
ATOM 2024 O O A GLN E 1 55 ? 47.414 6.477 -16.706 0.46 9.03 34 GLN E O 1
ATOM 2025 O O B GLN E 1 55 ? 47.116 6.655 -16.544 0.54 8.84 34 GLN E O 1
ATOM 2036 N N . SER E 1 56 ? 48.551 7.166 -14.887 1.00 10.40 35 SER E N 1
ATOM 2037 C CA A SER E 1 56 ? 48.118 6.001 -14.126 0.75 11.94 35 SER E CA 1
ATOM 2038 C CA B SER E 1 56 ? 48.124 6.022 -14.092 0.25 12.05 35 SER E CA 1
ATOM 2039 C C . SER E 1 56 ? 46.658 6.141 -13.716 1.00 14.20 35 SER E C 1
ATOM 2040 O O . SER E 1 56 ? 45.915 5.153 -13.727 1.00 8.65 35 SER E O 1
ATOM 2045 N N . ALA E 1 57 ? 46.227 7.357 -13.380 1.00 9.57 36 ALA E N 1
ATOM 2046 C CA . ALA E 1 57 ? 44.843 7.558 -12.970 1.00 5.46 36 ALA E CA 1
ATOM 2047 C C . ALA E 1 57 ? 43.903 7.312 -14.148 1.00 5.81 36 ALA E C 1
ATOM 2048 O O . ALA E 1 57 ? 42.831 6.721 -13.983 1.00 9.55 36 ALA E O 1
ATOM 2050 N N . ILE E 1 58 ? 44.291 7.771 -15.336 1.00 6.67 37 ILE E N 1
ATOM 2051 C CA . ILE E 1 58 ? 43.467 7.523 -16.527 1.00 5.89 37 ILE E CA 1
ATOM 2052 C C . ILE E 1 58 ? 43.416 6.021 -16.830 1.00 13.04 37 ILE E C 1
ATOM 2053 O O . ILE E 1 58 ? 42.341 5.438 -17.033 1.00 9.98 37 ILE E O 1
ATOM 2058 N N . SER E 1 59 ? 44.582 5.382 -16.895 1.00 11.11 38 SER E N 1
ATOM 2059 C CA . SER E 1 59 ? 44.621 3.943 -17.159 1.00 10.50 38 SER E CA 1
ATOM 2060 C C . SER E 1 59 ? 43.818 3.163 -16.126 1.00 10.49 38 SER E C 1
ATOM 2061 O O . SER E 1 59 ? 43.178 2.155 -16.454 1.00 17.37 38 SER E O 1
ATOM 2064 N N . GLY E 1 60 ? 43.892 3.566 -14.868 1.00 12.70 39 GLY E N 1
ATOM 2065 C CA . GLY E 1 60 ? 43.127 2.909 -13.841 1.00 7.79 39 GLY E CA 1
ATOM 2066 C C . GLY E 1 60 ? 41.678 3.281 -13.747 1.00 9.75 39 GLY E C 1
ATOM 2067 O O . GLY E 1 60 ? 40.973 2.779 -12.857 1.00 9.72 39 GLY E O 1
ATOM 2068 N N . ASN E 1 61 ? 41.198 4.160 -14.629 1.00 9.23 40 ASN E N 1
ATOM 2069 C CA . ASN E 1 61 ? 39.817 4.627 -14.584 1.00 10.91 40 ASN E CA 1
ATOM 2070 C C . ASN E 1 61 ? 39.443 5.193 -13.215 1.00 7.65 40 ASN E C 1
ATOM 2071 O O . ASN E 1 61 ? 38.302 5.046 -12.744 1.00 9.35 40 ASN E O 1
ATOM 2076 N N . ARG E 1 62 ? 40.389 5.886 -12.583 1.00 13.11 41 ARG E N 1
ATOM 2077 C CA . ARG E 1 62 ? 40.126 6.490 -11.280 1.00 15.68 41 ARG E CA 1
ATOM 2078 C C . ARG E 1 62 ? 39.069 7.576 -11.417 1.00 8.60 41 ARG E C 1
ATOM 2079 O O . ARG E 1 62 ? 39.187 8.460 -12.257 1.00 7.76 41 ARG E O 1
ATOM 2087 N N . GLY E 1 63 ? 38.004 7.471 -10.629 1.00 9.62 42 GLY E N 1
ATOM 2088 C CA . GLY E 1 63 ? 36.945 8.448 -10.671 1.00 5.64 42 GLY E CA 1
ATOM 2089 C C . GLY E 1 63 ? 36.228 8.510 -12.000 1.00 9.28 42 GLY E C 1
ATOM 2090 O O . GLY E 1 63 ? 35.560 9.494 -12.284 1.00 8.67 42 GLY E O 1
ATOM 2091 N N . GLY E 1 64 ? 36.316 7.471 -12.819 1.00 8.60 43 GLY E N 1
ATOM 2092 C CA . GLY E 1 64 ? 35.735 7.540 -14.147 1.00 7.49 43 GLY E CA 1
ATOM 2093 C C . GLY E 1 64 ? 36.624 8.146 -15.211 1.00 7.77 43 GLY E C 1
ATOM 2094 O O . GLY E 1 64 ? 36.176 8.301 -16.349 1.00 8.30 43 GLY E O 1
ATOM 2095 N N . MET E 1 65 ? 37.888 8.412 -14.911 1.00 6.27 44 MET E N 1
ATOM 2096 C CA . MET E 1 65 ? 38.829 9.160 -15.764 1.00 7.42 44 MET E CA 1
ATOM 2097 C C . MET E 1 65 ? 39.233 8.372 -17.007 1.00 10.95 44 MET E C 1
ATOM 2098 O O . MET E 1 65 ? 39.981 8.895 -17.839 1.00 9.12 44 MET E O 1
ATOM 2103 N N . GLY E 1 66 ? 38.790 7.131 -17.141 1.00 9.62 45 GLY E N 1
ATOM 2104 C CA . GLY E 1 66 ? 39.184 6.326 -18.282 1.00 14.10 45 GLY E CA 1
ATOM 2105 C C . GLY E 1 66 ? 38.779 6.920 -19.619 1.00 12.18 45 GLY E C 1
ATOM 2106 O O . GLY E 1 66 ? 39.444 6.672 -20.631 1.00 9.50 45 GLY E O 1
ATOM 2107 N N . PHE E 1 67 ? 37.685 7.682 -19.646 1.00 10.08 46 PHE E N 1
ATOM 2108 C CA . PHE E 1 67 ? 37.270 8.348 -20.882 1.00 11.07 46 PHE E CA 1
ATOM 2109 C C . PHE E 1 67 ? 38.341 9.291 -21.413 1.00 14.00 46 PHE E C 1
ATOM 2110 O O . PHE E 1 67 ? 38.270 9.667 -22.590 1.00 10.06 46 PHE E O 1
ATOM 2118 N N . LEU E 1 68 ? 39.287 9.733 -20.556 1.00 8.96 47 LEU E N 1
ATOM 2119 C CA . LEU E 1 68 ? 40.379 10.612 -20.974 1.00 4.56 47 LEU E CA 1
ATOM 2120 C C . LEU E 1 68 ? 41.501 9.874 -21.684 1.00 5.72 47 LEU E C 1
ATOM 2121 O O . LEU E 1 68 ? 42.573 10.443 -21.915 1.00 8.27 47 LEU E O 1
ATOM 2126 N N . SER E 1 69 ? 41.287 8.615 -22.069 1.00 9.53 48 SER E N 1
ATOM 2127 C CA . SER E 1 69 ? 42.180 7.983 -23.036 1.00 10.27 48 SER E CA 1
ATOM 2128 C C . SER E 1 69 ? 42.312 8.778 -24.328 1.00 10.31 48 SER E C 1
ATOM 2129 O O . SER E 1 69 ? 43.231 8.528 -25.111 1.00 10.67 48 SER E O 1
ATOM 2132 N N . THR E 1 70 ? 41.429 9.739 -24.556 1.00 8.17 49 THR E N 1
ATOM 2133 C CA . THR E 1 70 ? 41.510 10.592 -25.737 1.00 13.51 49 THR E CA 1
ATOM 2134 C C . THR E 1 70 ? 42.650 11.606 -25.685 1.00 9.86 49 THR E C 1
ATOM 2135 O O . THR E 1 70 ? 42.950 12.213 -26.722 1.00 6.83 49 THR E O 1
ATOM 2139 N N . LEU E 1 71 ? 43.281 11.818 -24.517 1.00 7.75 50 LEU E N 1
ATOM 2140 C CA . LEU E 1 71 ? 44.399 12.741 -24.418 1.00 8.03 50 LEU E CA 1
ATOM 2141 C C . LEU E 1 71 ? 45.672 12.120 -24.983 1.00 6.73 50 LEU E C 1
ATOM 2142 O O . LEU E 1 71 ? 45.980 10.947 -24.738 1.00 10.86 50 LEU E O 1
ATOM 2147 N N . THR E 1 72 ? 46.416 12.919 -25.729 1.00 5.38 51 THR E N 1
ATOM 2148 C CA . THR E 1 72 ? 47.744 12.545 -26.162 1.00 8.71 51 THR E CA 1
ATOM 2149 C C . THR E 1 72 ? 48.706 12.699 -24.994 1.00 8.64 51 THR E C 1
ATOM 2150 O O . THR E 1 72 ? 48.411 13.365 -23.994 1.00 9.83 51 THR E O 1
ATOM 2154 N N . SER E 1 73 ? 49.888 12.102 -25.133 1.00 13.21 52 SER E N 1
ATOM 2155 C CA . SER E 1 73 ? 50.888 12.272 -24.083 1.00 17.77 52 SER E CA 1
ATOM 2156 C C . SER E 1 73 ? 51.400 13.711 -24.057 1.00 8.76 52 SER E C 1
ATOM 2157 O O . SER E 1 73 ? 51.750 14.230 -22.989 1.00 14.50 52 SER E O 1
ATOM 2160 N N . ALA E 1 74 ? 51.378 14.400 -25.204 1.00 12.16 53 ALA E N 1
ATOM 2161 C CA . ALA E 1 74 ? 51.716 15.821 -25.212 1.00 11.00 53 ALA E CA 1
ATOM 2162 C C . ALA E 1 74 ? 50.732 16.618 -24.361 1.00 8.13 53 ALA E C 1
ATOM 2163 O O . ALA E 1 74 ? 51.134 17.478 -23.568 1.00 11.14 53 ALA E O 1
ATOM 2165 N N . GLU E 1 75 ? 49.442 16.313 -24.478 1.00 7.52 54 GLU E N 1
ATOM 2166 C CA . GLU E 1 75 ? 48.437 17.060 -23.726 1.00 10.49 54 GLU E CA 1
ATOM 2167 C C . GLU E 1 75 ? 48.564 16.779 -22.233 1.00 9.69 54 GLU E C 1
ATOM 2168 O O . GLU E 1 75 ? 48.534 17.703 -21.410 1.00 8.22 54 GLU E O 1
ATOM 2174 N N . ILE E 1 76 ? 48.731 15.508 -21.868 1.00 13.86 55 ILE E N 1
ATOM 2175 C CA . ILE E 1 76 ? 48.988 15.150 -20.475 1.00 13.27 55 ILE E CA 1
ATOM 2176 C C . ILE E 1 76 ? 50.195 15.908 -19.941 1.00 9.87 55 ILE E C 1
ATOM 2177 O O . ILE E 1 76 ? 50.175 16.446 -18.831 1.00 8.36 55 ILE E O 1
ATOM 2182 N N . GLN E 1 77 ? 51.281 15.939 -20.709 1.00 11.34 56 GLN E N 1
ATOM 2183 C CA . GLN E 1 77 ? 52.460 16.671 -20.261 1.00 8.79 56 GLN E CA 1
ATOM 2184 C C . GLN E 1 77 ? 52.176 18.163 -20.081 1.00 13.70 56 GLN E C 1
ATOM 2185 O O . GLN E 1 77 ? 52.665 18.790 -19.128 1.00 13.41 56 GLN E O 1
ATOM 2191 N N . ALA E 1 78 ? 51.404 18.761 -20.987 1.00 9.37 57 ALA E N 1
ATOM 2192 C CA . ALA E 1 78 ? 51.080 20.176 -20.832 1.00 14.01 57 ALA E CA 1
ATOM 2193 C C . ALA E 1 78 ? 50.260 20.410 -19.575 1.00 10.78 57 ALA E C 1
ATOM 2194 O O . ALA E 1 78 ? 50.473 21.388 -18.847 1.00 11.33 57 ALA E O 1
ATOM 2196 N N . ILE E 1 79 ? 49.304 19.525 -19.312 1.00 9.30 58 ILE E N 1
ATOM 2197 C CA . ILE E 1 79 ? 48.465 19.677 -18.128 1.00 13.04 58 ILE E CA 1
ATOM 2198 C C . ILE E 1 79 ? 49.318 19.553 -16.871 1.00 13.90 58 ILE E C 1
ATOM 2199 O O . ILE E 1 79 ? 49.196 20.347 -15.937 1.00 13.77 58 ILE E O 1
ATOM 2204 N N . ALA E 1 80 ? 50.163 18.522 -16.818 1.00 12.07 59 ALA E N 1
ATOM 2205 C CA . ALA E 1 80 ? 51.024 18.341 -15.650 1.00 11.04 59 ALA E CA 1
ATOM 2206 C C . ALA E 1 80 ? 51.883 19.575 -15.396 1.00 18.48 59 ALA E C 1
ATOM 2207 O O . ALA E 1 80 ? 52.088 19.979 -14.240 1.00 16.96 59 ALA E O 1
ATOM 2209 N N . THR E 1 81 ? 52.423 20.171 -16.462 1.00 15.63 60 THR E N 1
ATOM 2210 C CA . THR E 1 81 ? 53.269 21.349 -16.290 1.00 17.92 60 THR E CA 1
ATOM 2211 C C . THR E 1 81 ? 52.467 22.530 -15.765 1.00 18.37 60 THR E C 1
ATOM 2212 O O . THR E 1 81 ? 52.908 23.224 -14.834 1.00 16.52 60 THR E O 1
ATOM 2216 N N . SER E 1 82 ? 51.279 22.772 -16.332 1.00 17.52 61 SER E N 1
ATOM 2217 C CA . SER E 1 82 ? 50.447 23.859 -15.813 1.00 20.47 61 SER E CA 1
ATOM 2218 C C . SER E 1 82 ? 50.035 23.574 -14.371 1.00 23.60 61 SER E C 1
ATOM 2219 O O . SER E 1 82 ? 49.992 24.484 -13.534 1.00 20.03 61 SER E O 1
ATOM 2222 N N . LEU E 1 83 ? 49.778 22.303 -14.051 1.00 16.11 62 LEU E N 1
ATOM 2223 C CA . LEU E 1 83 ? 49.374 21.948 -12.695 1.00 17.92 62 LEU E CA 1
ATOM 2224 C C . LEU E 1 83 ? 50.522 22.172 -11.726 1.00 22.10 62 LEU E C 1
ATOM 2225 O O . LEU E 1 83 ? 50.343 22.767 -10.659 1.00 20.43 62 LEU E O 1
ATOM 2230 N N . ALA E 1 84 ? 51.717 21.723 -12.099 1.00 20.11 63 ALA E N 1
ATOM 2231 C CA . ALA E 1 84 ? 52.868 21.856 -11.219 1.00 23.22 63 ALA E CA 1
ATOM 2232 C C . ALA E 1 84 ? 53.232 23.320 -11.018 1.00 30.01 63 ALA E C 1
ATOM 2233 O O . ALA E 1 84 ? 53.552 23.736 -9.897 1.00 27.36 63 ALA E O 1
ATOM 2235 N N . SER E 1 85 ? 53.178 24.118 -12.089 1.00 26.68 64 SER E N 1
ATOM 2236 C CA . SER E 1 85 ? 53.536 25.529 -11.972 1.00 20.77 64 SER E CA 1
ATOM 2237 C C . SER E 1 85 ? 52.574 26.271 -11.059 1.00 33.61 64 SER E C 1
ATOM 2238 O O . SER E 1 85 ? 52.980 27.186 -10.334 1.00 34.17 64 SER E O 1
ATOM 2241 N N . ALA E 1 86 ? 51.294 25.906 -11.088 1.00 26.25 65 ALA E N 1
ATOM 2242 C CA . ALA E 1 86 ? 50.306 26.573 -10.246 1.00 36.80 65 ALA E CA 1
ATOM 2243 C C . ALA E 1 86 ? 50.565 26.235 -8.778 1.00 36.72 65 ALA E C 1
ATOM 2244 O O . ALA E 1 86 ? 49.668 26.348 -7.945 1.00 45.82 65 ALA E O 1
ATOM 2246 C C . ASP F 1 23 ? 33.450 -16.589 4.917 1.00 33.11 2 ASP F C 1
ATOM 2247 O O . ASP F 1 23 ? 33.387 -15.644 4.126 1.00 33.13 2 ASP F O 1
ATOM 2248 N N . GLY F 1 24 ? 34.574 -17.268 5.146 1.00 27.56 3 GLY F N 1
ATOM 2249 C CA . GLY F 1 24 ? 35.828 -16.915 4.513 1.00 22.97 3 GLY F CA 1
ATOM 2250 C C . GLY F 1 24 ? 36.566 -15.752 5.139 1.00 10.15 3 GLY F C 1
ATOM 2251 O O . GLY F 1 24 ? 37.674 -15.440 4.690 1.00 12.06 3 GLY F O 1
ATOM 2252 N N . ASN F 1 25 ? 35.984 -15.120 6.156 1.00 10.58 4 ASN F N 1
ATOM 2253 C CA . ASN F 1 25 ? 36.584 -13.934 6.771 1.00 11.97 4 ASN F CA 1
ATOM 2254 C C . ASN F 1 25 ? 37.978 -14.216 7.322 1.00 13.97 4 ASN F C 1
ATOM 2255 O O . ASN F 1 25 ? 38.933 -13.463 7.060 1.00 13.55 4 ASN F O 1
ATOM 2260 N N . GLY F 1 26 ? 38.111 -15.269 8.131 1.00 12.25 5 GLY F N 1
ATOM 2261 C CA . GLY F 1 26 ? 39.396 -15.535 8.752 1.00 12.81 5 GLY F CA 1
ATOM 2262 C C . GLY F 1 26 ? 40.460 -15.877 7.727 1.00 12.36 5 GLY F C 1
ATOM 2263 O O . GLY F 1 26 ? 41.597 -15.417 7.826 1.00 14.24 5 GLY F O 1
ATOM 2264 N N . SER F 1 27 ? 40.112 -16.695 6.722 1.00 12.91 6 SER F N 1
ATOM 2265 C CA . SER F 1 27 ? 41.104 -17.016 5.702 1.00 12.81 6 SER F CA 1
ATOM 2266 C C . SER F 1 27 ? 41.511 -15.777 4.915 1.00 13.85 6 SER F C 1
ATOM 2267 O O . SER F 1 27 ? 42.679 -15.617 4.553 1.00 13.86 6 SER F O 1
ATOM 2270 N N . ALA F 1 28 ? 40.551 -14.911 4.601 1.00 15.11 7 ALA F N 1
ATOM 2271 C CA . ALA F 1 28 ? 40.863 -13.689 3.854 1.00 16.23 7 ALA F CA 1
ATOM 2272 C C . ALA F 1 28 ? 41.764 -12.775 4.677 1.00 14.33 7 ALA F C 1
ATOM 2273 O O . ALA F 1 28 ? 42.762 -12.235 4.178 1.00 12.40 7 ALA F O 1
ATOM 2275 N N . LEU F 1 29 ? 41.421 -12.596 5.946 1.00 8.60 8 LEU F N 1
ATOM 2276 C CA . LEU F 1 29 ? 42.286 -11.855 6.868 1.00 12.32 8 LEU F CA 1
ATOM 2277 C C . LEU F 1 29 ? 43.703 -12.429 6.896 1.00 8.28 8 LEU F C 1
ATOM 2278 O O . LEU F 1 29 ? 44.685 -11.676 6.797 1.00 9.15 8 LEU F O 1
ATOM 2283 N N . TYR F 1 30 ? 43.825 -13.761 7.061 1.00 11.66 9 TYR F N 1
ATOM 2284 C CA . TYR F 1 30 ? 45.137 -14.407 7.036 1.00 10.05 9 TYR F CA 1
ATOM 2285 C C . TYR F 1 30 ? 45.872 -14.113 5.732 1.00 13.89 9 TYR F C 1
ATOM 2286 O O . TYR F 1 30 ? 47.080 -13.846 5.728 1.00 11.43 9 TYR F O 1
ATOM 2295 N N . GLY F 1 31 ? 45.168 -14.231 4.599 1.00 14.65 10 GLY F N 1
ATOM 2296 C CA . GLY F 1 31 ? 45.818 -14.018 3.309 1.00 13.98 10 GLY F CA 1
ATOM 2297 C C . GLY F 1 31 ? 46.347 -12.607 3.148 1.00 15.42 10 GLY F C 1
ATOM 2298 O O . GLY F 1 31 ? 47.430 -12.395 2.595 1.00 18.46 10 GLY F O 1
ATOM 2299 N N . ASN F 1 32 ? 45.607 -11.621 3.660 1.00 14.73 11 ASN F N 1
ATOM 2300 C CA . ASN F 1 32 ? 45.992 -10.226 3.516 1.00 17.32 11 ASN F CA 1
ATOM 2301 C C . ASN F 1 32 ? 47.021 -9.772 4.539 1.00 21.80 11 ASN F C 1
ATOM 2302 O O . ASN F 1 32 ? 47.731 -8.792 4.285 1.00 13.42 11 ASN F O 1
ATOM 2307 N N . ASN F 1 33 ? 47.147 -10.469 5.664 1.00 14.91 12 ASN F N 1
ATOM 2308 C CA . ASN F 1 33 ? 47.928 -9.946 6.776 1.00 16.81 12 ASN F CA 1
ATOM 2309 C C . ASN F 1 33 ? 49.076 -10.835 7.217 1.00 7.89 12 ASN F C 1
ATOM 2310 O O . ASN F 1 33 ? 50.013 -10.319 7.837 1.00 15.29 12 ASN F O 1
ATOM 2315 N N . CYS F 1 34 ? 49.040 -12.140 6.920 1.00 10.05 13 CYS F N 1
ATOM 2316 C CA . CYS F 1 34 ? 49.996 -13.078 7.504 1.00 8.67 13 CYS F CA 1
ATOM 2317 C C . CYS F 1 34 ? 50.750 -13.857 6.445 1.00 16.47 13 CYS F C 1
ATOM 2318 O O . CYS F 1 34 ? 51.919 -14.165 6.659 1.00 10.08 13 CYS F O 1
ATOM 2321 N N . GLN F 1 35 ? 50.108 -14.128 5.288 1.00 11.64 14 GLN F N 1
ATOM 2322 C CA . GLN F 1 35 ? 50.606 -15.119 4.338 1.00 11.09 14 GLN F CA 1
ATOM 2323 C C . GLN F 1 35 ? 51.998 -14.773 3.822 1.00 11.83 14 GLN F C 1
ATOM 2324 O O . GLN F 1 35 ? 52.826 -15.670 3.581 1.00 10.49 14 GLN F O 1
ATOM 2330 N N . ALA F 1 36 ? 52.250 -13.483 3.604 1.00 12.46 15 ALA F N 1
ATOM 2331 C CA . ALA F 1 36 ? 53.523 -13.046 3.036 1.00 17.65 15 ALA F CA 1
ATOM 2332 C C . ALA F 1 36 ? 54.711 -13.530 3.861 1.00 13.49 15 ALA F C 1
ATOM 2333 O O . ALA F 1 36 ? 55.798 -13.757 3.317 1.00 15.54 15 ALA F O 1
ATOM 2335 N N . CYS F 1 37 ? 54.529 -13.719 5.163 1.00 11.50 16 CYS F N 1
ATOM 2336 C CA . CYS F 1 37 ? 55.657 -14.133 5.989 1.00 11.35 16 CYS F CA 1
ATOM 2337 C C . CYS F 1 37 ? 55.562 -15.556 6.511 1.00 14.66 16 CYS F C 1
ATOM 2338 O O . CYS F 1 37 ? 56.593 -16.109 6.906 1.00 17.52 16 CYS F O 1
ATOM 2341 N N . HIS F 1 38 ? 54.366 -16.148 6.564 1.00 9.55 17 HIS F N 1
ATOM 2342 C CA . HIS F 1 38 ? 54.188 -17.446 7.196 1.00 7.23 17 HIS F CA 1
ATOM 2343 C C . HIS F 1 38 ? 53.716 -18.524 6.226 1.00 14.62 17 HIS F C 1
ATOM 2344 O O . HIS F 1 38 ? 53.637 -19.696 6.616 1.00 13.59 17 HIS F O 1
ATOM 2351 N N . GLY F 1 39 ? 53.425 -18.156 4.978 1.00 9.87 18 GLY F N 1
ATOM 2352 C CA . GLY F 1 39 ? 52.908 -19.070 3.980 1.00 13.66 18 GLY F CA 1
ATOM 2353 C C . GLY F 1 39 ? 51.397 -19.174 4.017 1.00 16.59 18 GLY F C 1
ATOM 2354 O O . GLY F 1 39 ? 50.717 -18.630 4.889 1.00 10.79 18 GLY F O 1
ATOM 2355 N N . SER F 1 40 ? 50.856 -19.898 3.034 1.00 23.63 19 SER F N 1
ATOM 2356 C CA . SER F 1 40 ? 49.407 -19.997 2.912 1.00 18.84 19 SER F CA 1
ATOM 2357 C C . SER F 1 40 ? 48.824 -20.690 4.137 1.00 17.52 19 SER F C 1
ATOM 2358 O O . SER F 1 40 ? 49.485 -21.489 4.799 1.00 18.36 19 SER F O 1
ATOM 2361 N N . ILE F 1 41 ? 47.557 -20.384 4.435 1.00 14.11 20 ILE F N 1
ATOM 2362 C CA . ILE F 1 41 ? 46.968 -20.862 5.680 1.00 18.24 20 IL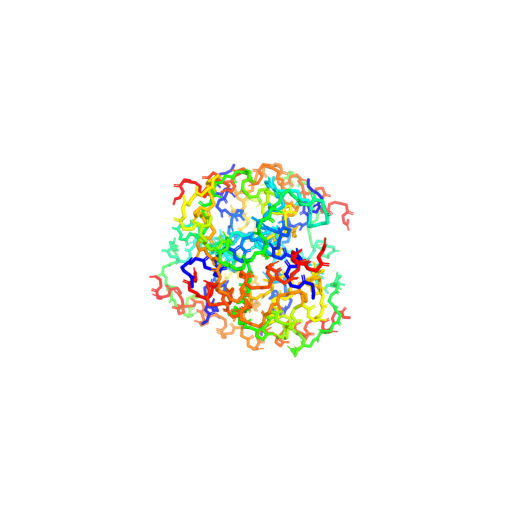E F CA 1
ATOM 2363 C C . ILE F 1 41 ? 47.028 -22.387 5.811 1.00 26.27 20 ILE F C 1
ATOM 2364 O O . ILE F 1 41 ? 47.095 -22.914 6.928 1.00 20.69 20 ILE F O 1
ATOM 2369 N N . THR F 1 42 ? 46.970 -23.125 4.699 1.00 34.84 21 THR F N 1
ATOM 2370 C CA . THR F 1 42 ? 47.055 -24.581 4.794 1.00 31.31 21 THR F CA 1
ATOM 2371 C C . THR F 1 42 ? 48.491 -25.072 4.917 1.00 32.75 21 THR F C 1
ATOM 2372 O O . THR F 1 42 ? 48.718 -26.181 5.420 1.00 33.69 21 THR F O 1
ATOM 2376 N N . ASN F 1 43 ? 49.462 -24.274 4.481 1.00 29.30 22 ASN F N 1
ATOM 2377 C CA . ASN F 1 43 ? 50.876 -24.628 4.565 1.00 39.26 22 ASN F CA 1
ATOM 2378 C C . ASN F 1 43 ? 51.619 -23.681 5.510 1.00 24.97 22 ASN F C 1
ATOM 2379 O O . ASN F 1 43 ? 52.763 -23.317 5.260 1.00 17.26 22 ASN F O 1
ATOM 2384 N N . SER F 1 44 ? 50.972 -23.261 6.594 1.00 18.14 23 SER F N 1
ATOM 2385 C CA . SER F 1 44 ? 51.531 -22.211 7.460 1.00 16.97 23 SER F CA 1
ATOM 2386 C C . SER F 1 44 ? 52.592 -22.766 8.405 1.00 18.08 23 SER F C 1
ATOM 2387 O O . SER F 1 44 ? 52.462 -23.887 8.917 1.00 19.06 23 SER F O 1
ATOM 2390 N N . ASP F 1 45 ? 53.631 -21.953 8.671 1.00 14.19 24 ASP F N 1
ATOM 2391 C CA . ASP F 1 45 ? 54.685 -22.325 9.607 1.00 15.64 24 ASP F CA 1
ATOM 2392 C C . ASP F 1 45 ? 54.422 -21.830 11.026 1.00 15.30 24 ASP F C 1
ATOM 2393 O O . ASP F 1 45 ? 55.282 -22.001 11.901 1.00 16.77 24 ASP F O 1
ATOM 2398 N N . ILE F 1 46 ? 53.238 -21.273 11.287 1.00 13.01 25 ILE F N 1
ATOM 2399 C CA . ILE F 1 46 ? 52.903 -20.795 12.621 1.00 13.34 25 ILE F CA 1
ATOM 2400 C C . ILE F 1 46 ? 52.709 -21.985 13.548 1.00 16.21 25 ILE F C 1
ATOM 2401 O O . ILE F 1 46 ? 51.956 -22.913 13.235 1.00 16.13 25 ILE F O 1
ATOM 2406 N N . GLN F 1 47 ? 53.364 -21.948 14.712 1.00 13.72 26 GLN F N 1
ATOM 2407 C CA . GLN F 1 47 ? 53.344 -23.078 15.633 1.00 17.36 26 GLN F CA 1
ATOM 2408 C C . GLN F 1 47 ? 52.188 -23.023 16.634 1.00 21.21 26 GLN F C 1
ATOM 2409 O O . GLN F 1 47 ? 51.462 -24.008 16.796 1.00 19.09 26 GLN F O 1
ATOM 2415 N N . THR F 1 48 ? 52.019 -21.910 17.343 1.00 14.11 27 THR F N 1
ATOM 2416 C CA . THR F 1 48 ? 50.960 -21.770 18.345 1.00 17.39 27 THR F CA 1
ATOM 2417 C C . THR F 1 48 ? 49.840 -20.935 17.740 1.00 20.13 27 THR F C 1
ATOM 2418 O O . THR F 1 48 ? 49.983 -19.724 17.565 1.00 13.80 27 THR F O 1
ATOM 2422 N N . ARG F 1 49 ? 48.719 -21.570 17.443 1.00 17.80 28 ARG F N 1
ATOM 2423 C CA . ARG F 1 49 ? 47.643 -20.932 16.679 1.00 14.54 28 ARG F CA 1
ATOM 2424 C C . ARG F 1 49 ? 46.485 -20.545 17.599 1.00 15.58 28 ARG F C 1
ATOM 2425 O O . ARG F 1 49 ? 45.356 -20.982 17.453 1.00 28.49 28 ARG F O 1
ATOM 2433 N N . THR F 1 50 ? 46.820 -19.733 18.590 1.00 14.46 29 THR F N 1
ATOM 2434 C CA . THR F 1 50 ? 45.871 -19.239 19.576 1.00 14.05 29 THR F CA 1
ATOM 2435 C C . THR F 1 50 ? 45.772 -17.716 19.485 1.00 9.69 29 THR F C 1
ATOM 2436 O O . THR F 1 50 ? 46.675 -17.031 19.003 1.00 11.02 29 THR F O 1
ATOM 2440 N N . VAL F 1 51 ? 44.667 -17.186 19.989 1.00 11.88 30 VAL F N 1
ATOM 2441 C CA . VAL F 1 51 ? 44.533 -15.743 20.076 1.00 11.60 30 VAL F CA 1
ATOM 2442 C C . VAL F 1 51 ? 45.681 -15.153 20.888 1.00 15.38 30 VAL F C 1
ATOM 2443 O O . VAL F 1 51 ? 46.261 -14.131 20.516 1.00 13.88 30 VAL F O 1
ATOM 2447 N N . SER F 1 52 ? 46.016 -15.786 22.017 1.00 13.79 31 SER F N 1
ATOM 2448 C CA . SER F 1 52 ? 47.070 -15.286 22.893 1.00 15.73 31 SER F CA 1
ATOM 2449 C C . SER F 1 52 ? 48.425 -15.260 22.188 1.00 14.43 31 SER F C 1
ATOM 2450 O O . SER F 1 52 ? 49.174 -14.283 22.298 1.00 15.14 31 SER F O 1
ATOM 2453 N N . ALA F 1 53 ? 48.759 -16.318 21.460 1.00 13.10 32 ALA F N 1
ATOM 2454 C CA . ALA F 1 53 ? 50.042 -16.342 20.764 1.00 11.94 32 ALA F CA 1
ATOM 2455 C C . ALA F 1 53 ? 50.123 -15.222 19.733 1.00 12.62 32 ALA F C 1
ATOM 2456 O O . ALA F 1 53 ? 51.173 -14.581 19.572 1.00 13.95 32 ALA F O 1
ATOM 2458 N N . ILE F 1 54 ? 49.024 -14.991 19.008 1.00 8.09 33 ILE F N 1
ATOM 2459 C CA . ILE F 1 54 ? 49.019 -13.977 17.956 1.00 10.04 33 ILE F CA 1
ATOM 2460 C C . ILE F 1 54 ? 49.155 -12.588 18.564 1.00 10.01 33 ILE F C 1
ATOM 2461 O O . ILE F 1 54 ? 49.967 -11.773 18.109 1.00 10.71 33 ILE F O 1
ATOM 2466 N N A GLN F 1 55 ? 48.346 -12.292 19.585 0.49 12.74 34 GLN F N 1
ATOM 2467 N N B GLN F 1 55 ? 48.374 -12.303 19.610 0.51 12.76 34 GLN F N 1
ATOM 2468 C CA A GLN F 1 55 ? 48.468 -11.025 20.302 0.49 14.68 34 GLN F CA 1
ATOM 2469 C CA B GLN F 1 55 ? 48.460 -11.002 20.274 0.51 14.65 34 GLN F CA 1
ATOM 2470 C C A GLN F 1 55 ? 49.885 -10.802 20.807 0.49 12.88 34 GLN F C 1
ATOM 2471 C C B GLN F 1 55 ? 49.841 -10.774 20.889 0.51 12.89 34 GLN F C 1
ATOM 2472 O O A GLN F 1 55 ? 50.449 -9.709 20.677 0.49 9.91 34 GLN F O 1
ATOM 2473 O O B GLN F 1 55 ? 50.352 -9.648 20.879 0.51 9.82 34 GLN F O 1
ATOM 2484 N N . SER F 1 56 ? 50.458 -11.825 21.438 1.00 11.02 35 SER F N 1
ATOM 2485 C CA . SER F 1 56 ? 51.760 -11.658 22.073 1.00 13.24 35 SER F CA 1
ATOM 2486 C C . SER F 1 56 ? 52.829 -11.401 21.029 1.00 11.57 35 SER F C 1
ATOM 2487 O O . SER F 1 56 ? 53.741 -10.608 21.260 1.00 9.00 35 SER F O 1
ATOM 2490 N N . ALA F 1 57 ? 52.684 -12.010 19.851 1.00 9.95 36 ALA F N 1
ATOM 2491 C CA . ALA F 1 57 ? 53.661 -11.808 18.790 1.00 5.67 36 ALA F CA 1
ATOM 2492 C C . ALA F 1 57 ? 53.533 -10.406 18.198 1.00 5.00 36 ALA F C 1
ATOM 2493 O O . ALA F 1 57 ? 54.539 -9.784 17.844 1.00 9.18 36 ALA F O 1
ATOM 2495 N N . ILE F 1 58 ? 52.303 -9.900 18.089 1.00 9.59 37 ILE F N 1
ATOM 2496 C CA . ILE F 1 58 ? 52.104 -8.530 17.611 1.00 9.17 37 ILE F CA 1
ATOM 2497 C C . ILE F 1 58 ? 52.635 -7.540 18.645 1.00 8.63 37 ILE F C 1
ATOM 2498 O O . ILE F 1 58 ? 53.397 -6.617 18.317 1.00 9.39 37 ILE F O 1
ATOM 2503 N N . SER F 1 59 ? 52.266 -7.745 19.912 1.00 13.83 38 SER F N 1
ATOM 2504 C CA . SER F 1 59 ? 52.677 -6.844 20.986 1.00 13.60 38 SER F CA 1
ATOM 2505 C C . SER F 1 59 ? 54.195 -6.778 21.108 1.00 15.27 38 SER F C 1
ATOM 2506 O O . SER F 1 59 ? 54.759 -5.715 21.409 1.00 12.40 38 SER F O 1
ATOM 2509 N N . GLY F 1 60 ? 54.858 -7.913 20.943 1.00 8.54 39 GLY F N 1
ATOM 2510 C CA . GLY F 1 60 ? 56.284 -8.043 20.964 1.00 7.30 39 GLY F CA 1
ATOM 2511 C C . GLY F 1 60 ? 56.994 -7.674 19.711 1.00 6.91 39 GLY F C 1
ATOM 2512 O O . GLY F 1 60 ? 58.231 -7.713 19.657 1.00 9.21 39 GLY F O 1
ATOM 2513 N N . ASN F 1 61 ? 56.246 -7.283 18.684 1.00 8.87 40 ASN F N 1
ATOM 2514 C CA . ASN F 1 61 ? 56.818 -6.871 17.404 1.00 10.00 40 ASN F CA 1
ATOM 2515 C C . ASN F 1 61 ? 57.672 -7.981 16.812 1.00 9.77 40 ASN F C 1
ATOM 2516 O O . ASN F 1 61 ? 58.683 -7.726 16.151 1.00 11.82 40 ASN F O 1
ATOM 2521 N N . ARG F 1 62 ? 57.260 -9.233 17.032 1.00 10.39 41 ARG F N 1
ATOM 2522 C CA . ARG F 1 62 ? 58.000 -10.357 16.499 1.00 10.02 41 ARG F CA 1
ATOM 2523 C C . ARG F 1 62 ? 58.046 -10.286 14.979 1.00 10.21 41 ARG F C 1
ATOM 2524 O O . ARG F 1 62 ? 57.012 -10.123 14.340 1.00 8.60 41 ARG F O 1
ATOM 2532 N N . GLY F 1 63 ? 59.251 -10.375 14.404 1.00 8.32 42 GLY F N 1
ATOM 2533 C CA . GLY F 1 63 ? 59.392 -10.299 12.960 1.00 7.85 42 GLY F CA 1
ATOM 2534 C C . GLY F 1 63 ? 58.853 -9.020 12.357 1.00 9.78 42 GLY F C 1
ATOM 2535 O O . GLY F 1 63 ? 58.537 -8.987 11.166 1.00 7.68 42 GLY F O 1
ATOM 2536 N N . GLY F 1 64 ? 58.705 -7.965 13.150 1.00 7.64 43 GLY F N 1
ATOM 2537 C CA . GLY F 1 64 ? 58.132 -6.732 12.624 1.00 8.76 43 GLY F CA 1
ATOM 2538 C C . GLY F 1 64 ? 56.626 -6.652 12.688 1.00 9.03 43 GLY F C 1
ATOM 2539 O O . GLY F 1 64 ? 56.052 -5.695 12.156 1.00 9.91 43 GLY F O 1
ATOM 2540 N N . MET F 1 65 ? 55.974 -7.621 13.330 1.00 10.08 44 MET F N 1
ATOM 2541 C CA . MET F 1 65 ? 54.524 -7.732 13.351 1.00 6.91 44 MET F CA 1
ATOM 2542 C C . MET F 1 65 ? 53.805 -6.624 14.107 1.00 5.40 44 MET F C 1
ATOM 2543 O O . MET F 1 65 ? 52.572 -6.594 14.083 1.00 9.69 44 MET F O 1
ATOM 2548 N N . GLY F 1 66 ? 54.518 -5.751 14.800 1.00 8.91 45 GLY F N 1
ATOM 2549 C CA . GLY F 1 66 ? 53.858 -4.671 15.521 1.00 9.14 45 GLY F CA 1
ATOM 2550 C C . GLY F 1 66 ? 52.936 -3.811 14.670 1.00 10.25 45 GLY F C 1
ATOM 2551 O O . GLY F 1 66 ? 51.989 -3.211 15.197 1.00 10.76 45 GLY F O 1
ATOM 2552 N N . PHE F 1 67 ? 53.198 -3.722 13.362 1.00 7.65 46 PHE F N 1
ATOM 2553 C CA . PHE F 1 67 ? 52.317 -2.946 12.495 1.00 10.73 46 PHE F CA 1
ATOM 2554 C C . PHE F 1 67 ? 50.904 -3.527 12.478 1.00 13.85 46 PHE F C 1
ATOM 2555 O O . PHE F 1 67 ? 49.976 -2.829 12.069 1.00 10.09 46 PHE F O 1
ATOM 2563 N N . LEU F 1 68 ? 50.736 -4.811 12.861 1.00 10.48 47 LEU F N 1
ATOM 2564 C CA . LEU F 1 68 ? 49.423 -5.450 12.931 1.00 6.01 47 LEU F CA 1
ATOM 2565 C C . LEU F 1 68 ? 48.648 -5.075 14.176 1.00 8.67 47 LEU F C 1
ATOM 2566 O O . LEU F 1 68 ? 47.599 -5.676 14.447 1.00 9.59 47 LEU F O 1
ATOM 2571 N N . SER F 1 69 ? 49.074 -4.026 14.893 1.00 12.67 48 SER F N 1
ATOM 2572 C CA . SER F 1 69 ? 48.210 -3.464 15.926 1.00 5.66 48 SER F CA 1
ATOM 2573 C C . SER F 1 69 ? 46.906 -2.928 15.356 1.00 8.09 48 SER F C 1
ATOM 2574 O O . SER F 1 69 ? 45.972 -2.655 16.124 1.00 10.52 48 SER F O 1
ATOM 2577 N N . THR F 1 70 ? 46.804 -2.818 14.031 1.00 11.66 49 THR F N 1
ATOM 2578 C CA . THR F 1 70 ? 45.576 -2.382 13.378 1.00 13.29 49 THR F CA 1
ATOM 2579 C C . THR F 1 70 ? 44.459 -3.419 13.417 1.00 11.83 49 THR F C 1
ATOM 2580 O O . THR F 1 70 ? 43.305 -3.072 13.139 1.00 11.07 49 THR F O 1
ATOM 2584 N N . LEU F 1 71 ? 44.774 -4.682 13.724 1.00 8.19 50 LEU F N 1
ATOM 2585 C CA . LEU F 1 71 ? 43.750 -5.717 13.801 1.00 7.87 50 LEU F CA 1
ATOM 2586 C C . LEU F 1 71 ? 42.956 -5.589 15.095 1.00 12.67 50 LEU F C 1
ATOM 2587 O O . LEU F 1 71 ? 43.527 -5.424 16.189 1.00 7.32 50 LEU F O 1
ATOM 2592 N N . THR F 1 72 ? 41.637 -5.719 14.968 1.00 7.76 51 THR F N 1
ATOM 2593 C CA . THR F 1 72 ? 40.769 -5.750 16.132 1.00 10.70 51 THR F CA 1
ATOM 2594 C C . THR F 1 72 ? 40.823 -7.140 16.777 1.00 10.43 51 THR F C 1
ATOM 2595 O O . THR F 1 72 ? 41.297 -8.119 16.180 1.00 8.61 51 THR F O 1
ATOM 2599 N N . SER F 1 73 ? 40.288 -7.239 17.998 1.00 8.83 52 SER F N 1
ATOM 2600 C CA . SER F 1 73 ? 40.321 -8.536 18.670 1.00 9.14 52 SER F CA 1
ATOM 2601 C C . SER F 1 73 ? 39.424 -9.527 17.935 1.00 7.57 52 SER F C 1
ATOM 2602 O O . SER F 1 73 ? 39.766 -10.714 17.824 1.00 12.46 52 SER F O 1
ATOM 2605 N N . ALA F 1 74 ? 38.314 -9.046 17.355 1.00 8.13 53 ALA F N 1
ATOM 2606 C CA . ALA F 1 74 ? 37.464 -9.925 16.550 1.00 7.11 53 ALA F CA 1
ATOM 2607 C C . ALA F 1 74 ? 38.239 -10.510 15.371 1.00 9.59 53 ALA F C 1
ATOM 2608 O O . ALA F 1 74 ? 38.083 -11.697 15.036 1.00 10.14 53 ALA F O 1
ATOM 2610 N N . GLU F 1 75 ? 39.075 -9.683 14.725 1.00 9.97 54 GLU F N 1
ATOM 2611 C CA . GLU F 1 75 ? 39.861 -10.139 13.576 1.00 12.08 54 GLU F CA 1
ATOM 2612 C C . GLU F 1 75 ? 40.906 -11.176 13.976 1.00 6.84 54 GLU F C 1
ATOM 2613 O O . GLU F 1 75 ? 41.053 -12.210 13.306 1.00 6.58 54 GLU F O 1
ATOM 2619 N N . ILE F 1 76 ? 41.613 -10.940 15.085 1.00 10.63 55 ILE F N 1
ATOM 2620 C CA . ILE F 1 76 ? 42.583 -11.915 15.575 1.00 11.11 55 ILE F CA 1
ATOM 2621 C C . ILE F 1 76 ? 41.897 -13.241 15.881 1.00 11.88 55 ILE F C 1
ATOM 2622 O O . ILE F 1 76 ? 42.422 -14.316 15.567 1.00 8.63 55 ILE F O 1
ATOM 2627 N N . GLN F 1 77 ? 40.708 -13.189 16.486 1.00 6.82 56 GLN F N 1
ATOM 2628 C CA . GLN F 1 77 ? 39.973 -14.420 16.779 1.00 5.94 56 GLN F CA 1
ATOM 2629 C C . GLN F 1 77 ? 39.579 -15.152 15.495 1.00 10.54 56 GLN F C 1
ATOM 2630 O O . GLN F 1 77 ? 39.678 -16.385 15.412 1.00 9.21 56 GLN F O 1
ATOM 2636 N N . ALA F 1 78 ? 39.145 -14.411 14.474 1.00 7.74 57 ALA F N 1
ATOM 2637 C CA . ALA F 1 78 ? 38.776 -15.047 13.228 1.00 9.89 57 ALA F CA 1
ATOM 2638 C C . ALA F 1 78 ? 39.979 -15.729 12.600 1.00 8.17 57 ALA F C 1
ATOM 2639 O O . ALA F 1 78 ? 39.866 -16.838 12.063 1.00 8.58 57 ALA F O 1
ATOM 2641 N N . ILE F 1 79 ? 41.147 -15.087 12.674 1.00 9.23 58 ILE F N 1
ATOM 2642 C CA . ILE F 1 79 ? 42.342 -15.684 12.099 1.00 10.45 58 ILE F CA 1
ATOM 2643 C C . ILE F 1 79 ? 42.714 -16.953 12.865 1.00 12.15 58 ILE F C 1
ATOM 2644 O O . ILE F 1 79 ? 43.024 -17.994 12.270 1.00 13.12 58 ILE F O 1
ATOM 2649 N N . ALA F 1 80 ? 42.640 -16.902 14.194 1.00 15.60 59 ALA F N 1
ATOM 2650 C CA . ALA F 1 80 ? 42.960 -18.087 14.991 1.00 17.11 59 ALA F CA 1
ATOM 2651 C C . ALA F 1 80 ? 42.001 -19.236 14.680 1.00 13.25 59 ALA F C 1
ATOM 2652 O O . ALA F 1 80 ? 42.425 -20.392 14.535 1.00 16.89 59 ALA F O 1
ATOM 2654 N N . THR F 1 81 ? 40.706 -18.937 14.548 1.00 16.99 60 THR F N 1
ATOM 2655 C CA . THR F 1 81 ? 39.732 -19.982 14.243 1.00 23.69 60 THR F CA 1
ATOM 2656 C C . THR F 1 81 ? 40.040 -20.653 12.905 1.00 23.71 60 THR F C 1
ATOM 2657 O O . THR F 1 81 ? 40.006 -21.887 12.796 1.00 23.27 60 THR F O 1
ATOM 2661 N N . SER F 1 82 ? 40.393 -19.860 11.896 1.00 17.37 61 SER F N 1
ATOM 2662 C CA . SER F 1 82 ? 40.744 -20.412 10.595 1.00 19.58 61 SER F CA 1
ATOM 2663 C C . SER F 1 82 ? 42.076 -21.149 10.645 1.00 24.65 61 SER F C 1
ATOM 2664 O O . SER F 1 82 ? 42.238 -22.187 9.996 1.00 29.10 61 SER F O 1
ATOM 2667 N N . LEU F 1 83 ? 43.046 -20.608 11.385 1.00 20.94 62 LEU F N 1
ATOM 2668 C CA . LEU F 1 83 ? 44.338 -21.266 11.543 1.00 21.20 62 LEU F CA 1
ATOM 2669 C C . LEU F 1 83 ? 44.176 -22.601 12.247 1.00 25.52 62 LEU F C 1
ATOM 2670 O O . LEU F 1 83 ? 44.709 -23.625 11.802 1.00 27.22 62 LEU F O 1
ATOM 2675 N N . ALA F 1 84 ? 43.468 -22.593 13.378 1.00 26.70 63 ALA F N 1
ATOM 2676 C CA . ALA F 1 84 ? 43.200 -23.825 14.104 1.00 31.86 63 ALA F CA 1
ATOM 2677 C C . ALA F 1 84 ? 42.579 -24.869 13.186 1.00 30.26 63 ALA F C 1
ATOM 2678 O O . ALA F 1 84 ? 43.047 -26.011 13.120 1.00 35.97 63 ALA F O 1
ATOM 2680 N N . SER F 1 85 ? 41.535 -24.483 12.442 1.00 34.23 64 SER F N 1
ATOM 2681 C CA . SER F 1 85 ? 40.787 -25.446 11.637 1.00 29.64 64 SER F CA 1
ATOM 2682 C C . SER F 1 85 ? 41.551 -25.922 10.407 1.00 40.69 64 SER F C 1
ATOM 2683 O O . SER F 1 85 ? 41.128 -26.902 9.781 1.00 41.81 64 SER F O 1
ATOM 2686 N N . ALA F 1 86 ? 42.654 -25.272 10.054 1.00 36.27 65 ALA F N 1
ATOM 2687 C CA . ALA F 1 86 ? 43.472 -25.716 8.931 1.00 40.25 65 ALA F CA 1
ATOM 2688 C C . ALA F 1 86 ? 44.461 -26.790 9.366 1.00 31.99 65 ALA F C 1
ATOM 2689 O O . ALA F 1 86 ? 45.574 -26.860 8.845 1.00 38.90 65 ALA F O 1
#

B-factor: mean 15.58, std 8.41, range [2.29, 55.1]

Foldseek 3Di:
DPCLQQVLCVVQPCVPQNRLDRGPDDQLDLVVLVVCLVVCPVPNVVVPVDDSVNSHSNSVSSVDDD/DPCLLQVLCVVQPCVPQNRLDRGPDDQLDLVVLVVCLVVCPVPNVVVPVDDSVNSHSNSVSSVDDD/DCLQQVLCVVQPPVPANRLVRGPDDDLDLVVLVVCCVVCPVPNVVVVVDDSVNSVSNSVSSVVD/DPCLLQVLCVVQPCVPQNRLVRGPDDQLALVVLVVCLVVCPVPNVVVVVDDSVNSHSNSVSSVVD/DPCLLQVLCVVQPCVPQNHLVRGPDDDLDLVVLVVCCVVCPVPNVVVVVDDSVNSHSNSVSSVVD/DLLQVLCVVQPCVPQNHLVRGPDDDLDLVVLVVCCVVCPVPNVVVVVDDSVNSHSNSVSSVVD

Solvent-acces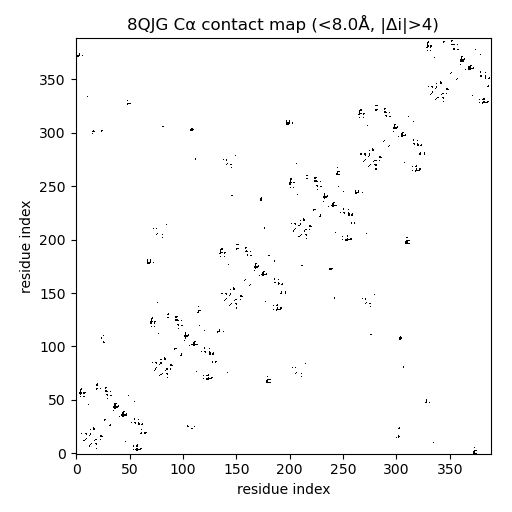sible surface area: 19536 Å² total

InterPro domains:
  IPR009056 Cytochrome c-like domain [PF13442] (259-316)
  IPR009056 Cytochrome c-like domain [PS51007] (257-414)
  IPR009056 Cytochrome c-like domain [PS51007] (442-511)
  IPR036909 Cytochrome c-like domain superfamily [G3DSA:1.10.760.10] (246-328)
  IPR036909 Cytochrome c-like domain superfamily [G3DSA:1.10.760.10] (392-489)
  IPR036909 Cytochrome c-like domain superfamily [SSF46626] (253-326)
  IPR036909 Cytochrome c-like domain superfamily [SSF46626] (316-413)
  IPR036909 Cytochrome c-like domain superfamily [SSF46626] (432-508)
  IPR051459 Cytochrome c-type Dehydrogenase [PTHR35008] (24-388)

Radius of gyration: 25.76 Å; Cα contacts (8 Å, |Δi|>4): 527; chains: 6; bounding box: 46×70×68 Å

Nearest PDB structures (foldseek):
  8qjg-assembly1_A  TM=1.010E+00  e=1.729E-09  Geobacter sulfurreducens PCA
  8qj6-assembly1_A  TM=9.309E-01  e=1.093E-05  Geobacter sulfurreducens PCA
  8qjg-assembly1_A  TM=1.014E+00  e=2.866E-10  Geobacter sulfurreducens PCA
  8qj6-assembly1_A  TM=9.283E-01  e=3.685E-05  Geobacter sulfurreducens PCA
  8qjg-assembly1_A  TM=1.010E+00  e=1.000E-08  Geobacter sulfurreducens PCA

Secondary structure (P-SEA, 3-state):
ccaaaaaaaaaccccccccccccccccccaaaaaaaaaaccccccccccccaaaaaaaaaaaaaac/ccaaaaaaaaaccccccccccccccccccaaaaaaaaaaccccccccccccaaaaaaaaaaaaaac/caaaaaaaaaccccccccccccccccccaaaaaaaaaaccccccccccccaaaaaaaaaaaaac/ccaaaaaaaaaccccccccccccccccccaaaaaaaaaaccccccccccccaaaaaaaaaaaaac/ccaaaaaaaaaccccccccccccccccc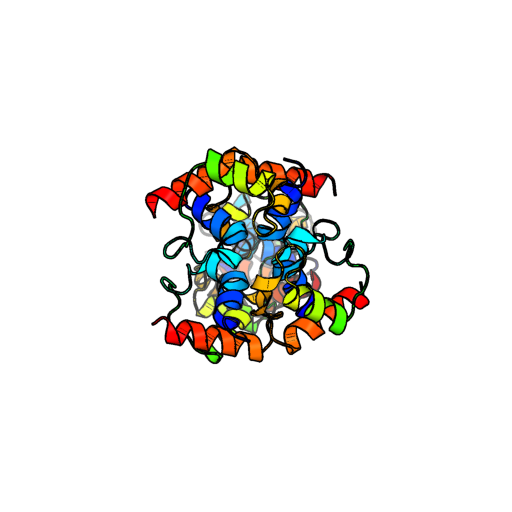caaaaaaaaaaccccccccccccaaaaaaaaaaaaac/caaaaaaaaccccccccccccccccccaaaaaaaaaaccccccccccccaaaaaaaaaaaaac